Protein AF-0000000080401006 (afdb_homodimer)

pLDDT: mean 84.95, std 25.82, range [17.22, 99.0]

Secondary structure (DSSP, 8-state):
------------------------------------------------TTPPBHHHHHHHHS-HHHHHHHHHHHHHHHHHHHHHHH----TTTTS-TT-HHHHHHHHHHHHHHHHHHHHHS-EEEEEETTEEEEEE-S--SEEEEEEEEETGGGTTTT--EEEEEEEEESS-SSS-BGGG-SEEEEEEESSSEEEEEEETTS-SEEEEEE--SSSTTTT-EEEEEEE---EEEEEEEE--GGGGGT-HHHHHHHHHHHHTTPEE-B-S-HHHHHHHHHHHTEEEEEE---SSS----BIIIIIHHHHHHHHHTT-EEESSSS-GGGSB-SSTT-B--EEEE-HHHHHHHHHHTTTTT--SSHHHHHHHHHH-/------------------------------------------------TTPPBHHHHHHHHS-HHHHHHHHHHHHHHHHHHHHHHH----TTTTS-TT-HHHHHHHHHHHHHHHHHHHHHS-EEEEEETTEEEEEE-S--SEEEEEEEEETGGGTTTT--EEEEEEEEESS-SSS-BGGG-SEEEEEEESSSEEEEEEETTS-SEEEEEE--SSSTTTT-EEEEEEE---EEEEEEEE--GGGGGT-HHHHHHHHHHHHTTPEE-B-S-HHHHHHHHHHHTEEEEEE---SSS----BIIIIIHHHHHHHHHTT-EEESSSS-GGGSB-SSTT-B--EEEE-HHHHHHHHHHTTTTT--SSHHHHHHHHHH-

InterPro domains:
  IPR000146 Fructose-1,6-bisphosphatase class 1 [MF_01855] (52-355)
  IPR000146 Fructose-1,6-bisphosphatase class 1 [PTHR11556] (53-353)
  IPR000146 Fructose-1,6-bisphosphatase class 1 [cd00354] (66-352)
  IPR020548 Fructose-1,6-bisphosphatase, active site [PS00124] (295-307)
  IPR023079 Sedoheptulose-1,7-bisphosphatase [PR01958] (102-117)
  IPR023079 Sedoheptulose-1,7-bisphosphatase [PR01958] (118-138)
  IPR023079 Sedoheptulose-1,7-bisphosphatase [PR01958] (175-193)
  IPR023079 Sedoheptulose-1,7-bisphosphatase [PR01958] (234-250)
  IPR023079 Sedoheptulose-1,7-bisphosphatase [PR01958] (264-284)
  IPR023079 Sedoheptulose-1,7-bisphosphatase [PR01958] (326-350)
  IPR033391 Fructose-1-6-bisphosphatase class I, N-terminal [PF00316] (61-223)
  IPR044015 Fructose-1-6-bisphosphatase class 1, C-terminal [PF18913] (232-353)

Organism: NCBI:txid72520

Radius of gyration: 31.59 Å; Cα contacts (8 Å, |Δi|>4): 1691; chains: 2; bounding box: 83×64×156 Å

Foldseek 3Di:
DPDDDDPCPDDDPPDDPDDPDDPDPDPPPPPPPDPPPPPCVVVPVDDDPDFDFLLVVCVVPHDDLVSLQVVLQVVLLLVLLVCLVPVDPPCVQACDPVLRNLVVSQVSLVVSSLVSNLVSQAAQWEAEPVHLDTDGSNHHFKYKYKHSWFPSVCSVVLDKIKMWMWIATGRDLAQAFLVRTQKIWMWINHPWIKIWMDGPPDAFIWIWTAACDPDPCHGTTGTDDGFHAQDEDQEEEEAPCVQLVAQVLVVVLVVVSVVVVGDYDYDNGPRVRQVVRRVVSYYKYWHAAHPVRAFQAWLRHPQSRSQVNLVSSHAAKDLLAHGSRPAGGRGSRQGTIMMGGHHVSRVSSNVRRHLCGICRHPVSVVVNVVVD/DPDDDDDDDDDDDPDDPDDPDDPDPDDPPPPPPDPPPPPCVVVPVDDDPDFDFLLVVCVVPHDDLVSLQVVLQVVLLLVLLVCLVPVDCPCVQACDPVLRNLVVSQVSLVVSSLVSNLVSQAAQWEAEPVHLDTDGSNHHFKYKYKHSWFPSVCSVVLDKIKMWMWIATGRDLAQAFLVRTQKIWMWINHPWIKIWMDGPPDAFIWIWTAACDPDPCHGTTGTDDGFHAQDEDQEEEEAPCVQLVAQVLVVVLVVVSVVVVGDYDYDNGPRVRQVVRRVVSYYKYWHAAHPVRAFQAWLRHPQSRSQVNLVSSHAAKDLLAHGSRPAGGHGSRQGTIMMGGHHVSRVSSNVRRHLCGICRHPVSVVVNVVVD

Nearest PDB structures (foldseek):
  5iz3-assembly1_B  TM=9.163E-01  e=2.381E-42  Physcomitrium patens
  5iz3-assembly1_A  TM=9.115E-01  e=2.247E-42  Physcomitrium patens
  7zuv-assembly3_C  TM=9.644E-01  e=9.357E-40  Chlamydomonas reinhardtii
  4ir8-assembly1_B  TM=9.119E-01  e=2.720E-31  Toxoplasma gondii ME49
  4ir8-assembly1_A  TM=8.948E-01  e=1.954E-30  Toxoplasma gondii ME49

Structure (mmCIF, N/CA/C/O backbone):
data_AF-0000000080401006-model_v1
#
loop_
_entity.id
_entity.type
_entity.pdbx_description
1 polymer 'Sedoheptulose-1,7-bisphosphatase, chloroplastic'
#
loop_
_atom_site.group_PDB
_atom_site.id
_atom_site.type_symbol
_atom_site.label_atom_id
_atom_site.label_alt_id
_atom_site.label_comp_id
_atom_site.label_asym_id
_atom_site.label_entity_id
_atom_site.label_seq_id
_atom_site.pdbx_PDB_ins_code
_atom_site.Cartn_x
_atom_site.Cartn_y
_atom_site.Cartn_z
_atom_site.occupancy
_atom_site.B_iso_or_equiv
_atom_site.auth_seq_id
_atom_site.auth_comp_id
_atom_site.auth_asym_id
_atom_site.auth_atom_id
_atom_site.pdbx_PDB_model_num
ATOM 1 N N . MET A 1 1 ? -40.031 15.805 82.125 1 22.5 1 MET A N 1
ATOM 2 C CA . MET A 1 1 ? -38.938 16.422 82.875 1 22.5 1 MET A CA 1
ATOM 3 C C . MET A 1 1 ? -37.625 16.375 82.062 1 22.5 1 MET A C 1
ATOM 5 O O . MET A 1 1 ? -37.281 15.336 81.5 1 22.5 1 MET A O 1
ATOM 9 N N . LYS A 1 2 ? -37.031 17.562 81.688 1 22.77 2 LYS A N 1
ATOM 10 C CA . LYS A 1 2 ? -36.312 18.234 80.562 1 22.77 2 LYS A CA 1
ATOM 11 C C . LYS A 1 2 ? -34.844 17.844 80.562 1 22.77 2 LYS A C 1
ATOM 13 O O . LYS A 1 2 ? -34.031 18.438 79.875 1 22.77 2 LYS A O 1
ATOM 18 N N . CYS A 1 3 ? -34.281 16.906 81.375 1 19.38 3 CYS A N 1
ATOM 19 C CA . CYS A 1 3 ? -33 17.156 82.062 1 19.38 3 CYS A CA 1
ATOM 20 C C . CYS A 1 3 ? -31.859 16.891 81.062 1 19.38 3 CYS A C 1
ATOM 22 O O . CYS A 1 3 ? -30.688 17.141 81.375 1 19.38 3 CYS A O 1
ATOM 24 N N . SER A 1 4 ? -31.984 15.945 80.062 1 22.31 4 SER A N 1
ATOM 25 C CA . SER A 1 4 ? -30.844 15.078 79.75 1 22.31 4 SER A CA 1
ATOM 26 C C . SER A 1 4 ? -29.656 15.883 79.188 1 22.31 4 SER A C 1
ATOM 28 O O . SER A 1 4 ? -29.844 16.922 78.562 1 22.31 4 SER A O 1
ATOM 30 N N . LEU A 1 5 ? -28.375 15.383 79.375 1 22 5 LEU A N 1
ATOM 31 C CA . LEU A 1 5 ? -26.953 15.586 79.688 1 22 5 LEU A CA 1
ATOM 32 C C . LEU A 1 5 ? -26.188 16.031 78.438 1 22 5 LEU A C 1
ATOM 34 O O . LEU A 1 5 ? -26.438 15.539 77.312 1 22 5 LEU A O 1
ATOM 38 N N . LEU A 1 6 ? -25.359 17.094 78.5 1 22.52 6 LEU A N 1
ATOM 39 C CA . LEU A 1 6 ? -24.562 18.125 77.812 1 22.52 6 LEU A CA 1
ATOM 40 C C . LEU A 1 6 ? -23.312 17.516 77.188 1 22.52 6 LEU A C 1
ATOM 42 O O . LEU A 1 6 ? -22.438 17.031 77.875 1 22.52 6 LEU A O 1
ATOM 46 N N . LEU A 1 7 ? -23.391 16.641 76.062 1 22.38 7 LEU A N 1
ATOM 47 C CA . LEU A 1 7 ? -22.312 15.812 75.5 1 22.38 7 LEU A CA 1
ATOM 48 C C . LEU A 1 7 ? -21.141 16.672 75.062 1 22.38 7 LEU A C 1
ATOM 50 O O . LEU A 1 7 ? -21.297 17.578 74.25 1 22.38 7 LEU A O 1
ATOM 54 N N . ALA A 1 8 ? -20.078 16.922 75.875 1 22.05 8 ALA A N 1
ATOM 55 C CA . ALA A 1 8 ? -18.891 17.781 75.938 1 22.05 8 ALA A CA 1
ATOM 56 C C . ALA A 1 8 ? -17.891 17.422 74.875 1 22.05 8 ALA A C 1
ATOM 58 O O . ALA A 1 8 ? -17.281 16.359 74.938 1 22.05 8 ALA A O 1
ATOM 59 N N . LEU A 1 9 ? -18.141 17.641 73.5 1 22.53 9 LEU A N 1
ATOM 60 C CA . LEU A 1 9 ? -17.391 17.141 72.375 1 22.53 9 LEU A CA 1
ATOM 61 C C . LEU A 1 9 ? -15.984 17.703 72.375 1 22.53 9 LEU A C 1
ATOM 63 O O . LEU A 1 9 ? -15.797 18.922 72.312 1 22.53 9 LEU A O 1
ATOM 67 N N . VAL A 1 10 ? -15 17.141 73.125 1 21.88 10 VAL A N 1
ATOM 68 C CA . VAL A 1 10 ? -13.641 17.547 73.438 1 21.88 10 VAL A CA 1
ATOM 69 C C . VAL A 1 10 ? -12.82 17.656 72.125 1 21.88 10 VAL A C 1
ATOM 71 O O . VAL A 1 10 ? -12.852 16.75 71.312 1 21.88 10 VAL A O 1
ATOM 74 N N . ALA A 1 11 ? -12.312 18.859 71.625 1 23.72 11 ALA A N 1
ATOM 75 C CA . ALA A 1 11 ? -11.664 19.5 70.5 1 23.72 11 ALA A CA 1
ATOM 76 C C . ALA A 1 11 ? -10.219 19.047 70.375 1 23.72 11 ALA A C 1
ATOM 78 O O . ALA A 1 11 ? -9.414 19.219 71.312 1 23.72 11 ALA A O 1
ATOM 79 N N . PRO A 1 12 ? -9.82 17.875 69.625 1 22.12 12 PRO A N 1
ATOM 80 C CA . PRO A 1 12 ? -8.5 17.25 69.625 1 22.12 12 PRO A CA 1
ATOM 81 C C . PRO A 1 12 ? -7.402 18.172 69.125 1 22.12 12 PRO A C 1
ATOM 83 O O . PRO A 1 12 ? -7.656 19.062 68.312 1 22.12 12 PRO A O 1
ATOM 86 N N . THR A 1 13 ? -6.348 18.578 69.875 1 22.64 13 THR A N 1
ATOM 87 C CA . THR A 1 13 ? -5.211 19.484 69.875 1 22.64 13 THR A CA 1
ATOM 88 C C . THR A 1 13 ? -4.184 19.062 68.812 1 22.64 13 THR A C 1
ATOM 90 O O . THR A 1 13 ? -3.543 18.016 69 1 22.64 13 THR A O 1
ATOM 93 N N . MET A 1 14 ? -4.363 19.125 67.5 1 21.77 14 MET A N 1
ATOM 94 C CA . MET A 1 14 ? -3.471 18.594 66.438 1 21.77 14 MET A CA 1
ATOM 95 C C . MET A 1 14 ? -2.133 19.328 66.5 1 21.77 14 MET A C 1
ATOM 97 O O . MET A 1 14 ? -2.092 20.562 66.438 1 21.77 14 MET A O 1
ATOM 101 N N . ALA A 1 15 ? -1.015 18.734 67.062 1 22.09 15 ALA A N 1
ATOM 102 C CA . ALA A 1 15 ? 0.344 19.188 67.312 1 22.09 15 ALA A CA 1
ATOM 103 C C . ALA A 1 15 ? 1.081 19.594 66.062 1 22.09 15 ALA A C 1
ATOM 105 O O . ALA A 1 15 ? 0.983 18.938 65.062 1 22.09 15 ALA A O 1
ATOM 106 N N . PHE A 1 16 ? 1.575 20.875 65.938 1 22.98 16 PHE A N 1
ATOM 107 C CA . PHE A 1 16 ? 2.219 21.734 64.938 1 22.98 16 PHE A CA 1
ATOM 108 C C . PHE A 1 16 ? 3.664 21.297 64.688 1 22.98 16 PHE A C 1
ATOM 110 O O . PHE A 1 16 ? 4.504 21.438 65.562 1 22.98 16 PHE A O 1
ATOM 117 N N . ILE A 1 17 ? 3.982 20.109 64.125 1 24.48 17 ILE A N 1
ATOM 118 C CA . ILE A 1 17 ? 5.371 19.656 64 1 24.48 17 ILE A CA 1
ATOM 119 C C . ILE A 1 17 ? 6.191 20.703 63.25 1 24.48 17 ILE A C 1
ATOM 121 O O . ILE A 1 17 ? 5.773 21.172 62.188 1 24.48 17 ILE A O 1
ATOM 125 N N . PRO A 1 18 ? 7.266 21.203 63.875 1 22.08 18 PRO A N 1
ATOM 126 C CA . PRO A 1 18 ? 8.141 22.312 63.5 1 22.08 18 PRO A CA 1
ATOM 127 C C . PRO A 1 18 ? 8.875 22.078 62.188 1 22.08 18 PRO A C 1
ATOM 129 O O . PRO A 1 18 ? 9.164 20.922 61.812 1 22.08 18 PRO A O 1
ATOM 132 N N . MET A 1 19 ? 8.75 22.969 61.188 1 21.31 19 MET A N 1
ATOM 133 C CA . MET A 1 19 ? 9.203 23.062 59.812 1 21.31 19 MET A CA 1
ATOM 134 C C . MET A 1 19 ? 10.727 23.203 59.75 1 21.31 19 MET A C 1
ATOM 136 O O . MET A 1 19 ? 11.281 24.156 60.312 1 21.31 19 MET A O 1
ATOM 140 N N . LYS A 1 20 ? 11.5 22.078 59.906 1 27.44 20 LYS A N 1
ATOM 141 C CA . LYS A 1 20 ? 12.953 22.125 59.906 1 27.44 20 LYS A CA 1
ATOM 142 C C . LYS A 1 20 ? 13.469 23.031 58.781 1 27.44 20 LYS A C 1
ATOM 144 O O . LYS A 1 20 ? 12.859 23.109 57.719 1 27.44 20 LYS A O 1
ATOM 149 N N . PRO A 1 21 ? 14.555 23.781 59.062 1 22.48 21 PRO A N 1
ATOM 150 C CA . PRO A 1 21 ? 15.133 24.875 58.25 1 22.48 21 PRO A CA 1
ATOM 151 C C . PRO A 1 21 ? 15.688 24.391 56.906 1 22.48 21 PRO A C 1
ATOM 153 O O . PRO A 1 21 ? 16.047 23.219 56.781 1 22.48 21 PRO A O 1
ATOM 156 N N . VAL A 1 22 ? 15.391 25.141 55.812 1 25.05 22 VAL A N 1
ATOM 157 C CA . VAL A 1 22 ? 15.641 25.078 54.375 1 25.05 22 VAL A CA 1
ATOM 158 C C . VAL A 1 22 ? 17.141 25.141 54.094 1 25.05 22 VAL A C 1
ATOM 160 O O . VAL A 1 22 ? 17.797 26.125 54.438 1 25.05 22 VAL A O 1
ATOM 163 N N . VAL A 1 23 ? 17.891 24.016 54.469 1 25.75 23 VAL A N 1
ATOM 164 C CA . VAL A 1 23 ? 19.344 24.031 54.25 1 25.75 23 VAL A CA 1
ATOM 165 C C . VAL A 1 23 ? 19.672 24.516 52.844 1 25.75 23 VAL A C 1
ATOM 167 O O . VAL A 1 23 ? 18.984 24.172 51.906 1 25.75 23 VAL A O 1
ATOM 170 N N . PRO A 1 24 ? 20.641 25.516 52.781 1 24.67 24 PRO A N 1
ATOM 171 C CA . PRO A 1 24 ? 21.031 26.25 51.594 1 24.67 24 PRO A CA 1
ATOM 172 C C . PRO A 1 24 ? 21.641 25.359 50.5 1 24.67 24 PRO A C 1
ATOM 174 O O . PRO A 1 24 ? 22.438 24.469 50.812 1 24.67 24 PRO A O 1
ATOM 177 N N . MET A 1 25 ? 20.859 25.016 49.5 1 22.91 25 MET A N 1
ATOM 178 C CA . MET A 1 25 ? 21.266 24.156 48.375 1 22.91 25 MET A CA 1
ATOM 179 C C . MET A 1 25 ? 22.547 24.672 47.75 1 22.91 25 MET A C 1
ATOM 181 O O . MET A 1 25 ? 22.609 25.828 47.312 1 22.91 25 MET A O 1
ATOM 185 N N . ALA A 1 26 ? 23.703 24.25 48.219 1 21.19 26 ALA A N 1
ATOM 186 C CA . ALA A 1 26 ? 25.016 24.516 47.656 1 21.19 26 ALA A CA 1
ATOM 187 C C . ALA A 1 26 ? 24.984 24.391 46.125 1 21.19 26 ALA A C 1
ATOM 189 O O . ALA A 1 26 ? 24.219 23.594 45.562 1 21.19 26 ALA A O 1
ATOM 190 N N . LYS A 1 27 ? 25.828 25.281 45.469 1 24.34 27 LYS A N 1
ATOM 191 C CA . LYS A 1 27 ? 26.109 25.594 44.094 1 24.34 27 LYS A CA 1
ATOM 192 C C . LYS A 1 27 ? 26.719 24.391 43.375 1 24.34 27 LYS A C 1
ATOM 194 O O . LYS A 1 27 ? 27.922 24.125 43.469 1 24.34 27 LYS A O 1
ATOM 199 N N . ALA A 1 28 ? 26.297 23.078 43.562 1 27.02 28 ALA A N 1
ATOM 200 C CA . ALA A 1 28 ? 27.078 22.109 42.812 1 27.02 28 ALA A CA 1
ATOM 201 C C . ALA A 1 28 ? 27.266 22.562 41.344 1 27.02 28 ALA A C 1
ATOM 203 O O . ALA A 1 28 ? 26.297 22.812 40.625 1 27.02 28 ALA A O 1
ATOM 204 N N . GLN A 1 29 ? 28.422 23.141 41.031 1 22.3 29 GLN A N 1
ATOM 205 C CA . GLN A 1 29 ? 28.938 23.562 39.719 1 22.3 29 GLN A CA 1
ATOM 206 C C . GLN A 1 29 ? 28.828 22.422 38.719 1 22.3 29 GLN A C 1
ATOM 208 O O . GLN A 1 29 ? 29.406 21.359 38.906 1 22.3 29 GLN A O 1
ATOM 213 N N . ALA A 1 30 ? 27.734 22.281 38 1 25.41 30 ALA A N 1
ATOM 214 C CA . ALA A 1 30 ? 27.484 21.344 36.906 1 25.41 30 ALA A CA 1
ATOM 215 C C . ALA A 1 30 ? 28.562 21.453 35.844 1 25.41 30 ALA A C 1
ATOM 217 O O . ALA A 1 30 ? 28.609 22.438 35.094 1 25.41 30 ALA A O 1
ATOM 218 N N . ARG A 1 31 ? 29.766 21.062 36.125 1 24.8 31 ARG A N 1
ATOM 219 C CA . ARG A 1 31 ? 30.703 20.984 35 1 24.8 31 ARG A CA 1
ATOM 220 C C . ARG A 1 31 ? 30.094 20.188 33.844 1 24.8 31 ARG A C 1
ATOM 222 O O . ARG A 1 31 ? 29.703 19.031 34.031 1 24.8 31 ARG A O 1
ATOM 229 N N . VAL A 1 32 ? 29.438 20.859 33 1 21.64 32 VAL A N 1
ATOM 230 C CA . VAL A 1 32 ? 28.969 20.328 31.719 1 21.64 32 VAL A CA 1
ATOM 231 C C . VAL A 1 32 ? 30.094 19.594 31.016 1 21.64 32 VAL A C 1
ATOM 233 O O . VAL A 1 32 ? 31.078 20.203 30.578 1 21.64 32 VAL A O 1
ATOM 236 N N . LYS A 1 33 ? 30.609 18.438 31.516 1 27.73 33 LYS A N 1
ATOM 237 C CA . LYS A 1 33 ? 31.516 17.609 30.734 1 27.73 33 LYS A CA 1
ATOM 238 C C . LYS A 1 33 ? 31.125 17.609 29.266 1 27.73 33 LYS A C 1
ATOM 240 O O . LYS A 1 33 ? 29.938 17.766 28.922 1 27.73 33 LYS A O 1
ATOM 245 N N . GLY A 1 34 ? 32.094 17.75 28.406 1 23.36 34 GLY A N 1
ATOM 246 C CA . GLY A 1 34 ? 32.188 17.797 26.953 1 23.36 34 GLY A CA 1
ATOM 247 C C . GLY A 1 34 ? 31.312 16.75 26.281 1 23.36 34 GLY A C 1
ATOM 248 O O . GLY A 1 34 ? 31.219 15.617 26.75 1 23.36 34 GLY A O 1
ATOM 249 N N . GLN A 1 35 ? 30.188 17.141 25.688 1 25.05 35 GLN A N 1
ATOM 250 C CA . GLN A 1 35 ? 29.219 16.359 24.922 1 25.05 35 GLN A CA 1
ATOM 251 C C . GLN A 1 35 ? 29.938 15.445 23.938 1 25.05 35 GLN A C 1
ATOM 253 O O . GLN A 1 35 ? 30.484 15.906 22.938 1 25.05 35 GLN A O 1
ATOM 258 N N . THR A 1 36 ? 30.734 14.477 24.438 1 26.03 36 THR A N 1
ATOM 259 C CA . THR A 1 36 ? 31.156 13.461 23.469 1 26.03 36 THR A CA 1
ATOM 260 C C . THR A 1 36 ? 30 13.086 22.547 1 26.03 36 THR A C 1
ATOM 262 O O . THR A 1 36 ? 28.891 12.805 23 1 26.03 36 THR A O 1
ATOM 265 N N . ARG A 1 37 ? 30.031 13.477 21.312 1 26.95 37 ARG A N 1
ATOM 266 C CA . ARG A 1 37 ? 29.203 12.969 20.219 1 26.95 37 ARG A CA 1
ATOM 267 C C . ARG A 1 37 ? 28.969 11.469 20.359 1 26.95 37 ARG A C 1
ATOM 269 O O . ARG A 1 37 ? 29.906 10.672 20.219 1 26.95 37 ARG A O 1
ATOM 276 N N . MET A 1 38 ? 28.219 11.062 21.297 1 26.17 38 MET A N 1
ATOM 277 C CA . MET A 1 38 ? 27.828 9.656 21.266 1 26.17 38 MET A CA 1
ATOM 278 C C . MET A 1 38 ? 27.562 9.203 19.828 1 26.17 38 MET A C 1
ATOM 280 O O . MET A 1 38 ? 26.609 9.68 19.188 1 26.17 38 MET A O 1
ATOM 284 N N . GLN A 1 39 ? 28.594 8.922 19.125 1 25.62 39 GLN A N 1
ATOM 285 C CA . GLN A 1 39 ? 28.375 8.031 17.984 1 25.62 39 GLN A CA 1
ATOM 286 C C . GLN A 1 39 ? 27.375 6.938 18.328 1 25.62 39 GLN A C 1
ATOM 288 O O . GLN A 1 39 ? 27.641 6.102 19.188 1 25.62 39 GLN A O 1
ATOM 293 N N . ALA A 1 40 ? 26.109 7.254 18.375 1 28.78 40 ALA A N 1
ATOM 294 C CA . ALA A 1 40 ? 25.062 6.238 18.484 1 28.78 40 ALA A CA 1
ATOM 295 C C . ALA A 1 40 ? 25.469 4.953 17.781 1 28.78 40 ALA A C 1
ATOM 297 O O . ALA A 1 40 ? 25.484 4.895 16.547 1 28.78 40 ALA A O 1
ATOM 298 N N . ASP A 1 41 ? 26.484 4.309 18.203 1 28.27 41 ASP A N 1
ATOM 299 C CA . ASP A 1 41 ? 26.688 2.908 17.844 1 28.27 41 ASP A CA 1
ATOM 300 C C . ASP A 1 41 ? 25.359 2.15 17.859 1 28.27 41 ASP A C 1
ATOM 302 O O . ASP A 1 41 ? 24.953 1.629 18.891 1 28.27 41 ASP A O 1
ATOM 306 N N . MET A 1 42 ? 24.297 2.736 17.453 1 32.44 42 MET A N 1
ATOM 307 C CA . MET A 1 42 ? 23.156 1.835 17.375 1 32.44 42 MET A CA 1
ATOM 308 C C . MET A 1 42 ? 23.531 0.519 16.719 1 32.44 42 MET A C 1
ATOM 310 O O . MET A 1 42 ? 24.188 0.516 15.672 1 32.44 42 MET A O 1
ATOM 314 N N . PRO A 1 43 ? 23.781 -0.529 17.438 1 32.41 43 PRO A N 1
ATOM 315 C CA . PRO A 1 43 ? 23.922 -1.762 16.656 1 32.41 43 PRO A CA 1
ATOM 316 C C . PRO A 1 43 ? 23.094 -1.762 15.375 1 32.41 43 PRO A C 1
ATOM 318 O O . PRO A 1 43 ? 21.938 -1.332 15.383 1 32.41 43 PRO A O 1
ATOM 321 N N . GLY A 1 44 ? 23.656 -1.346 14.352 1 34.12 44 GLY A N 1
ATOM 322 C CA . GLY A 1 44 ? 23.031 -1.416 13.039 1 34.12 44 GLY A CA 1
ATOM 323 C C . GLY A 1 44 ? 22 -2.521 12.93 1 34.12 44 GLY A C 1
ATOM 324 O O . GLY A 1 44 ? 22.219 -3.631 13.422 1 34.12 44 GLY A O 1
ATOM 325 N N . LEU A 1 45 ? 20.719 -2.172 12.938 1 40.75 45 LEU A N 1
ATOM 326 C CA . LEU A 1 45 ? 19.641 -3.045 12.469 1 40.75 45 LEU A CA 1
ATOM 327 C C . LEU A 1 45 ? 20.141 -3.977 11.367 1 40.75 45 LEU A C 1
ATOM 329 O O . LEU A 1 45 ? 19.703 -3.881 10.227 1 40.75 45 LEU A O 1
ATOM 333 N N . ALA A 1 46 ? 21.469 -4.172 11.32 1 40.56 46 ALA A N 1
ATOM 334 C CA . ALA A 1 46 ? 22.094 -4.973 10.273 1 40.56 46 ALA A CA 1
ATOM 335 C C . ALA A 1 46 ? 21.578 -6.414 10.312 1 40.56 46 ALA A C 1
ATOM 337 O O . ALA A 1 46 ? 21.188 -6.914 11.367 1 40.56 46 ALA A O 1
ATOM 338 N N . SER A 1 47 ? 21.375 -7.016 9.172 1 50.81 47 SER A N 1
ATOM 339 C CA . SER A 1 47 ? 21.047 -8.422 8.953 1 50.81 47 SER A CA 1
ATOM 340 C C . SER A 1 47 ? 21.797 -9.32 9.93 1 50.81 47 SER A C 1
ATOM 342 O O . SER A 1 47 ? 22.984 -9.133 10.172 1 50.81 47 SER A O 1
ATOM 344 N N . ALA A 1 48 ? 21.062 -10.078 10.789 1 51.28 48 ALA A N 1
ATOM 345 C CA . ALA A 1 48 ? 21.672 -11.016 11.719 1 51.28 48 ALA A CA 1
ATOM 346 C C . ALA A 1 48 ? 22.672 -11.93 11 1 51.28 48 ALA A C 1
ATOM 348 O O . ALA A 1 48 ? 22.328 -12.539 9.984 1 51.28 48 ALA A O 1
ATOM 349 N N . PRO A 1 49 ? 23.938 -11.914 11.312 1 58.59 49 PRO A N 1
ATOM 350 C CA . PRO A 1 49 ? 25.016 -12.703 10.703 1 58.59 49 PRO A CA 1
ATOM 351 C C . PRO A 1 49 ? 24.609 -14.156 10.469 1 58.59 49 PRO A C 1
ATOM 353 O O . PRO A 1 49 ? 25.172 -14.82 9.602 1 58.59 49 PRO A O 1
ATOM 356 N N . GLY A 1 50 ? 23.219 -14.414 10.586 1 74.56 50 GLY A N 1
ATOM 357 C CA . GLY A 1 50 ? 22.984 -15.844 10.562 1 74.56 50 GLY A CA 1
ATOM 358 C C . GLY A 1 50 ? 21.891 -16.25 9.594 1 74.56 50 GLY A C 1
ATOM 359 O O . GLY A 1 50 ? 21.703 -17.438 9.32 1 74.56 50 GLY A O 1
ATOM 360 N N . GLN A 1 51 ? 21.312 -15.336 8.922 1 86 51 GLN A N 1
ATOM 361 C CA . GLN A 1 51 ? 20.266 -15.766 8.016 1 86 51 GLN A CA 1
ATOM 362 C C . GLN A 1 51 ? 20.844 -16.281 6.699 1 86 51 GLN A C 1
ATOM 364 O O . GLN A 1 51 ? 21.734 -15.648 6.121 1 86 51 GLN A O 1
ATOM 369 N N . PRO A 1 52 ? 20.375 -17.406 6.258 1 93.81 52 PRO A N 1
ATOM 370 C CA . PRO A 1 52 ? 20.922 -17.938 5.008 1 93.81 52 PRO A CA 1
ATOM 371 C C . PRO A 1 52 ? 20.531 -17.109 3.791 1 93.81 52 PRO A C 1
ATOM 373 O O . PRO A 1 52 ? 19.422 -16.547 3.748 1 93.81 52 PRO A O 1
ATOM 376 N N . THR A 1 53 ? 21.422 -17.078 2.863 1 97.06 53 THR A N 1
ATOM 377 C CA . THR A 1 53 ? 21.125 -16.484 1.562 1 97.06 53 THR A CA 1
ATOM 378 C C . THR A 1 53 ? 20.266 -17.422 0.726 1 97.06 53 THR A C 1
ATOM 380 O O . THR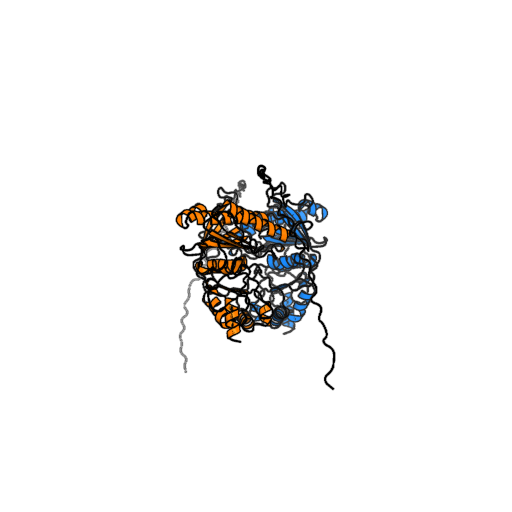 A 1 53 ? 20.172 -18.625 1.029 1 97.06 53 THR A O 1
ATOM 383 N N . ILE A 1 54 ? 19.688 -16.938 -0.333 1 98.38 54 ILE A N 1
ATOM 384 C CA . ILE A 1 54 ? 18.891 -17.766 -1.229 1 98.38 54 ILE A CA 1
ATOM 385 C C . ILE A 1 54 ? 19.766 -18.844 -1.862 1 98.38 54 ILE A C 1
ATOM 387 O O . ILE A 1 54 ? 19.328 -19.984 -2.035 1 98.38 54 ILE A O 1
ATOM 391 N N . GLU A 1 55 ? 21 -18.562 -2.188 1 97.94 55 GLU A N 1
ATOM 392 C CA . GLU A 1 55 ? 21.922 -19.531 -2.785 1 97.94 55 GLU A CA 1
ATOM 393 C C . GLU A 1 55 ? 22.188 -20.703 -1.841 1 97.94 55 GLU A C 1
ATOM 395 O O . GLU A 1 55 ? 22.094 -21.859 -2.242 1 97.94 55 GLU A O 1
ATOM 400 N N . SER A 1 56 ? 22.484 -20.328 -0.622 1 97.44 56 SER A N 1
ATOM 401 C CA . SER A 1 56 ? 22.781 -21.359 0.368 1 97.44 56 SER A CA 1
ATOM 402 C C . SER A 1 56 ? 21.531 -22.188 0.686 1 97.44 56 SER A C 1
ATOM 404 O O . SER A 1 56 ? 21.625 -23.406 0.868 1 97.44 56 SER A O 1
ATOM 406 N N . TRP A 1 57 ? 20.422 -21.562 0.779 1 98.06 57 TRP A N 1
ATOM 407 C CA . TRP A 1 57 ? 19.172 -22.234 1.109 1 98.06 57 TRP A CA 1
ATOM 408 C C . TRP A 1 57 ? 18.781 -23.234 0.014 1 98.06 57 TRP A C 1
ATOM 410 O O . TRP A 1 57 ? 18.328 -24.328 0.301 1 98.06 57 TRP A O 1
ATOM 420 N N . LEU A 1 58 ? 18.984 -22.844 -1.258 1 98.31 58 LEU A N 1
ATOM 421 C CA . LEU A 1 58 ? 18.609 -23.688 -2.391 1 98.31 58 LEU A CA 1
ATOM 422 C C . LEU A 1 58 ? 19.484 -24.938 -2.451 1 98.31 58 LEU A C 1
ATOM 424 O O . LEU A 1 58 ? 19.047 -25.984 -2.924 1 98.31 58 LEU A O 1
ATOM 428 N N . LEU A 1 59 ? 20.719 -24.859 -1.945 1 96.62 59 LEU A N 1
ATOM 429 C CA . LEU A 1 59 ? 21.609 -26.016 -1.933 1 96.62 59 LEU A CA 1
ATOM 430 C C . LEU A 1 59 ? 21 -27.156 -1.142 1 96.62 59 LEU A C 1
ATOM 432 O O . LEU A 1 59 ? 21.156 -28.328 -1.507 1 96.62 59 LEU A O 1
ATOM 436 N N . ASP A 1 60 ? 20.25 -26.844 -0.172 1 95.75 60 ASP A N 1
ATOM 437 C CA . ASP A 1 60 ? 19.703 -27.844 0.733 1 95.75 60 ASP A CA 1
ATOM 438 C C . ASP A 1 60 ? 18.266 -28.203 0.348 1 95.75 60 ASP A C 1
ATOM 440 O O . ASP A 1 60 ? 17.75 -29.234 0.79 1 95.75 60 ASP A O 1
ATOM 444 N N . ASN A 1 61 ? 17.625 -27.438 -0.562 1 96.62 61 ASN A N 1
ATOM 445 C CA . ASN A 1 61 ? 16.172 -27.562 -0.66 1 96.62 61 ASN A CA 1
ATOM 446 C C . ASN A 1 61 ? 15.719 -27.719 -2.109 1 96.62 61 ASN A C 1
ATOM 448 O O . ASN A 1 61 ? 14.531 -27.875 -2.379 1 96.62 61 ASN A O 1
ATOM 452 N N . SER A 1 62 ? 16.672 -27.688 -3.043 1 96 62 SER A N 1
ATOM 453 C CA . SER A 1 62 ? 16.25 -27.688 -4.445 1 96 62 SER A CA 1
ATOM 454 C C . SER A 1 62 ? 17.281 -28.406 -5.32 1 96 62 SER A C 1
ATOM 456 O O . SER A 1 62 ? 18.484 -28.375 -5.031 1 96 62 SER A O 1
ATOM 458 N N . GLU A 1 63 ? 16.859 -29.047 -6.398 1 96.31 63 GLU A N 1
ATOM 459 C CA . GLU A 1 63 ? 17.766 -29.625 -7.387 1 96.31 63 GLU A CA 1
ATOM 460 C C . GLU A 1 63 ? 18.391 -28.531 -8.258 1 96.31 63 GLU A C 1
ATOM 462 O O . GLU A 1 63 ? 17.906 -27.391 -8.273 1 96.31 63 GLU A O 1
ATOM 467 N N . LYS A 1 64 ? 19.375 -28.891 -8.938 1 96.75 64 LYS A N 1
ATOM 468 C CA . LYS A 1 64 ? 20.297 -27.953 -9.57 1 96.75 64 LYS A CA 1
ATOM 469 C C . LYS A 1 64 ? 19.578 -27.109 -10.625 1 96.75 64 LYS A C 1
ATOM 471 O O . LYS A 1 64 ? 19.672 -25.891 -10.625 1 96.75 64 LYS A O 1
ATOM 476 N N . LYS A 1 65 ? 18.859 -27.688 -11.539 1 98.12 65 LYS A N 1
ATOM 477 C CA . LYS A 1 65 ? 18.219 -26.953 -12.625 1 98.12 65 LYS A CA 1
ATOM 478 C C . LYS A 1 65 ? 17.141 -26.016 -12.094 1 98.12 65 LYS A C 1
ATOM 480 O O . LYS A 1 65 ? 17.016 -24.875 -12.555 1 98.12 65 LYS A O 1
ATOM 485 N N . LEU A 1 66 ? 16.375 -26.531 -11.133 1 98.75 66 LEU A N 1
ATOM 486 C CA . LEU A 1 66 ? 15.352 -25.672 -10.531 1 98.75 66 LEU A CA 1
ATOM 487 C C . LEU A 1 66 ? 15.992 -24.484 -9.836 1 98.75 66 LEU A C 1
ATOM 489 O O . LEU A 1 66 ? 15.492 -23.359 -9.938 1 98.75 66 LEU A O 1
ATOM 493 N N . SER A 1 67 ? 17.125 -24.766 -9.172 1 98.69 67 SER A N 1
ATOM 494 C CA . SER A 1 67 ? 17.844 -23.688 -8.484 1 98.69 67 SER A CA 1
ATOM 495 C C . SER A 1 67 ? 18.25 -22.594 -9.461 1 98.69 67 SER A C 1
ATOM 497 O O . SER A 1 67 ? 18.172 -21.406 -9.148 1 98.69 67 SER A O 1
ATOM 499 N N . LYS A 1 68 ? 18.703 -22.984 -10.586 1 98.62 68 LYS A N 1
ATOM 500 C CA . LYS A 1 68 ? 19.109 -22.031 -11.602 1 98.62 68 LYS A CA 1
ATOM 501 C C . LYS A 1 68 ? 17.938 -21.172 -12.062 1 98.62 68 LYS A C 1
ATOM 503 O O . LYS A 1 68 ? 18.078 -19.953 -12.227 1 98.62 68 LYS A O 1
ATOM 508 N N . ALA A 1 69 ? 16.781 -21.797 -12.312 1 98.81 69 ALA A N 1
ATOM 509 C CA . ALA A 1 69 ? 15.594 -21.062 -12.703 1 98.81 69 ALA A CA 1
ATOM 510 C C . ALA A 1 69 ? 15.18 -20.062 -11.625 1 98.81 69 ALA A C 1
ATOM 512 O O . ALA A 1 69 ? 14.898 -18.906 -11.922 1 98.81 69 ALA A O 1
ATOM 513 N N . VAL A 1 70 ? 15.203 -20.531 -10.367 1 98.88 70 VAL A N 1
ATOM 514 C CA . VAL A 1 70 ? 14.789 -19.703 -9.234 1 98.88 70 VAL A CA 1
ATOM 515 C C . VAL A 1 70 ? 15.742 -18.531 -9.078 1 98.88 70 VAL A C 1
ATOM 517 O O . VAL A 1 70 ? 15.312 -17.391 -8.891 1 98.88 70 VAL A O 1
ATOM 520 N N . LEU A 1 71 ? 17.016 -18.797 -9.172 1 98.81 71 LEU A N 1
ATOM 521 C CA . LEU A 1 71 ? 18 -17.734 -9.023 1 98.81 71 LEU A CA 1
ATOM 522 C C . LEU A 1 71 ? 17.859 -16.703 -10.141 1 98.81 71 LEU A C 1
ATOM 524 O O . LEU A 1 71 ? 18.062 -15.508 -9.922 1 98.81 71 LEU A O 1
ATOM 528 N N . GLY A 1 72 ? 17.531 -17.219 -11.352 1 98.81 72 GLY A N 1
ATOM 529 C CA . GLY A 1 72 ? 17.234 -16.281 -12.43 1 98.81 72 GLY A CA 1
ATOM 530 C C . GLY A 1 72 ? 16.062 -15.375 -12.117 1 98.81 72 GLY A C 1
ATOM 531 O O . GLY A 1 72 ? 16.094 -14.18 -12.422 1 98.81 72 GLY A O 1
ATOM 532 N N . LEU A 1 73 ? 15.008 -15.891 -11.539 1 98.94 73 LEU A N 1
ATOM 533 C CA . LEU A 1 73 ? 13.828 -15.133 -11.156 1 98.94 73 LEU A CA 1
ATOM 534 C C . LEU A 1 73 ? 14.156 -14.125 -10.062 1 98.94 73 LEU A C 1
ATOM 536 O O . LEU A 1 73 ? 13.719 -12.969 -10.117 1 98.94 73 LEU A O 1
ATOM 540 N N . PHE A 1 74 ? 14.961 -14.523 -9.062 1 98.88 74 PHE A N 1
ATOM 541 C CA . PHE A 1 74 ? 15.383 -13.625 -7.988 1 98.88 74 PHE A CA 1
ATOM 542 C C . PHE A 1 74 ? 16.203 -12.477 -8.539 1 98.88 74 PHE A C 1
ATOM 544 O O . PHE A 1 74 ? 16.047 -11.328 -8.117 1 98.88 74 PHE A O 1
ATOM 551 N N . SER A 1 75 ? 17.078 -12.789 -9.453 1 98.75 75 SER A N 1
ATOM 552 C CA . SER A 1 75 ? 17.891 -11.758 -10.094 1 98.75 75 SER A CA 1
ATOM 553 C C . SER A 1 75 ? 17.016 -10.766 -10.859 1 98.75 75 SER A C 1
ATOM 555 O O . SER A 1 75 ? 17.25 -9.555 -10.805 1 98.75 75 SER A O 1
ATOM 557 N N . ALA A 1 76 ? 16.078 -11.289 -11.602 1 98.81 76 ALA A N 1
ATOM 558 C CA . ALA A 1 76 ? 15.156 -10.43 -12.344 1 98.81 76 ALA A CA 1
ATOM 559 C C . ALA A 1 76 ? 14.398 -9.492 -11.406 1 98.81 76 ALA A C 1
ATOM 561 O O . ALA A 1 76 ? 14.281 -8.297 -11.672 1 98.81 76 ALA A O 1
ATOM 562 N N . CYS A 1 77 ? 13.906 -10.008 -10.289 1 98.81 77 CYS A N 1
ATOM 563 C CA . CYS A 1 77 ? 13.125 -9.219 -9.352 1 98.81 77 CYS A CA 1
ATOM 564 C C . CYS A 1 77 ? 13.984 -8.141 -8.703 1 98.81 77 CYS A C 1
ATOM 566 O O . CYS A 1 77 ? 13.492 -7.047 -8.406 1 98.81 77 CYS A O 1
ATOM 568 N N . LYS A 1 78 ? 15.258 -8.445 -8.453 1 98.31 78 LYS A N 1
ATOM 569 C CA . LYS A 1 78 ? 16.188 -7.445 -7.949 1 98.31 78 LYS A CA 1
ATOM 570 C C . LYS A 1 78 ? 16.328 -6.273 -8.914 1 98.31 78 LYS A C 1
ATOM 572 O O . LYS A 1 78 ? 16.281 -5.113 -8.5 1 98.31 78 LYS A O 1
ATOM 577 N N . GLU A 1 79 ? 16.438 -6.598 -10.156 1 97.06 79 GLU A N 1
ATOM 578 C CA . GLU A 1 79 ? 16.562 -5.57 -11.188 1 97.06 79 GLU A CA 1
ATOM 579 C C . GLU A 1 79 ? 15.266 -4.758 -11.305 1 97.06 79 GLU A C 1
ATOM 581 O O . GLU A 1 79 ? 15.312 -3.533 -11.43 1 97.06 79 GLU A O 1
ATOM 586 N N . ILE A 1 80 ? 14.141 -5.418 -11.297 1 97.25 80 ILE A N 1
ATOM 587 C CA . ILE A 1 80 ? 12.844 -4.746 -11.383 1 97.25 80 ILE A CA 1
ATOM 588 C C . ILE A 1 80 ? 12.664 -3.812 -10.188 1 97.25 80 ILE A C 1
ATOM 590 O O . ILE A 1 80 ? 12.227 -2.67 -10.344 1 97.25 80 ILE A O 1
ATOM 594 N N . ALA A 1 81 ? 13.008 -4.309 -9 1 96.81 81 ALA A N 1
ATOM 595 C CA . ALA A 1 81 ? 12.914 -3.488 -7.793 1 96.81 81 ALA A CA 1
ATOM 596 C C . ALA A 1 81 ? 13.695 -2.186 -7.949 1 96.81 81 ALA A C 1
ATOM 598 O O . ALA A 1 81 ? 13.195 -1.111 -7.602 1 96.81 81 ALA A O 1
ATOM 599 N N . TYR A 1 82 ? 14.875 -2.326 -8.445 1 93.94 82 TYR A N 1
ATOM 600 C CA . TYR A 1 82 ? 15.719 -1.155 -8.648 1 93.94 82 TYR A CA 1
ATOM 601 C C . TYR A 1 82 ? 15.07 -0.171 -9.617 1 93.94 82 TYR A C 1
ATOM 603 O O . TYR A 1 82 ? 15.078 1.039 -9.375 1 93.94 82 TYR A O 1
ATOM 611 N N . LYS A 1 83 ? 14.516 -0.687 -10.641 1 92.19 83 LYS A N 1
ATOM 612 C CA . LYS A 1 83 ? 13.906 0.166 -11.664 1 92.19 83 LYS A CA 1
ATOM 613 C C . LYS A 1 83 ? 12.68 0.883 -11.117 1 92.19 83 LYS A C 1
ATOM 615 O O . LYS A 1 83 ? 12.453 2.061 -11.414 1 92.19 83 LYS A O 1
ATOM 620 N N . ILE A 1 84 ? 11.875 0.208 -10.375 1 93.31 84 ILE A N 1
ATOM 621 C CA . ILE A 1 84 ? 10.688 0.803 -9.773 1 93.31 84 ILE A CA 1
ATOM 622 C C . ILE A 1 84 ? 11.094 1.9 -8.797 1 93.31 84 ILE A C 1
ATOM 624 O O . ILE A 1 84 ? 10.492 2.977 -8.773 1 93.31 84 ILE A O 1
ATOM 628 N N . ARG A 1 85 ? 12.117 1.677 -8.055 1 91.88 85 ARG A N 1
ATOM 629 C CA . ARG A 1 85 ? 12.586 2.59 -7.02 1 91.88 85 ARG A CA 1
ATOM 630 C C . ARG A 1 85 ? 13.164 3.863 -7.629 1 91.88 85 ARG A C 1
ATOM 632 O O . ARG A 1 85 ? 13.094 4.934 -7.02 1 91.88 85 ARG A O 1
ATOM 639 N N . THR A 1 86 ? 13.758 3.697 -8.758 1 87.5 86 THR A N 1
ATOM 640 C CA . THR A 1 86 ? 14.516 4.812 -9.32 1 87.5 86 THR A CA 1
ATOM 641 C C . THR A 1 86 ? 13.75 5.453 -10.477 1 87.5 86 THR A C 1
ATOM 643 O O . THR A 1 86 ? 14.234 6.406 -11.094 1 87.5 86 THR A O 1
ATOM 646 N N . ALA A 1 87 ? 12.648 4.773 -10.766 1 76.06 87 ALA A N 1
ATOM 647 C CA . ALA A 1 87 ? 11.852 5.328 -11.859 1 76.06 87 ALA A CA 1
ATOM 648 C C . ALA A 1 87 ? 11.477 6.781 -11.586 1 76.06 87 ALA A C 1
ATOM 650 O O . ALA A 1 87 ? 11.156 7.145 -10.445 1 76.06 87 ALA A O 1
ATOM 651 N N . SER A 1 88 ? 12.188 7.75 -12.352 1 60.56 88 SER A N 1
ATOM 652 C CA . SER A 1 88 ? 11.883 9.172 -12.219 1 60.56 88 SER A CA 1
ATOM 653 C C . SER A 1 88 ? 10.594 9.531 -12.953 1 60.56 88 SER A C 1
ATOM 655 O O . SER A 1 88 ? 10.328 9.008 -14.039 1 60.56 88 SER A O 1
ATOM 657 N N . CYS A 1 89 ? 9.492 9.57 -12.242 1 49.12 89 CYS A N 1
ATOM 658 C CA . CYS A 1 89 ? 8.273 9.984 -12.938 1 49.12 89 CYS A CA 1
ATOM 659 C C . CYS A 1 89 ? 8.414 11.398 -13.484 1 49.12 89 CYS A C 1
ATOM 661 O O . CYS A 1 89 ? 8.328 12.375 -12.727 1 49.12 89 CYS A O 1
ATOM 663 N N . ASP A 1 90 ? 9.359 11.766 -14.188 1 43.62 90 ASP A N 1
ATOM 664 C CA . ASP A 1 90 ? 9.203 13.109 -14.734 1 43.62 90 ASP A CA 1
ATOM 665 C C . ASP A 1 90 ? 7.816 13.281 -15.359 1 43.62 90 ASP A C 1
ATOM 667 O O . ASP A 1 90 ? 7.328 12.398 -16.062 1 43.62 90 ASP A O 1
ATOM 671 N N . LYS A 1 91 ? 7.035 13.906 -14.836 1 43.5 91 LYS A N 1
ATOM 672 C CA . LYS A 1 91 ? 5.773 14.188 -15.523 1 43.5 91 LYS A CA 1
ATOM 673 C C . LYS A 1 91 ? 5.965 14.211 -17.031 1 43.5 91 LYS A C 1
ATOM 675 O O . LYS A 1 91 ? 5.043 13.891 -17.781 1 43.5 91 LYS A O 1
ATOM 680 N N . MET A 1 92 ? 6.926 14.93 -17.547 1 36.09 92 MET A N 1
ATOM 681 C CA . MET A 1 92 ? 6.934 14.898 -19.016 1 36.09 92 MET A CA 1
ATOM 682 C C . MET A 1 92 ? 7.109 13.477 -19.531 1 36.09 92 MET A C 1
ATOM 684 O O . MET A 1 92 ? 6.586 13.125 -20.578 1 36.09 92 MET A O 1
ATOM 688 N N . ALA A 1 93 ? 7.988 12.797 -19 1 37.75 93 ALA A N 1
ATOM 689 C CA . ALA A 1 93 ? 8.188 11.469 -19.578 1 37.75 93 ALA A CA 1
ATOM 690 C C . ALA A 1 93 ? 7.309 10.43 -18.891 1 37.75 93 ALA A C 1
ATOM 692 O O . ALA A 1 93 ? 6.879 9.461 -19.516 1 37.75 93 ALA A O 1
ATOM 693 N N . CYS A 1 94 ? 7.391 10.344 -17.5 1 40.78 94 CYS A N 1
ATOM 694 C CA . CYS A 1 94 ? 7.016 9.078 -16.875 1 40.78 94 CYS A CA 1
ATOM 695 C C . CYS A 1 94 ? 5.5 8.906 -16.859 1 40.78 94 CYS A C 1
ATOM 697 O O . CYS A 1 94 ? 4.984 7.863 -17.266 1 40.78 94 CYS A O 1
ATOM 699 N N . PHE A 1 95 ? 4.73 9.516 -15.672 1 42.47 95 PHE A N 1
ATOM 700 C CA . PHE A 1 95 ? 3.338 9.102 -15.539 1 42.47 95 PHE A CA 1
ATOM 701 C C . PHE A 1 95 ? 2.416 10.047 -16.297 1 42.47 95 PHE A C 1
ATOM 703 O O . PHE A 1 95 ? 2.012 11.086 -15.766 1 42.47 95 PHE A O 1
ATOM 710 N N . ASN A 1 96 ? 2.697 10.367 -17.422 1 40 96 ASN A N 1
ATOM 711 C CA . ASN A 1 96 ? 1.704 11.227 -18.062 1 40 96 ASN A CA 1
ATOM 712 C C . ASN A 1 96 ? 0.323 10.57 -18.062 1 40 96 ASN A C 1
ATOM 714 O O . ASN A 1 96 ? 0.189 9.391 -17.75 1 40 96 ASN A O 1
ATOM 718 N N . GLU A 1 97 ? -0.572 11.484 -18.172 1 41 97 GLU A N 1
ATOM 719 C CA . GLU A 1 97 ? -1.98 11.117 -18.266 1 41 97 GLU A CA 1
ATOM 720 C C . GLU A 1 97 ? -2.172 9.891 -19.156 1 41 97 GLU A C 1
ATOM 722 O O . GLU A 1 97 ? -3.176 9.188 -19.047 1 41 97 GLU A O 1
ATOM 727 N N . PHE A 1 98 ? -1.145 9.711 -19.953 1 39.69 98 PHE A N 1
ATOM 728 C CA . PHE A 1 98 ? -1.392 8.695 -20.953 1 39.69 98 PHE A CA 1
ATOM 729 C C . PHE A 1 98 ? -0.79 7.355 -20.531 1 39.69 98 PHE A C 1
ATOM 731 O O . PHE A 1 98 ? -0.82 6.387 -21.297 1 39.69 98 PHE A O 1
ATOM 738 N N . GLY A 1 99 ? -0.357 7.207 -19.328 1 50.53 99 GLY A N 1
ATOM 739 C CA . GLY A 1 99 ? 0.001 5.855 -18.922 1 50.53 99 GLY A CA 1
ATOM 740 C C . GLY A 1 99 ? 1.321 5.387 -19.5 1 50.53 99 GLY A C 1
ATOM 741 O O . GLY A 1 99 ? 1.668 4.211 -19.406 1 50.53 99 GLY A O 1
ATOM 742 N N . ASP A 1 100 ? 2.115 6.227 -20.047 1 52.66 100 ASP A N 1
ATOM 743 C CA . ASP A 1 100 ? 3.291 5.867 -20.828 1 52.66 100 ASP A CA 1
ATOM 744 C C . ASP A 1 100 ? 4.406 5.324 -19.938 1 52.66 100 ASP A C 1
ATOM 746 O O . ASP A 1 100 ? 5.062 4.34 -20.281 1 52.66 100 ASP A O 1
ATOM 750 N N . GLU A 1 101 ? 4.609 5.859 -18.766 1 55.09 101 GLU A N 1
ATOM 751 C CA . GLU A 1 101 ? 5.676 5.34 -17.922 1 55.09 101 GLU A CA 1
ATOM 752 C C . GLU A 1 101 ? 5.305 3.973 -17.344 1 55.09 101 GLU A C 1
ATOM 754 O O . GLU A 1 101 ? 6.152 3.086 -17.234 1 55.09 101 GLU A O 1
ATOM 759 N N . GLN A 1 102 ? 4.113 3.973 -16.875 1 59.75 102 GLN A N 1
ATOM 760 C CA . GLN A 1 102 ? 3.654 2.646 -16.469 1 59.75 102 GLN A CA 1
ATOM 761 C C . GLN A 1 102 ? 3.955 1.608 -17.547 1 59.75 102 GLN A C 1
ATOM 763 O O . GLN A 1 102 ? 4.426 0.511 -17.25 1 59.75 102 GLN A O 1
ATOM 768 N N . LEU A 1 103 ? 3.783 2.113 -18.688 1 64.81 103 LEU A N 1
ATOM 769 C CA . LEU A 1 103 ? 4.051 1.232 -19.812 1 64.81 103 LEU A CA 1
ATOM 770 C C . LEU A 1 103 ? 5.535 0.901 -19.906 1 64.81 103 LEU A C 1
ATOM 772 O O . LEU A 1 103 ? 5.906 -0.251 -20.141 1 64.81 103 LEU A O 1
ATOM 776 N N . ALA A 1 104 ? 6.305 1.857 -19.531 1 77.69 104 ALA A N 1
ATOM 777 C CA . ALA A 1 104 ? 7.746 1.646 -19.625 1 77.69 104 ALA A CA 1
ATOM 778 C C . ALA A 1 104 ? 8.227 0.65 -18.578 1 77.69 104 ALA A C 1
ATOM 780 O O . ALA A 1 104 ? 9.047 -0.222 -18.875 1 77.69 104 ALA A O 1
ATOM 781 N N . ILE A 1 105 ? 7.703 0.745 -17.406 1 86.62 105 ILE A N 1
ATOM 782 C CA . ILE A 1 105 ? 8.133 -0.154 -16.344 1 86.62 105 ILE A CA 1
ATOM 783 C C . ILE A 1 105 ? 7.621 -1.565 -16.625 1 86.62 105 ILE A C 1
ATOM 785 O O . ILE A 1 105 ? 8.305 -2.549 -16.328 1 86.62 105 ILE A O 1
ATOM 789 N N . ASP A 1 106 ? 6.441 -1.595 -17.25 1 87.75 106 ASP A N 1
ATOM 790 C CA . ASP A 1 106 ? 5.871 -2.887 -17.609 1 87.75 106 ASP A CA 1
ATOM 791 C C . ASP A 1 106 ? 6.746 -3.598 -18.641 1 87.75 106 ASP A C 1
ATOM 793 O O . ASP A 1 106 ? 7.008 -4.797 -18.516 1 87.75 106 ASP A O 1
ATOM 797 N N . ILE A 1 107 ? 7.148 -2.852 -19.562 1 90.25 107 ILE A N 1
ATOM 798 C CA . ILE A 1 107 ? 7.98 -3.4 -20.641 1 90.25 107 ILE A CA 1
ATOM 799 C C . ILE A 1 107 ? 9.336 -3.818 -20.062 1 90.25 107 ILE A C 1
ATOM 801 O O . ILE A 1 107 ? 9.836 -4.898 -20.375 1 90.25 107 ILE A O 1
ATOM 805 N N . LEU A 1 108 ? 9.836 -2.986 -19.266 1 91.5 108 LEU A N 1
ATOM 806 C CA . LEU A 1 108 ? 11.133 -3.279 -18.672 1 91.5 108 LEU A CA 1
ATOM 807 C C . LEU A 1 108 ? 11.062 -4.547 -17.812 1 91.5 108 LEU A C 1
ATOM 809 O O . LEU A 1 108 ? 11.922 -5.418 -17.922 1 91.5 108 LEU A O 1
ATOM 813 N N . ALA A 1 109 ? 10.078 -4.609 -16.969 1 95.81 109 ALA A N 1
ATOM 814 C CA . ALA A 1 109 ? 9.914 -5.777 -16.109 1 95.81 109 ALA A CA 1
ATOM 815 C C . ALA A 1 109 ? 9.773 -7.051 -16.938 1 95.81 109 ALA A C 1
ATOM 817 O O . ALA A 1 109 ? 10.391 -8.07 -16.625 1 95.81 109 ALA A O 1
ATOM 818 N N . ASN A 1 110 ? 9.023 -6.938 -17.984 1 96.56 110 ASN A N 1
ATOM 819 C CA . ASN A 1 110 ? 8.82 -8.062 -18.891 1 96.56 110 ASN A CA 1
ATOM 820 C C . ASN A 1 110 ? 10.141 -8.523 -19.516 1 96.56 110 ASN A C 1
ATOM 822 O O . ASN A 1 110 ? 10.469 -9.711 -19.484 1 96.56 110 ASN A O 1
ATOM 826 N N . ASN A 1 111 ? 10.906 -7.648 -20.016 1 97.12 111 ASN A N 1
ATOM 827 C CA . ASN A 1 111 ? 12.156 -7.961 -20.703 1 97.12 111 ASN A CA 1
ATOM 828 C C . ASN A 1 111 ? 13.188 -8.547 -19.734 1 97.12 111 ASN A C 1
ATOM 830 O O . ASN A 1 111 ? 13.898 -9.492 -20.078 1 97.12 111 ASN A O 1
ATOM 834 N N . VAL A 1 112 ? 13.203 -7.977 -18.562 1 97.94 112 VAL A N 1
ATOM 835 C CA . VAL A 1 112 ? 14.172 -8.406 -17.547 1 97.94 112 VAL A CA 1
ATOM 836 C C . VAL A 1 112 ? 13.906 -9.859 -17.156 1 97.94 112 VAL A C 1
ATOM 838 O O . VAL A 1 112 ? 14.836 -10.648 -17 1 97.94 112 VAL A O 1
ATOM 841 N N . LEU A 1 113 ? 12.695 -10.227 -17.047 1 98.75 113 LEU A N 1
ATOM 842 C CA . LEU A 1 113 ? 12.344 -11.594 -16.688 1 98.75 113 LEU A CA 1
ATOM 843 C C . LEU A 1 113 ? 12.695 -12.562 -17.812 1 98.75 113 LEU A C 1
ATOM 845 O O . LEU A 1 113 ? 13.344 -13.586 -17.562 1 98.75 113 LEU A O 1
ATOM 849 N N . PHE A 1 114 ? 12.352 -12.219 -19.031 1 98.62 114 PHE A N 1
ATOM 850 C CA . PHE A 1 114 ? 12.68 -13.078 -20.156 1 98.62 114 PHE A CA 1
ATOM 851 C C . PHE A 1 114 ? 14.188 -13.281 -20.266 1 98.62 114 PHE A C 1
ATOM 853 O O . PHE A 1 114 ? 14.656 -14.406 -20.453 1 98.62 114 PHE A O 1
ATOM 860 N N . GLN A 1 115 ? 14.914 -12.242 -20.125 1 98.62 115 GLN A N 1
ATOM 861 C CA . GLN A 1 115 ? 16.359 -12.312 -20.281 1 98.62 115 GLN A CA 1
ATOM 862 C C . GLN A 1 115 ? 17 -13.195 -19.219 1 98.62 115 GLN A C 1
ATOM 864 O O . GLN A 1 115 ? 17.844 -14.031 -19.516 1 98.62 115 GLN A O 1
ATOM 869 N N . ASN A 1 116 ? 16.609 -13.031 -17.984 1 98.62 116 ASN A N 1
ATOM 870 C CA . ASN A 1 116 ? 17.172 -13.82 -16.906 1 98.62 116 ASN A CA 1
ATOM 871 C C . ASN A 1 116 ? 16.812 -15.297 -17.031 1 98.62 116 ASN A C 1
ATOM 873 O O . ASN A 1 116 ? 17.641 -16.172 -16.734 1 98.62 116 ASN A O 1
ATOM 877 N N . LEU A 1 117 ? 15.609 -15.555 -17.469 1 98.69 117 LEU A N 1
ATOM 878 C CA . LEU A 1 117 ? 15.188 -16.938 -17.672 1 98.69 117 LEU A CA 1
ATOM 879 C C . LEU A 1 117 ? 15.969 -17.578 -18.812 1 98.69 117 LEU A C 1
ATOM 881 O O . LEU A 1 117 ? 16.375 -18.734 -18.734 1 98.69 117 LEU A O 1
ATOM 885 N N . LYS A 1 118 ? 16.203 -16.828 -19.891 1 98.44 118 LYS A N 1
ATOM 886 C CA . LYS A 1 118 ? 17 -17.297 -21 1 98.44 118 LYS A CA 1
ATOM 887 C C . LYS A 1 118 ? 18.438 -17.578 -20.562 1 98.44 118 LYS A C 1
ATOM 889 O O . LYS A 1 118 ? 19 -18.625 -20.891 1 98.44 118 LYS A O 1
ATOM 894 N N . ASP A 1 119 ? 18.953 -16.719 -19.797 1 98.25 119 ASP A N 1
ATOM 895 C CA . ASP A 1 119 ? 20.344 -16.812 -19.344 1 98.25 119 ASP A CA 1
ATOM 896 C C . ASP A 1 119 ? 20.531 -18 -18.406 1 98.25 119 ASP A C 1
ATOM 898 O O . ASP A 1 119 ? 21.641 -18.516 -18.281 1 98.25 119 ASP A O 1
ATOM 902 N N . SER A 1 120 ? 19.453 -18.406 -17.734 1 97.94 120 SER A N 1
ATOM 903 C CA . SER A 1 120 ? 19.547 -19.531 -16.812 1 97.94 120 SER A CA 1
ATOM 904 C C . SER A 1 120 ? 19.922 -20.812 -17.547 1 97.94 120 SER A C 1
ATOM 906 O O . SER A 1 120 ? 20.484 -21.734 -16.953 1 97.94 120 SER A O 1
ATOM 908 N N . GLY A 1 121 ? 19.422 -20.984 -18.766 1 98.38 121 GLY A N 1
ATOM 909 C CA . GLY A 1 121 ? 19.734 -22.141 -19.594 1 98.38 121 GLY A CA 1
ATOM 910 C C . GLY A 1 121 ? 18.875 -23.344 -19.281 1 98.38 121 GLY A C 1
ATOM 911 O O . GLY A 1 121 ? 19.016 -24.391 -19.906 1 98.38 121 GLY A O 1
ATOM 912 N N . VAL A 1 122 ? 17.969 -23.203 -18.375 1 98.75 122 VAL A N 1
ATOM 913 C CA . VAL A 1 122 ? 17.266 -24.391 -17.922 1 98.75 122 VAL A CA 1
ATOM 914 C C . VAL A 1 122 ? 15.773 -24.25 -18.219 1 98.75 122 VAL A C 1
ATOM 916 O O . VAL A 1 122 ? 14.969 -25.109 -17.828 1 98.75 122 VAL A O 1
ATOM 919 N N . VAL A 1 123 ? 15.383 -23.141 -18.859 1 98.81 123 VAL A N 1
ATOM 920 C CA . VAL A 1 123 ? 13.977 -22.906 -19.172 1 98.81 123 VAL A CA 1
ATOM 921 C C . VAL A 1 123 ? 13.711 -23.188 -20.656 1 98.81 123 VAL A C 1
ATOM 923 O O . VAL A 1 123 ? 14.328 -22.594 -21.531 1 98.81 123 VAL A O 1
ATOM 926 N N . ALA A 1 124 ? 12.844 -24.125 -20.891 1 98.75 124 ALA A N 1
ATOM 927 C CA . ALA A 1 124 ? 12.484 -24.5 -22.25 1 98.75 124 ALA A CA 1
ATOM 928 C C . ALA A 1 124 ? 11.445 -23.547 -22.844 1 98.75 124 ALA A C 1
ATOM 930 O O . ALA A 1 124 ? 11.523 -23.188 -24.016 1 98.75 124 ALA A O 1
ATOM 931 N N . THR A 1 125 ? 10.469 -23.188 -22.016 1 98.75 125 THR A N 1
ATOM 932 C CA . THR A 1 125 ? 9.352 -22.344 -22.438 1 98.75 125 THR A CA 1
ATOM 933 C C . THR A 1 125 ? 9.047 -21.297 -21.375 1 98.75 125 THR A C 1
ATOM 935 O O . THR A 1 125 ? 9.047 -21.594 -20.172 1 98.75 125 THR A O 1
ATOM 938 N N . ALA A 1 126 ? 8.875 -20.078 -21.797 1 98.88 126 ALA A N 1
ATOM 939 C CA . ALA A 1 126 ? 8.406 -19.016 -20.906 1 98.88 126 ALA A CA 1
ATOM 940 C C . ALA A 1 126 ? 7.164 -18.328 -21.484 1 98.88 126 ALA A C 1
ATOM 942 O O . ALA A 1 126 ? 6.949 -18.344 -22.703 1 98.88 126 ALA A O 1
ATOM 943 N N . SER A 1 127 ? 6.32 -17.844 -20.609 1 98.88 127 SER A N 1
ATOM 944 C CA . SER A 1 127 ? 5.129 -17.094 -21 1 98.88 127 SER A CA 1
ATOM 945 C C . SER A 1 127 ? 4.855 -15.945 -20.031 1 98.88 127 SER A C 1
ATOM 947 O O . SER A 1 127 ? 4.949 -16.125 -18.812 1 98.88 127 SER A O 1
ATOM 949 N N . SER A 1 128 ? 4.566 -14.758 -20.625 1 98.5 128 SER A N 1
ATOM 950 C CA . SER A 1 128 ? 4.262 -13.555 -19.859 1 98.5 128 SER A CA 1
ATOM 951 C C . SER A 1 128 ? 2.787 -13.188 -19.969 1 98.5 128 SER A C 1
ATOM 953 O O . SER A 1 128 ? 2.191 -13.312 -21.047 1 98.5 128 SER A O 1
ATOM 955 N N . GLU A 1 129 ? 2.248 -12.664 -18.828 1 97 129 GLU A N 1
ATOM 956 C CA . GLU A 1 129 ? 0.886 -12.141 -18.859 1 97 129 GLU A CA 1
ATOM 957 C C . GLU A 1 129 ? 0.733 -11.047 -19.906 1 97 129 GLU A C 1
ATOM 959 O O . GLU A 1 129 ? -0.322 -10.914 -20.531 1 97 129 GLU A O 1
ATOM 964 N N . GLU A 1 130 ? 1.759 -10.289 -20.141 1 94.56 130 GLU A N 1
ATOM 965 C CA . GLU A 1 130 ? 1.743 -9.172 -21.094 1 94.56 130 GLU A CA 1
ATOM 966 C C . GLU A 1 130 ? 1.701 -9.672 -22.531 1 94.56 130 GLU A C 1
ATOM 968 O O . GLU A 1 130 ? 1.175 -8.992 -23.406 1 94.56 130 GLU A O 1
ATOM 973 N N . THR A 1 131 ? 2.328 -10.789 -22.844 1 94.75 131 THR A N 1
ATOM 974 C CA . THR A 1 131 ? 2.326 -11.484 -24.125 1 94.75 131 THR A CA 1
ATOM 975 C C . THR A 1 131 ? 2 -12.961 -23.938 1 94.75 131 THR A C 1
ATOM 977 O O . THR A 1 131 ? 2.895 -13.812 -23.984 1 94.75 131 THR A O 1
ATOM 980 N N . PRO A 1 132 ? 0.729 -13.211 -23.875 1 97.12 132 PRO A N 1
ATOM 981 C CA . PRO A 1 132 ? 0.298 -14.508 -23.375 1 97.12 132 PRO A CA 1
ATOM 982 C C . PRO A 1 132 ? 0.46 -15.633 -24.391 1 97.12 132 PRO A C 1
ATOM 984 O O . PRO A 1 132 ? -0.514 -16.297 -24.734 1 97.12 132 PRO A O 1
ATOM 987 N N . THR A 1 133 ? 1.69 -15.836 -24.828 1 97.62 133 THR A N 1
ATOM 988 C CA . THR A 1 133 ? 2.104 -16.922 -25.703 1 97.62 133 THR A CA 1
ATOM 989 C C . THR A 1 133 ? 3.277 -17.688 -25.094 1 97.62 133 THR A C 1
ATOM 991 O O . THR A 1 133 ? 4.012 -17.156 -24.266 1 97.62 133 THR A O 1
ATOM 994 N N . GLU A 1 134 ? 3.305 -18.906 -25.469 1 98.12 134 GLU A N 1
ATOM 995 C CA . GLU A 1 134 ? 4.465 -19.703 -25.094 1 98.12 134 GLU A CA 1
ATOM 996 C C . GLU A 1 134 ? 5.672 -19.391 -25.969 1 98.12 134 GLU A C 1
ATOM 998 O O . GLU A 1 134 ? 5.645 -19.594 -27.172 1 98.12 134 GLU A O 1
ATOM 1003 N N . ASP A 1 135 ? 6.707 -18.922 -25.328 1 98.19 135 ASP A N 1
ATOM 1004 C CA . ASP A 1 135 ? 7.918 -18.547 -26.047 1 98.19 135 ASP A CA 1
ATOM 1005 C C . ASP A 1 135 ? 9.039 -19.547 -25.781 1 98.19 135 ASP A C 1
ATOM 1007 O O . ASP A 1 135 ? 9.43 -19.766 -24.641 1 98.19 135 ASP A O 1
ATOM 1011 N N . PRO A 1 136 ? 9.602 -20.125 -26.875 1 98.12 136 PRO A N 1
ATOM 1012 C CA . PRO A 1 136 ? 10.766 -20.984 -26.672 1 98.12 136 PRO A CA 1
ATOM 1013 C C . PRO A 1 136 ? 11.977 -20.234 -26.125 1 98.12 136 PRO A C 1
ATOM 1015 O O . PRO A 1 136 ? 12.297 -19.141 -26.625 1 98.12 136 PRO A O 1
ATOM 1018 N N . MET A 1 137 ? 12.602 -20.797 -25.172 1 98.12 137 MET A N 1
ATOM 1019 C CA . MET A 1 137 ? 13.695 -20.094 -24.5 1 98.12 137 MET A CA 1
ATOM 1020 C C . MET A 1 137 ? 15.031 -20.766 -24.812 1 98.12 137 MET A C 1
ATOM 1022 O O . MET A 1 137 ? 16.094 -20.234 -24.484 1 98.12 137 MET A O 1
ATOM 1026 N N . GLY A 1 138 ? 15.023 -21.969 -25.391 1 97.88 138 GLY A N 1
ATOM 1027 C CA . GLY A 1 138 ? 16.234 -22.656 -25.828 1 97.88 138 GLY A CA 1
ATOM 1028 C C . GLY A 1 138 ? 16.828 -23.547 -24.75 1 97.88 138 GLY A C 1
ATOM 1029 O O . GLY A 1 138 ? 17.781 -24.281 -25 1 97.88 138 GLY A O 1
ATOM 1030 N N . GLY A 1 139 ? 16.281 -23.531 -23.547 1 98.19 139 GLY A N 1
ATOM 1031 C CA . GLY A 1 139 ? 16.75 -24.375 -22.469 1 98.19 139 GLY A CA 1
ATOM 1032 C C . GLY A 1 139 ? 15.938 -25.641 -22.312 1 98.19 139 GLY A C 1
ATOM 1033 O O . GLY A 1 139 ? 15.219 -26.047 -23.234 1 98.19 139 GLY A O 1
ATOM 1034 N N . GLU A 1 140 ? 16.25 -26.344 -21.156 1 97.81 140 GLU A N 1
ATOM 1035 C CA . GLU A 1 140 ? 15.531 -27.578 -20.875 1 97.81 140 GLU A CA 1
ATOM 1036 C C . GLU A 1 140 ? 15.328 -27.781 -19.375 1 97.81 140 GLU A C 1
ATOM 1038 O O . GLU A 1 140 ? 16.172 -27.375 -18.578 1 97.81 140 GLU A O 1
ATOM 1043 N N . GLY A 1 141 ? 14.188 -28.391 -19.109 1 98 141 GLY A N 1
ATOM 1044 C CA . GLY A 1 141 ? 13.938 -28.766 -17.719 1 98 141 GLY A CA 1
ATOM 1045 C C . GLY A 1 141 ? 12.656 -28.172 -17.156 1 98 141 GLY A C 1
ATOM 1046 O O . GLY A 1 141 ? 11.859 -28.875 -16.531 1 98 141 GLY A O 1
ATOM 1047 N N . TYR A 1 142 ? 12.516 -26.859 -17.406 1 98.81 142 TYR A N 1
ATOM 1048 C CA . TYR A 1 142 ? 11.375 -26.219 -16.766 1 98.81 142 TYR A CA 1
ATOM 1049 C C . TYR A 1 142 ? 10.703 -25.234 -17.719 1 98.81 142 TYR A C 1
ATOM 1051 O O . TYR A 1 142 ? 11.297 -24.812 -18.719 1 98.81 142 TYR A O 1
ATOM 1059 N N . SER A 1 143 ? 9.5 -24.922 -17.516 1 98.94 143 SER A N 1
ATOM 1060 C CA . SER A 1 143 ? 8.711 -23.859 -18.109 1 98.94 143 SER A CA 1
ATOM 1061 C C . SER A 1 143 ? 8.273 -22.844 -17.047 1 98.94 143 SER A C 1
ATOM 1063 O O . SER A 1 143 ? 7.957 -23.219 -15.922 1 98.94 143 SER A O 1
ATOM 1065 N N . VAL A 1 144 ? 8.289 -21.562 -17.422 1 98.94 144 VAL A N 1
ATOM 1066 C CA . VAL A 1 144 ? 8.008 -20.516 -16.438 1 98.94 144 VAL A CA 1
ATOM 1067 C C . VAL A 1 144 ? 6.938 -19.578 -16.984 1 98.94 144 VAL A C 1
ATOM 1069 O O . VAL A 1 144 ? 7.031 -19.109 -18.125 1 98.94 144 VAL A O 1
ATOM 1072 N N . ALA A 1 145 ? 5.875 -19.359 -16.234 1 98.94 145 ALA A N 1
ATOM 1073 C CA . ALA A 1 145 ? 4.891 -18.312 -16.5 1 98.94 145 ALA A CA 1
ATOM 1074 C C . ALA A 1 145 ? 4.969 -17.219 -15.438 1 98.94 145 ALA A C 1
ATOM 1076 O O . ALA A 1 145 ? 5.285 -17.484 -14.281 1 98.94 145 ALA A O 1
ATOM 1077 N N . PHE A 1 146 ? 4.703 -15.977 -15.875 1 98.88 146 PHE A N 1
ATOM 1078 C CA . PHE A 1 146 ? 4.871 -14.906 -14.898 1 98.88 146 PHE A CA 1
ATOM 1079 C C . PHE A 1 146 ? 3.998 -13.711 -15.25 1 98.88 146 PHE A C 1
ATOM 1081 O O . PHE A 1 146 ? 3.588 -13.547 -16.406 1 98.88 146 PHE A O 1
ATOM 1088 N N . ASP A 1 147 ? 3.525 -12.992 -14.242 1 98.56 147 ASP A N 1
ATOM 1089 C CA . ASP A 1 147 ? 3.078 -11.602 -14.297 1 98.56 147 ASP A CA 1
ATOM 1090 C C . ASP A 1 147 ? 4.195 -10.648 -13.875 1 98.56 147 ASP A C 1
ATOM 1092 O O . ASP A 1 147 ? 4.52 -10.539 -12.695 1 98.56 147 ASP A O 1
ATOM 1096 N N . PRO A 1 148 ? 4.75 -9.961 -14.867 1 98.12 148 PRO A N 1
ATOM 1097 C CA . PRO A 1 148 ? 5.949 -9.18 -14.555 1 98.12 148 PRO A CA 1
ATOM 1098 C C . PRO A 1 148 ? 5.68 -8.062 -13.547 1 98.12 148 PRO A C 1
ATOM 1100 O O . PRO A 1 148 ? 6.547 -7.734 -12.734 1 98.12 148 PRO A O 1
ATOM 1103 N N . LEU A 1 149 ? 4.516 -7.512 -13.672 1 96.56 149 LEU A N 1
ATOM 1104 C CA . LEU A 1 149 ? 4.203 -6.395 -12.781 1 96.56 149 LEU A CA 1
ATOM 1105 C C . LEU A 1 149 ? 2.725 -6.391 -12.414 1 96.56 149 LEU A C 1
ATOM 1107 O O . LEU A 1 149 ? 1.903 -5.816 -13.141 1 96.56 149 LEU A O 1
ATOM 1111 N N . ASP A 1 150 ? 2.398 -6.906 -11.258 1 95.25 150 ASP A N 1
ATOM 1112 C CA . ASP A 1 150 ? 1.072 -6.852 -10.648 1 95.25 150 ASP A CA 1
ATOM 1113 C C . ASP A 1 150 ? 0.846 -5.512 -9.945 1 95.25 150 ASP A C 1
ATOM 1115 O O . ASP A 1 150 ? 1.592 -5.152 -9.031 1 95.25 150 ASP A O 1
ATOM 1119 N N . GLY A 1 151 ? -0.185 -4.852 -10.312 1 92 151 GLY A N 1
ATOM 1120 C CA . GLY A 1 151 ? -0.47 -3.549 -9.734 1 92 151 GLY A CA 1
ATOM 1121 C C . GLY A 1 151 ? 0.096 -2.398 -10.547 1 92 151 GLY A C 1
ATOM 1122 O O . GLY A 1 151 ? 0.479 -1.368 -9.992 1 92 151 GLY A O 1
ATOM 1123 N N . SER A 1 152 ? 0.178 -2.531 -11.789 1 86.38 152 SER A N 1
ATOM 1124 C CA . SER A 1 152 ? 0.731 -1.493 -12.656 1 86.38 152 SER A CA 1
ATOM 1125 C C . SER A 1 152 ? -0.071 -0.2 -12.555 1 86.38 152 SER A C 1
ATOM 1127 O O . SER A 1 152 ? 0.483 0.893 -12.688 1 86.38 152 SER A O 1
ATOM 1129 N N . SER A 1 153 ? -1.289 -0.339 -12.211 1 86.31 153 SER A N 1
ATOM 1130 C CA . SER A 1 153 ? -2.164 0.828 -12.148 1 86.31 153 SER A CA 1
ATOM 1131 C C . SER A 1 153 ? -1.925 1.632 -10.875 1 86.31 153 SER A C 1
ATOM 1133 O O . SER A 1 153 ? -2.408 2.758 -10.742 1 86.31 153 SER A O 1
ATOM 1135 N N . ILE A 1 154 ? -1.193 1.077 -9.922 1 91.19 154 ILE A N 1
ATOM 1136 C CA . ILE A 1 154 ? -1.05 1.778 -8.656 1 91.19 154 ILE A CA 1
ATOM 1137 C C . ILE A 1 154 ? 0.419 2.121 -8.414 1 91.19 154 ILE A C 1
ATOM 1139 O O . ILE A 1 154 ? 0.791 2.568 -7.328 1 91.19 154 ILE A O 1
ATOM 1143 N N . ILE A 1 155 ? 1.235 2 -9.383 1 89.12 155 ILE A N 1
ATOM 1144 C CA . ILE A 1 155 ? 2.645 2.361 -9.266 1 89.12 155 ILE A CA 1
ATOM 1145 C C . ILE A 1 155 ? 2.771 3.859 -8.992 1 89.12 155 ILE A C 1
ATOM 1147 O O . ILE A 1 155 ? 3.609 4.281 -8.195 1 89.12 155 ILE A O 1
ATOM 1151 N N . ASP A 1 156 ? 1.968 4.605 -9.602 1 89.69 156 ASP A N 1
ATOM 1152 C CA . ASP A 1 156 ? 2.064 6.059 -9.5 1 89.69 156 ASP A CA 1
ATOM 1153 C C . ASP A 1 156 ? 1.662 6.535 -8.109 1 89.69 156 ASP A C 1
ATOM 1155 O O . ASP A 1 156 ? 2.111 7.594 -7.652 1 89.69 156 ASP A O 1
ATOM 1159 N N . THR A 1 157 ? 0.843 5.77 -7.434 1 94.44 157 THR A N 1
ATOM 1160 C CA . THR A 1 157 ? 0.387 6.176 -6.109 1 94.44 157 THR A CA 1
ATOM 1161 C C . THR A 1 157 ? 1.416 5.805 -5.047 1 94.44 157 THR A C 1
ATOM 1163 O O . THR A 1 157 ? 1.231 6.105 -3.865 1 94.44 157 THR A O 1
ATOM 1166 N N . ASN A 1 158 ? 2.459 5.184 -5.473 1 95.44 158 ASN A N 1
ATOM 1167 C CA . ASN A 1 158 ? 3.545 4.805 -4.574 1 95.44 158 ASN A CA 1
ATOM 1168 C C . ASN A 1 158 ? 3.127 3.684 -3.629 1 95.44 158 ASN A C 1
ATOM 1170 O O . ASN A 1 158 ? 3.699 3.529 -2.549 1 95.44 158 ASN A O 1
ATOM 1174 N N . PHE A 1 159 ? 2.008 2.916 -3.994 1 97 159 PHE A N 1
ATOM 1175 C CA . PHE A 1 159 ? 1.66 1.677 -3.311 1 97 159 PHE A CA 1
ATOM 1176 C C . PHE A 1 159 ? 2.648 0.571 -3.658 1 97 159 PHE A C 1
ATOM 1178 O O . PHE A 1 159 ? 3.354 0.655 -4.664 1 97 159 PHE A O 1
ATOM 1185 N N . ALA A 1 160 ? 2.682 -0.423 -2.799 1 97.31 160 ALA A N 1
ATOM 1186 C CA . ALA A 1 160 ? 3.465 -1.611 -3.131 1 97.31 160 ALA A CA 1
ATOM 1187 C C . ALA A 1 160 ? 2.877 -2.334 -4.34 1 97.31 160 ALA A C 1
ATOM 1189 O O . ALA A 1 160 ? 1.657 -2.389 -4.508 1 97.31 160 ALA A O 1
ATOM 1190 N N . VAL A 1 161 ? 3.756 -2.859 -5.168 1 97.25 161 VAL A N 1
ATOM 1191 C CA . VAL A 1 161 ? 3.387 -3.67 -6.324 1 97.25 161 VAL A CA 1
ATOM 1192 C C . VAL A 1 161 ? 4.176 -4.977 -6.312 1 97.25 161 VAL A C 1
ATOM 1194 O O . VAL A 1 161 ? 4.871 -5.281 -5.34 1 97.25 161 VAL A O 1
ATOM 1197 N N . GLY A 1 162 ? 3.982 -5.793 -7.387 1 98.31 162 GLY A N 1
ATOM 1198 C CA . GLY A 1 162 ? 4.664 -7.07 -7.238 1 98.31 162 GLY A CA 1
ATOM 1199 C C . GLY A 1 162 ? 4.859 -7.797 -8.555 1 98.31 162 GLY A C 1
ATOM 1200 O O . GLY A 1 162 ? 4.438 -7.312 -9.609 1 98.31 162 GLY A O 1
ATOM 1201 N N . THR A 1 163 ? 5.586 -8.883 -8.508 1 98.81 163 THR A N 1
ATOM 1202 C CA . THR A 1 163 ? 5.773 -9.875 -9.555 1 98.81 163 THR A CA 1
ATOM 1203 C C . THR A 1 163 ? 5.277 -11.242 -9.102 1 98.81 163 THR A C 1
ATOM 1205 O O . THR A 1 163 ? 5.406 -11.594 -7.922 1 98.81 163 THR A O 1
ATOM 1208 N N . ILE A 1 164 ? 4.691 -11.945 -10 1 98.94 164 ILE A N 1
ATOM 1209 C CA . ILE A 1 164 ? 4.258 -13.312 -9.742 1 98.94 164 ILE A CA 1
ATOM 1210 C C . ILE A 1 164 ? 4.953 -14.266 -10.703 1 98.94 164 ILE A C 1
ATOM 1212 O O . ILE A 1 164 ? 5.117 -13.961 -11.891 1 98.94 164 ILE A O 1
ATOM 1216 N N . PHE A 1 165 ? 5.363 -15.453 -10.211 1 98.94 165 PHE A N 1
ATOM 1217 C CA . PHE A 1 165 ? 5.922 -16.438 -11.125 1 98.94 165 PHE A CA 1
ATOM 1218 C C . PHE A 1 165 ? 5.547 -17.859 -10.703 1 98.94 165 PHE A C 1
ATOM 1220 O O . PHE A 1 165 ? 5.379 -18.125 -9.508 1 98.94 165 PHE A O 1
ATOM 1227 N N . GLY A 1 166 ? 5.379 -18.703 -11.633 1 98.94 166 GLY A N 1
ATOM 1228 C CA . GLY A 1 166 ? 5.234 -20.141 -11.477 1 98.94 166 GLY A CA 1
ATOM 1229 C C . GLY A 1 166 ? 6.191 -20.938 -12.344 1 98.94 166 GLY A C 1
ATOM 1230 O O . GLY A 1 166 ? 6.441 -20.578 -13.492 1 98.94 166 GLY A O 1
ATOM 1231 N N . VAL A 1 167 ? 6.75 -22 -11.789 1 99 167 VAL A N 1
ATOM 1232 C CA . VAL A 1 167 ? 7.707 -22.859 -12.469 1 99 167 VAL A CA 1
ATOM 1233 C C . VAL A 1 167 ? 7.145 -24.281 -12.562 1 99 167 VAL A C 1
ATOM 1235 O O . VAL A 1 167 ? 6.852 -24.906 -11.539 1 99 167 VAL A O 1
ATOM 1238 N N . TRP A 1 168 ? 6.988 -24.734 -13.758 1 98.94 168 TRP A N 1
ATOM 1239 C CA . TRP A 1 168 ? 6.531 -26.094 -14.016 1 98.94 168 TRP A CA 1
ATOM 1240 C C . TRP A 1 168 ? 7.641 -26.922 -14.656 1 98.94 168 TRP A C 1
ATOM 1242 O O . TRP A 1 168 ? 8.43 -26.406 -15.445 1 98.94 168 TRP A O 1
ATOM 1252 N N . PRO A 1 169 ? 7.699 -28.219 -14.32 1 98.75 169 PRO A N 1
ATOM 1253 C CA . PRO A 1 169 ? 8.609 -29.078 -15.078 1 98.75 169 PRO A CA 1
ATOM 1254 C C . PRO A 1 169 ? 8.18 -29.234 -16.531 1 98.75 169 PRO A C 1
ATOM 1256 O O . PRO A 1 169 ? 6.996 -29.141 -16.844 1 98.75 169 PRO A O 1
ATOM 1259 N N . GLY A 1 170 ? 9.141 -29.453 -17.375 1 98.19 170 GLY A N 1
ATOM 1260 C CA . GLY A 1 170 ? 8.852 -29.766 -18.766 1 98.19 170 GLY A CA 1
ATOM 1261 C C . GLY A 1 170 ? 8.891 -28.547 -19.672 1 98.19 170 GLY A C 1
ATOM 1262 O O . GLY A 1 170 ? 9.617 -27.594 -19.406 1 98.19 170 GLY A O 1
ATOM 1263 N N . SER A 1 171 ? 8.141 -28.625 -20.812 1 98.5 171 SER A N 1
ATOM 1264 C CA . SER A 1 171 ? 8.32 -27.609 -21.859 1 98.5 171 SER A CA 1
ATOM 1265 C C . SER A 1 171 ? 6.98 -27.031 -22.297 1 98.5 171 SER A C 1
ATOM 1267 O O . SER A 1 171 ? 6.883 -26.422 -23.359 1 98.5 171 SER A O 1
ATOM 1269 N N . ARG A 1 172 ? 5.977 -27.25 -21.484 1 97.88 172 ARG A N 1
ATOM 1270 C CA . ARG A 1 172 ? 4.66 -26.75 -21.859 1 97.88 172 ARG A CA 1
ATOM 1271 C C . ARG A 1 172 ? 4.023 -25.984 -20.703 1 97.88 172 ARG A C 1
ATOM 1273 O O . ARG A 1 172 ? 4.324 -26.25 -19.531 1 97.88 172 ARG A O 1
ATOM 1280 N N . LEU A 1 173 ? 3.094 -25.109 -21.016 1 98.75 173 LEU A N 1
ATOM 1281 C CA . LEU A 1 173 ? 2.381 -24.328 -20.031 1 98.75 173 LEU A CA 1
ATOM 1282 C C . LEU A 1 173 ? 0.872 -24.438 -20.219 1 98.75 173 LEU A C 1
ATOM 1284 O O . LEU A 1 173 ? 0.105 -23.688 -19.609 1 98.75 173 LEU A O 1
ATOM 1288 N N . THR A 1 174 ? 0.437 -25.328 -21.094 1 98.56 174 THR A N 1
ATOM 1289 C CA . THR A 1 174 ? -0.965 -25.703 -21.25 1 98.56 174 THR A CA 1
ATOM 1290 C C . THR A 1 174 ? -1.152 -27.203 -21 1 98.56 174 THR A C 1
ATOM 1292 O O . THR A 1 174 ? -0.186 -27.969 -21.031 1 98.56 174 THR A O 1
ATOM 1295 N N . GLY A 1 175 ? -2.398 -27.547 -20.656 1 98.19 175 GLY A N 1
ATOM 1296 C CA . GLY A 1 175 ? -2.672 -28.938 -20.344 1 98.19 175 GLY A CA 1
ATOM 1297 C C . GLY A 1 175 ? -2.164 -29.359 -18.969 1 98.19 175 GLY A C 1
ATOM 1298 O O . GLY A 1 175 ? -2.154 -30.547 -18.641 1 98.19 175 GLY A O 1
ATOM 1299 N N . ILE A 1 176 ? -1.714 -28.422 -18.219 1 98.5 176 ILE A N 1
ATOM 1300 C CA . ILE A 1 176 ? -1.157 -28.656 -16.891 1 98.5 176 ILE A CA 1
ATOM 1301 C C . ILE A 1 176 ? -2.094 -28.062 -15.836 1 98.5 176 ILE A C 1
ATOM 1303 O O . ILE A 1 176 ? -3.061 -27.375 -16.172 1 98.5 176 ILE A O 1
ATOM 1307 N N . THR A 1 177 ? -1.831 -28.359 -14.516 1 98.75 177 THR A N 1
ATOM 1308 C CA . THR A 1 177 ? -2.531 -27.75 -13.391 1 98.75 177 THR A CA 1
ATOM 1309 C C . THR A 1 177 ? -1.54 -27.156 -12.391 1 98.75 177 THR A C 1
ATOM 1311 O O . THR A 1 177 ? -0.33 -27.344 -12.523 1 98.75 177 THR A O 1
ATOM 1314 N N . GLY A 1 178 ? -2.072 -26.406 -11.438 1 98.81 178 GLY A N 1
ATOM 1315 C CA . GLY A 1 178 ? -1.244 -25.859 -10.375 1 98.81 178 GLY A CA 1
ATOM 1316 C C . GLY A 1 178 ? -0.633 -26.922 -9.492 1 98.81 178 GLY A C 1
ATOM 1317 O O . GLY A 1 178 ? 0.345 -26.672 -8.781 1 98.81 178 GLY A O 1
ATOM 1318 N N . ARG A 1 179 ? -1.149 -28.125 -9.453 1 98.75 179 ARG A N 1
ATOM 1319 C CA . ARG A 1 179 ? -0.626 -29.234 -8.648 1 98.75 179 ARG A CA 1
ATOM 1320 C C . ARG A 1 179 ? 0.747 -29.672 -9.148 1 98.75 179 ARG A C 1
ATOM 1322 O O . ARG A 1 179 ? 1.505 -30.297 -8.414 1 98.75 179 ARG A O 1
ATOM 1329 N N . GLU A 1 180 ? 1.055 -29.297 -10.367 1 98.81 180 GLU A N 1
ATOM 1330 C CA . GLU A 1 180 ? 2.293 -29.75 -10.992 1 98.81 180 GLU A CA 1
ATOM 1331 C C . GLU A 1 180 ? 3.408 -28.719 -10.82 1 98.81 180 GLU A C 1
ATOM 1333 O O . GLU A 1 180 ? 4.523 -28.922 -11.312 1 98.81 180 GLU A O 1
ATOM 1338 N N . LEU A 1 181 ? 3.145 -27.625 -10.133 1 98.94 181 LEU A N 1
ATOM 1339 C CA . LEU A 1 181 ? 4.172 -26.609 -9.922 1 98.94 181 LEU A CA 1
ATOM 1340 C C . LEU A 1 181 ? 5.371 -27.203 -9.18 1 98.94 181 LEU A C 1
ATOM 1342 O O . LEU A 1 181 ? 5.207 -27.875 -8.164 1 98.94 181 LEU A O 1
ATOM 1346 N N . ALA A 1 182 ? 6.555 -26.922 -9.695 1 98.94 182 ALA A N 1
ATOM 1347 C CA . ALA A 1 182 ? 7.801 -27.234 -9 1 98.94 182 ALA A CA 1
ATOM 1348 C C . ALA A 1 182 ? 8.156 -26.156 -7.996 1 98.94 182 ALA A C 1
ATOM 1350 O O . ALA A 1 182 ? 8.781 -26.422 -6.965 1 98.94 182 ALA A O 1
ATOM 1351 N N . ALA A 1 183 ? 7.848 -24.938 -8.312 1 98.94 183 ALA A N 1
ATOM 1352 C CA . ALA A 1 183 ? 8.055 -23.766 -7.465 1 98.94 183 ALA A CA 1
ATOM 1353 C C . ALA A 1 183 ? 7.168 -22.609 -7.914 1 98.94 183 ALA A C 1
ATOM 1355 O O . ALA A 1 183 ? 6.746 -22.547 -9.07 1 98.94 183 ALA A O 1
ATOM 1356 N N . SER A 1 184 ? 6.863 -21.75 -7.043 1 98.88 184 SER A N 1
ATOM 1357 C CA . SER A 1 184 ? 6.176 -20.5 -7.355 1 98.88 184 SER A CA 1
ATOM 1358 C C . SER A 1 184 ? 6.473 -19.438 -6.312 1 98.88 184 SER A C 1
ATOM 1360 O O . SER A 1 184 ? 6.93 -19.734 -5.211 1 98.88 184 SER A O 1
ATOM 1362 N N . GLY A 1 185 ? 6.273 -18.172 -6.715 1 98.94 185 GLY A N 1
ATOM 1363 C CA . GLY A 1 185 ? 6.559 -17.109 -5.77 1 98.94 185 GLY A CA 1
ATOM 1364 C C . GLY A 1 185 ? 5.934 -15.781 -6.164 1 98.94 185 GLY A C 1
ATOM 1365 O O . GLY A 1 185 ? 5.418 -15.633 -7.273 1 98.94 185 GLY A O 1
ATOM 1366 N N . ILE A 1 186 ? 5.934 -14.891 -5.191 1 98.94 186 ILE A N 1
ATOM 1367 C CA . ILE A 1 186 ? 5.516 -13.5 -5.383 1 98.94 186 ILE A CA 1
ATOM 1368 C C . ILE A 1 186 ? 6.582 -12.562 -4.828 1 98.94 186 ILE A C 1
ATOM 1370 O O . ILE A 1 186 ? 7.145 -12.812 -3.758 1 98.94 186 ILE A O 1
ATOM 1374 N N . ALA A 1 187 ? 6.906 -11.602 -5.59 1 98.94 187 ALA A N 1
ATOM 1375 C CA . ALA A 1 187 ? 7.777 -10.516 -5.145 1 98.94 187 ALA A CA 1
ATOM 1376 C C . ALA A 1 187 ? 6.965 -9.266 -4.801 1 98.94 187 ALA A C 1
ATOM 1378 O O . ALA A 1 187 ? 6.055 -8.891 -5.543 1 98.94 187 ALA A O 1
ATOM 1379 N N . VAL A 1 188 ? 7.277 -8.68 -3.672 1 98.69 188 VAL A N 1
ATOM 1380 C CA . VAL A 1 188 ? 6.66 -7.422 -3.271 1 98.69 188 VAL A CA 1
ATOM 1381 C C . VAL A 1 188 ? 7.684 -6.293 -3.369 1 98.69 188 VAL A C 1
ATOM 1383 O O . VAL A 1 188 ? 8.766 -6.379 -2.789 1 98.69 188 VAL A O 1
ATOM 1386 N N . TYR A 1 189 ? 7.348 -5.316 -4.148 1 97.88 189 TYR A N 1
ATOM 1387 C CA . TYR A 1 189 ? 8.117 -4.074 -4.215 1 97.88 189 TYR A CA 1
ATOM 1388 C C . TYR A 1 189 ? 7.438 -2.973 -3.41 1 97.88 189 TYR A C 1
ATOM 1390 O O . TYR A 1 189 ? 6.562 -2.27 -3.92 1 97.88 189 TYR A O 1
ATOM 1398 N N . GLY A 1 190 ? 7.785 -2.844 -2.178 1 97.31 190 GLY A N 1
ATOM 1399 C CA . GLY A 1 190 ? 7.34 -1.794 -1.275 1 97.31 190 GLY A CA 1
ATOM 1400 C C . GLY A 1 190 ? 8.484 -0.969 -0.711 1 97.31 190 GLY A C 1
ATOM 1401 O O . GLY A 1 190 ? 9.445 -0.673 -1.417 1 97.31 190 GLY A O 1
ATOM 1402 N N . PRO A 1 191 ? 8.312 -0.504 0.546 1 95.81 191 PRO A N 1
ATOM 1403 C CA . PRO A 1 191 ? 9.484 0.107 1.182 1 95.81 191 PRO A CA 1
ATOM 1404 C C . PRO A 1 191 ? 10.703 -0.812 1.182 1 95.81 191 PRO A C 1
ATOM 1406 O O . PRO A 1 191 ? 11.836 -0.341 1.053 1 95.81 191 PRO A O 1
ATOM 1409 N N . ARG A 1 192 ? 10.359 -2.051 1.32 1 96 192 ARG A N 1
ATOM 1410 C CA . ARG A 1 192 ? 11.352 -3.109 1.171 1 96 192 ARG A CA 1
ATOM 1411 C C . ARG A 1 192 ? 11.031 -4 -0.022 1 96 192 ARG A C 1
ATOM 1413 O O . ARG A 1 192 ? 9.938 -3.916 -0.588 1 96 192 ARG A O 1
ATOM 1420 N N . THR A 1 193 ? 11.984 -4.762 -0.404 1 97.44 193 THR A N 1
ATOM 1421 C CA . THR A 1 193 ? 11.766 -5.754 -1.451 1 97.44 193 THR A CA 1
ATOM 1422 C C . THR A 1 193 ? 11.859 -7.168 -0.885 1 97.44 193 THR A C 1
ATOM 1424 O O . THR A 1 193 ? 12.883 -7.547 -0.312 1 97.44 193 THR A O 1
ATOM 1427 N N . THR A 1 194 ? 10.789 -7.91 -1.063 1 98 194 THR A N 1
ATOM 1428 C CA . THR A 1 194 ? 10.766 -9.273 -0.557 1 98 194 THR A CA 1
ATOM 1429 C C . THR A 1 194 ? 10.227 -10.234 -1.615 1 98 194 THR A C 1
ATOM 1431 O O . THR A 1 194 ? 9.492 -9.82 -2.518 1 98 194 THR A O 1
ATOM 1434 N N . ILE A 1 195 ? 10.672 -11.461 -1.534 1 98.81 195 ILE A N 1
ATOM 1435 C CA . ILE A 1 195 ? 10.078 -12.562 -2.283 1 98.81 195 ILE A CA 1
ATOM 1436 C C . ILE A 1 195 ? 9.641 -13.656 -1.319 1 98.81 195 ILE A C 1
ATOM 1438 O O . ILE A 1 195 ? 10.422 -14.102 -0.476 1 98.81 195 ILE A O 1
ATOM 1442 N N . THR A 1 196 ? 8.414 -14.047 -1.417 1 98.81 196 THR A N 1
ATOM 1443 C CA . THR A 1 196 ? 7.922 -15.258 -0.771 1 98.81 196 THR A CA 1
ATOM 1444 C C . THR A 1 196 ? 7.703 -16.375 -1.795 1 98.81 196 THR A C 1
ATOM 1446 O O . THR A 1 196 ? 6.977 -16.188 -2.773 1 98.81 196 THR A O 1
ATOM 1449 N N . PHE A 1 197 ? 8.375 -17.438 -1.644 1 98 197 PHE A N 1
ATOM 1450 C CA . PHE A 1 197 ? 8.195 -18.484 -2.631 1 98 197 PHE A CA 1
ATOM 1451 C C . PHE A 1 197 ? 8.195 -19.859 -1.964 1 98 197 PHE A C 1
ATOM 1453 O O . PHE A 1 197 ? 8.523 -19.984 -0.782 1 98 197 PHE A O 1
ATOM 1460 N N . ALA A 1 198 ? 7.734 -20.875 -2.684 1 98.88 198 ALA A N 1
ATOM 1461 C CA . ALA A 1 198 ? 7.602 -22.25 -2.238 1 98.88 198 ALA A CA 1
ATOM 1462 C C . ALA A 1 198 ? 8.117 -23.219 -3.303 1 98.88 198 ALA A C 1
ATOM 1464 O O . ALA A 1 198 ? 8.086 -22.906 -4.496 1 98.88 198 ALA A O 1
ATOM 1465 N N . ILE A 1 199 ? 8.625 -24.328 -2.85 1 98.81 199 ILE A N 1
ATOM 1466 C CA . ILE A 1 199 ? 9.141 -25.391 -3.711 1 98.81 199 ILE A CA 1
ATOM 1467 C C . ILE A 1 199 ? 8.43 -26.703 -3.4 1 98.81 199 ILE A C 1
ATOM 1469 O O . ILE A 1 199 ? 8.156 -27 -2.236 1 98.81 199 ILE A O 1
ATOM 1473 N N . ASP A 1 200 ? 8.133 -27.406 -4.449 1 98.5 200 ASP A N 1
ATOM 1474 C CA . ASP A 1 200 ? 7.543 -28.734 -4.262 1 98.5 200 ASP A CA 1
ATOM 1475 C C . ASP A 1 200 ? 8.422 -29.609 -3.373 1 98.5 200 ASP A C 1
ATOM 1477 O O . ASP A 1 200 ? 9.648 -29.625 -3.521 1 98.5 200 ASP A O 1
ATOM 1481 N N . GLY A 1 201 ? 7.797 -30.266 -2.408 1 97.81 201 GLY A N 1
ATOM 1482 C CA . GLY A 1 201 ? 8.523 -31.156 -1.522 1 97.81 201 GLY A CA 1
ATOM 1483 C C . GLY A 1 201 ? 9.125 -30.453 -0.323 1 97.81 201 GLY A C 1
ATOM 1484 O O . GLY A 1 201 ? 9.672 -31.094 0.575 1 97.81 201 GLY A O 1
ATOM 1485 N N . VAL A 1 202 ? 9.133 -29.172 -0.243 1 98.38 202 VAL A N 1
ATOM 1486 C CA . VAL A 1 202 ? 9.633 -28.422 0.897 1 98.38 202 VAL A CA 1
ATOM 1487 C C . VAL A 1 202 ? 8.461 -27.797 1.657 1 98.38 202 VAL A C 1
ATOM 1489 O O . VAL A 1 202 ? 7.602 -27.156 1.059 1 98.38 202 VAL A O 1
ATOM 1492 N N . GLU A 1 203 ? 8.453 -27.953 2.945 1 97.94 203 GLU A N 1
ATOM 1493 C CA . GLU A 1 203 ? 7.34 -27.453 3.752 1 97.94 203 GLU A CA 1
ATOM 1494 C C . GLU A 1 203 ? 7.398 -25.938 3.908 1 97.94 203 GLU A C 1
ATOM 1496 O O . GLU A 1 203 ? 8.469 -25.375 4.137 1 97.94 203 GLU A O 1
ATOM 1501 N N . GLY A 1 204 ? 6.219 -25.328 3.68 1 98.69 204 GLY A N 1
ATOM 1502 C CA . GLY A 1 204 ? 6.074 -23.906 3.967 1 98.69 204 GLY A CA 1
ATOM 1503 C C . GLY A 1 204 ? 6.367 -23.016 2.77 1 98.69 204 GLY A C 1
ATOM 1504 O O . GLY A 1 204 ? 6.801 -23.516 1.723 1 98.69 204 GLY A O 1
ATOM 1505 N N . ALA A 1 205 ? 6.055 -21.766 2.85 1 98.88 205 ALA A N 1
ATOM 1506 C CA . ALA A 1 205 ? 6.484 -20.688 1.972 1 98.88 205 ALA A CA 1
ATOM 1507 C C . ALA A 1 205 ? 7.555 -19.828 2.641 1 98.88 205 ALA A C 1
ATOM 1509 O O . ALA A 1 205 ? 7.449 -19.5 3.826 1 98.88 205 ALA A O 1
ATOM 1510 N N . HIS A 1 206 ? 8.547 -19.5 1.926 1 98.69 206 HIS A N 1
ATOM 1511 C CA . HIS A 1 206 ? 9.742 -18.891 2.51 1 98.69 206 HIS A CA 1
ATOM 1512 C C . HIS A 1 206 ? 9.977 -17.484 1.97 1 98.69 206 HIS A C 1
ATOM 1514 O O . HIS A 1 206 ? 10.023 -17.281 0.754 1 98.69 206 HIS A O 1
ATOM 1520 N N . GLU A 1 207 ? 10.172 -16.562 2.92 1 98.19 207 GLU A N 1
ATOM 1521 C CA . GLU A 1 207 ? 10.375 -15.164 2.553 1 98.19 207 GLU A CA 1
ATOM 1522 C C . GLU A 1 207 ? 11.859 -14.805 2.564 1 98.19 207 GLU A C 1
ATOM 1524 O O . GLU A 1 207 ? 12.578 -15.148 3.502 1 98.19 207 GLU A O 1
ATOM 1529 N N . PHE A 1 208 ? 12.25 -14.195 1.562 1 97.94 208 PHE A N 1
ATOM 1530 C CA . PHE A 1 208 ? 13.586 -13.625 1.447 1 97.94 208 PHE A CA 1
ATOM 1531 C C . PHE A 1 208 ? 13.523 -12.117 1.272 1 97.94 208 PHE A C 1
ATOM 1533 O O . PHE A 1 208 ? 12.672 -11.609 0.539 1 97.94 208 PHE A O 1
ATOM 1540 N N . LEU A 1 209 ? 14.352 -11.414 1.954 1 96.94 209 LEU A N 1
ATOM 1541 C CA . LEU A 1 209 ? 14.477 -9.961 1.906 1 96.94 209 LEU A CA 1
ATOM 1542 C C . LEU A 1 209 ? 15.719 -9.555 1.113 1 96.94 209 LEU A C 1
ATOM 1544 O O . LEU A 1 209 ? 16.797 -10.125 1.299 1 96.94 209 LEU A O 1
ATOM 1548 N N . LEU A 1 210 ? 15.531 -8.633 0.215 1 97.19 210 LEU A N 1
ATOM 1549 C CA . LEU A 1 210 ? 16.688 -8.039 -0.465 1 97.19 210 LEU A CA 1
ATOM 1550 C C . LEU A 1 210 ? 17.406 -7.047 0.446 1 97.19 210 LEU A C 1
ATOM 1552 O O . LEU A 1 210 ? 16.812 -6.059 0.886 1 97.19 210 LEU A O 1
ATOM 1556 N N . VAL A 1 211 ? 18.641 -7.301 0.697 1 94.38 211 VAL A N 1
ATOM 1557 C CA . VAL A 1 211 ? 19.422 -6.422 1.563 1 94.38 211 VAL A CA 1
ATOM 1558 C C . VAL A 1 211 ? 19.812 -5.156 0.805 1 94.38 211 VAL A C 1
ATOM 1560 O O . VAL A 1 211 ? 20.531 -5.215 -0.185 1 94.38 211 VAL A O 1
ATOM 1563 N N . ASP A 1 212 ? 19.312 -4.07 1.272 1 90.06 212 ASP A N 1
ATOM 1564 C CA . ASP A 1 212 ? 19.516 -2.805 0.574 1 90.06 212 ASP A CA 1
ATOM 1565 C C . ASP A 1 212 ? 20.297 -1.82 1.435 1 90.06 212 ASP A C 1
ATOM 1567 O O . ASP A 1 212 ? 20.344 -0.625 1.138 1 90.06 212 ASP A O 1
ATOM 1571 N N . ASP A 1 213 ? 20.828 -2.275 2.49 1 86.31 213 ASP A N 1
ATOM 1572 C CA . ASP A 1 213 ? 21.688 -1.407 3.281 1 86.31 213 ASP A CA 1
ATOM 1573 C C . ASP A 1 213 ? 23.141 -1.467 2.783 1 86.31 213 ASP A C 1
ATOM 1575 O O . ASP A 1 213 ? 23.422 -2.133 1.788 1 86.31 213 ASP A O 1
ATOM 1579 N N . PHE A 1 214 ? 24.047 -0.724 3.402 1 83.62 214 PHE A N 1
ATOM 1580 C CA . PHE A 1 214 ? 25.406 -0.587 2.906 1 83.62 214 PHE A CA 1
ATOM 1581 C C . PHE A 1 214 ? 26.344 -1.543 3.635 1 83.62 214 PHE A C 1
ATOM 1583 O O . PHE A 1 214 ? 27.547 -1.272 3.758 1 83.62 214 PHE A O 1
ATOM 1590 N N . THR A 1 215 ? 25.812 -2.623 4.09 1 84.44 215 THR A N 1
ATOM 1591 C CA . THR A 1 215 ? 26.641 -3.635 4.734 1 84.44 215 THR A CA 1
ATOM 1592 C C . THR A 1 215 ? 27.281 -4.551 3.695 1 84.44 215 THR A C 1
ATOM 1594 O O . THR A 1 215 ? 27.031 -4.402 2.496 1 84.44 215 THR A O 1
ATOM 1597 N N . ALA A 1 216 ? 27.969 -5.539 4.164 1 88.19 216 ALA A N 1
ATOM 1598 C CA . ALA A 1 216 ? 28.641 -6.508 3.303 1 88.19 216 ALA A CA 1
ATOM 1599 C C . ALA A 1 216 ? 27.641 -7.414 2.604 1 88.19 216 ALA A C 1
ATOM 1601 O O . ALA A 1 216 ? 27.969 -8.094 1.633 1 88.19 216 ALA A O 1
ATOM 1602 N N . ARG A 1 217 ? 26.453 -7.324 2.99 1 91 217 ARG A N 1
ATOM 1603 C CA . ARG A 1 217 ? 25.438 -8.211 2.436 1 91 217 ARG A CA 1
ATOM 1604 C C . ARG A 1 217 ? 24.578 -7.484 1.407 1 91 217 ARG A C 1
ATOM 1606 O O . ARG A 1 217 ? 23.594 -8.031 0.921 1 91 217 ARG A O 1
ATOM 1613 N N . HIS A 1 218 ? 24.969 -6.324 1.076 1 92.25 218 HIS A N 1
ATOM 1614 C CA . HIS A 1 218 ? 24.219 -5.535 0.107 1 92.25 218 HIS A CA 1
ATOM 1615 C C . HIS A 1 218 ? 23.953 -6.336 -1.162 1 92.25 218 HIS A C 1
ATOM 1617 O O . HIS A 1 218 ? 24.859 -6.941 -1.729 1 92.25 218 HIS A O 1
ATOM 1623 N N . GLY A 1 219 ? 22.734 -6.367 -1.482 1 94.56 219 GLY A N 1
ATOM 1624 C CA . GLY A 1 219 ? 22.344 -6.992 -2.738 1 94.56 219 GLY A CA 1
ATOM 1625 C C . GLY A 1 219 ? 22.031 -8.469 -2.598 1 94.56 219 GLY A C 1
ATOM 1626 O O . GLY A 1 219 ? 21.609 -9.117 -3.559 1 94.56 219 GLY A O 1
ATOM 1627 N N . GLN A 1 220 ? 22.219 -8.992 -1.455 1 96.31 220 GLN A N 1
ATOM 1628 C CA . GLN A 1 220 ? 21.906 -10.398 -1.223 1 96.31 220 GLN A CA 1
ATOM 1629 C C . GLN A 1 220 ? 20.438 -10.578 -0.821 1 96.31 220 GLN A C 1
ATOM 1631 O O . GLN A 1 220 ? 19.844 -9.672 -0.244 1 96.31 220 GLN A O 1
ATOM 1636 N N . TRP A 1 221 ? 19.922 -11.719 -1.242 1 97.75 221 TRP A N 1
ATOM 1637 C CA . TRP A 1 221 ? 18.641 -12.172 -0.71 1 97.75 221 TRP A CA 1
ATOM 1638 C C . TRP A 1 221 ? 18.828 -13.031 0.532 1 97.75 221 TRP A C 1
ATOM 1640 O O . TRP A 1 221 ? 19.484 -14.078 0.472 1 97.75 221 TRP A O 1
ATOM 1650 N N . ILE A 1 222 ? 18.234 -12.602 1.649 1 96.19 222 ILE A N 1
ATOM 1651 C CA . ILE A 1 222 ? 18.422 -13.352 2.889 1 96.19 222 ILE A CA 1
ATOM 1652 C C . ILE A 1 222 ? 17.062 -13.844 3.398 1 96.19 222 ILE A C 1
ATOM 1654 O O . ILE A 1 222 ? 16.062 -13.125 3.303 1 96.19 222 ILE A O 1
ATOM 1658 N N . LYS A 1 223 ? 17.016 -15.039 3.883 1 96.5 223 LYS A N 1
ATOM 1659 C CA . LYS A 1 223 ? 15.766 -15.594 4.398 1 96.5 223 LYS A CA 1
ATOM 1660 C C . LYS A 1 223 ? 15.352 -14.898 5.695 1 96.5 223 LYS A C 1
ATOM 1662 O O . LYS A 1 223 ? 16.141 -14.805 6.633 1 96.5 223 LYS A O 1
ATOM 1667 N N . THR A 1 224 ? 14.078 -14.484 5.723 1 94 224 THR A N 1
ATOM 1668 C CA . THR A 1 224 ? 13.656 -13.711 6.887 1 94 224 THR A CA 1
ATOM 1669 C C . THR A 1 224 ? 12.461 -14.375 7.566 1 94 224 THR A C 1
ATOM 1671 O O . THR A 1 224 ? 12.195 -14.125 8.742 1 94 224 THR A O 1
ATOM 1674 N N . ASN A 1 225 ? 11.727 -15.234 6.832 1 94.69 225 ASN A N 1
ATOM 1675 C CA . ASN A 1 225 ? 10.539 -15.852 7.414 1 94.69 225 ASN A CA 1
ATOM 1676 C C . ASN A 1 225 ? 10.211 -17.188 6.742 1 94.69 225 ASN A C 1
ATOM 1678 O O . ASN A 1 225 ? 10.672 -17.453 5.629 1 94.69 225 ASN A O 1
ATOM 1682 N N . THR A 1 226 ? 9.516 -18.047 7.453 1 97.69 226 THR A N 1
ATOM 1683 C CA . THR A 1 226 ? 8.828 -19.219 6.949 1 97.69 226 THR A CA 1
ATOM 1684 C C . THR A 1 226 ? 7.363 -19.219 7.375 1 97.69 226 THR A C 1
ATOM 1686 O O . THR A 1 226 ? 7.059 -19.172 8.57 1 97.69 226 THR A O 1
ATOM 1689 N N . PHE A 1 227 ? 6.531 -19.25 6.383 1 98.25 227 PHE A N 1
ATOM 1690 C CA . PHE A 1 227 ? 5.102 -19.312 6.664 1 98.25 227 PHE A CA 1
ATOM 1691 C C . PHE A 1 227 ? 4.586 -20.75 6.578 1 98.25 227 PHE A C 1
ATOM 1693 O O . PHE A 1 227 ? 4.758 -21.406 5.555 1 98.25 227 PHE A O 1
ATOM 1700 N N . THR A 1 228 ? 3.912 -21.219 7.629 1 98.44 228 THR A N 1
ATOM 1701 C CA . THR A 1 228 ? 3.43 -22.594 7.633 1 98.44 228 THR A CA 1
ATOM 1702 C C . THR A 1 228 ? 1.963 -22.641 8.047 1 98.44 228 THR A C 1
ATOM 1704 O O . THR A 1 228 ? 1.349 -23.719 8.031 1 98.44 228 THR A O 1
ATOM 1707 N N . SER A 1 229 ? 1.437 -21.469 8.477 1 98.5 229 SER A N 1
ATOM 1708 C CA . SER A 1 229 ? 0.034 -21.453 8.883 1 98.5 229 SER A CA 1
ATOM 1709 C C . SER A 1 229 ? -0.599 -20.094 8.625 1 98.5 229 SER A C 1
ATOM 1711 O O . SER A 1 229 ? 0.065 -19.062 8.742 1 98.5 229 SER A O 1
ATOM 1713 N N . ILE A 1 230 ? -1.817 -20.094 8.234 1 98.62 230 ILE A N 1
ATOM 1714 C CA . ILE A 1 230 ? -2.709 -18.938 8.188 1 98.62 230 ILE A CA 1
ATOM 1715 C C . ILE A 1 230 ? -3.955 -19.219 9.023 1 98.62 230 ILE A C 1
ATOM 1717 O O . ILE A 1 230 ? -4.82 -20 8.625 1 98.62 230 ILE A O 1
ATOM 1721 N N . GLY A 1 231 ? -3.984 -18.562 10.188 1 98.44 231 GLY A N 1
ATOM 1722 C CA . GLY A 1 231 ? -5.078 -18.781 11.125 1 98.44 231 GLY A CA 1
ATOM 1723 C C . GLY A 1 231 ? -6.289 -17.906 10.836 1 98.44 231 GLY A C 1
ATOM 1724 O O . GLY A 1 231 ? -6.293 -17.141 9.875 1 98.44 231 GLY A O 1
ATOM 1725 N N . GLU A 1 232 ? -7.289 -18.156 11.672 1 98.12 232 GLU A N 1
ATOM 1726 C CA . GLU A 1 232 ? -8.5 -17.359 11.508 1 98.12 232 GLU A CA 1
ATOM 1727 C C . GLU A 1 232 ? -8.32 -15.969 12.102 1 98.12 232 GLU A C 1
ATOM 1729 O O . GLU A 1 232 ? -7.562 -15.789 13.055 1 98.12 232 GLU A O 1
ATOM 1734 N N . GLY A 1 233 ? -8.953 -14.977 11.492 1 97.5 233 GLY A N 1
ATOM 1735 C CA . GLY A 1 233 ? -8.938 -13.594 11.945 1 97.5 233 GLY A CA 1
ATOM 1736 C C . GLY A 1 233 ? -9.711 -12.656 11.031 1 97.5 233 GLY A C 1
ATOM 1737 O O . GLY A 1 233 ? -10 -13.008 9.883 1 97.5 233 GLY A O 1
ATOM 1738 N N . LYS A 1 234 ? -10 -11.516 11.57 1 98.12 234 LYS A N 1
ATOM 1739 C CA . LYS A 1 234 ? -10.906 -10.594 10.898 1 98.12 234 LYS A CA 1
ATOM 1740 C C . LYS A 1 234 ? -10.141 -9.594 10.031 1 98.12 234 LYS A C 1
ATOM 1742 O O . LYS A 1 234 ? -9.914 -8.453 10.438 1 98.12 234 LYS A O 1
ATOM 1747 N N . LEU A 1 235 ? -9.719 -10.016 8.906 1 98.69 235 LEU A N 1
ATOM 1748 C CA . LEU A 1 235 ? -9.062 -9.219 7.871 1 98.69 235 LEU A CA 1
ATOM 1749 C C . LEU A 1 235 ? -9.539 -9.633 6.484 1 98.69 235 LEU A C 1
ATOM 1751 O O . LEU A 1 235 ? -9.633 -10.828 6.184 1 98.69 235 LEU A O 1
ATOM 1755 N N . TYR A 1 236 ? -9.953 -8.617 5.664 1 98.81 236 TYR A N 1
ATOM 1756 C CA . TYR A 1 236 ? -10.422 -9.016 4.34 1 98.81 236 TYR A CA 1
ATOM 1757 C C . TYR A 1 236 ? -9.945 -8.031 3.277 1 98.81 236 TYR A C 1
ATOM 1759 O O . TYR A 1 236 ? -9.766 -6.844 3.557 1 98.81 236 TYR A O 1
ATOM 1767 N N . ALA A 1 237 ? -9.633 -8.523 2.125 1 98.88 237 ALA A N 1
ATOM 1768 C CA . ALA A 1 237 ? -9.289 -7.809 0.898 1 98.88 237 ALA A CA 1
ATOM 1769 C C . ALA A 1 237 ? -10.234 -8.188 -0.24 1 98.88 237 ALA A C 1
ATOM 1771 O O . ALA A 1 237 ? -10.086 -9.25 -0.845 1 98.88 237 ALA A O 1
ATOM 1772 N N . PRO A 1 238 ? -11.172 -7.344 -0.547 1 98.81 238 PRO A N 1
ATOM 1773 C CA . PRO A 1 238 ? -12.234 -7.691 -1.495 1 98.81 238 PRO A CA 1
ATOM 1774 C C . PRO A 1 238 ? -11.969 -7.156 -2.9 1 98.81 238 PRO A C 1
ATOM 1776 O O . PRO A 1 238 ? -12.078 -5.949 -3.137 1 98.81 238 PRO A O 1
ATOM 1779 N N . GLY A 1 239 ? -11.641 -8.062 -3.838 1 98.38 239 GLY A N 1
ATOM 1780 C CA . GLY A 1 239 ? -11.508 -7.684 -5.238 1 98.38 239 GLY A CA 1
ATOM 1781 C C . GLY A 1 239 ? -12.828 -7.727 -5.992 1 98.38 239 GLY A C 1
ATOM 1782 O O . GLY A 1 239 ? -13.797 -8.312 -5.52 1 98.38 239 GLY A O 1
ATOM 1783 N N . ASN A 1 240 ? -12.875 -7.016 -7.094 1 98.19 240 ASN A N 1
ATOM 1784 C CA . ASN A 1 240 ? -14.008 -6.977 -8.016 1 98.19 240 ASN A CA 1
ATOM 1785 C C . ASN A 1 240 ? -15.305 -6.645 -7.285 1 98.19 240 ASN A C 1
ATOM 1787 O O . ASN A 1 240 ? -16.312 -7.336 -7.453 1 98.19 240 ASN A O 1
ATOM 1791 N N . LEU A 1 241 ? -15.328 -5.59 -6.5 1 97.88 241 LEU A N 1
ATOM 1792 C CA . LEU A 1 241 ? -16.453 -5.219 -5.664 1 97.88 241 LEU A CA 1
ATOM 1793 C C . LEU A 1 241 ? -17.688 -4.902 -6.516 1 97.88 241 LEU A C 1
ATOM 1795 O O . LEU A 1 241 ? -18.812 -4.969 -6.035 1 97.88 241 LEU A O 1
ATOM 1799 N N . ARG A 1 242 ? -17.469 -4.551 -7.754 1 96.88 242 ARG A N 1
ATOM 1800 C CA . ARG A 1 242 ? -18.609 -4.297 -8.648 1 96.88 242 ARG A CA 1
ATOM 1801 C C . ARG A 1 242 ? -19.5 -5.527 -8.758 1 96.88 242 ARG A C 1
ATOM 1803 O O . ARG A 1 242 ? -20.703 -5.402 -8.992 1 96.88 242 ARG A O 1
ATOM 1810 N N . ALA A 1 243 ? -18.922 -6.672 -8.555 1 98.19 243 ALA A N 1
ATOM 1811 C CA . ALA A 1 243 ? -19.656 -7.93 -8.68 1 98.19 243 ALA A CA 1
ATOM 1812 C C . ALA A 1 243 ? -20.719 -8.055 -7.582 1 98.19 243 ALA A C 1
ATOM 1814 O O . ALA A 1 243 ? -21.656 -8.852 -7.703 1 98.19 243 ALA A O 1
ATOM 1815 N N . THR A 1 244 ? -20.609 -7.262 -6.477 1 98.12 244 THR A N 1
ATOM 1816 C CA . THR A 1 244 ? -21.609 -7.316 -5.414 1 98.12 244 THR A CA 1
ATOM 1817 C C . THR A 1 244 ? -22.984 -6.867 -5.93 1 98.12 244 THR A C 1
ATOM 1819 O O . THR A 1 244 ? -24 -7.164 -5.32 1 98.12 244 THR A O 1
ATOM 1822 N N . ASN A 1 245 ? -23 -6.145 -7.07 1 98 245 ASN A N 1
ATOM 1823 C CA . ASN A 1 245 ? -24.234 -5.562 -7.586 1 98 245 ASN A CA 1
ATOM 1824 C C . ASN A 1 245 ? -25.141 -6.625 -8.203 1 98 245 ASN A C 1
ATOM 1826 O O . ASN A 1 245 ? -26.359 -6.441 -8.273 1 98 245 ASN A O 1
ATOM 1830 N N . ASP A 1 246 ? -24.578 -7.77 -8.719 1 98.19 246 ASP A N 1
ATOM 1831 C CA . ASP A 1 246 ? -25.406 -8.781 -9.367 1 98.19 246 ASP A CA 1
ATOM 1832 C C . ASP A 1 246 ? -24.906 -10.188 -9.047 1 98.19 246 ASP A C 1
ATOM 1834 O O . ASP A 1 246 ? -25.172 -11.133 -9.797 1 98.19 246 ASP A O 1
ATOM 1838 N N . ASN A 1 247 ? -24.156 -10.422 -8.008 1 98.38 247 ASN A N 1
ATOM 1839 C CA . ASN A 1 247 ? -23.844 -11.664 -7.309 1 98.38 247 ASN A CA 1
ATOM 1840 C C . ASN A 1 247 ? -24.297 -11.617 -5.852 1 98.38 247 ASN A C 1
ATOM 1842 O O . ASN A 1 247 ? -23.547 -11.18 -4.977 1 98.38 247 ASN A O 1
ATOM 1846 N N . PRO A 1 248 ? -25.516 -12.109 -5.605 1 98.5 248 PRO A N 1
ATOM 1847 C CA . PRO A 1 248 ? -26.094 -12.008 -4.258 1 98.5 248 PRO A CA 1
ATOM 1848 C C . PRO A 1 248 ? -25.219 -12.688 -3.199 1 98.5 248 PRO A C 1
ATOM 1850 O O . PRO A 1 248 ? -25.188 -12.25 -2.047 1 98.5 248 PRO A O 1
ATOM 1853 N N . GLY A 1 249 ? -24.547 -13.781 -3.584 1 98.69 249 GLY A N 1
ATOM 1854 C CA . GLY A 1 249 ? -23.656 -14.438 -2.654 1 98.69 249 GLY A CA 1
ATOM 1855 C C . GLY A 1 249 ? -22.484 -13.555 -2.225 1 98.69 249 GLY A C 1
ATOM 1856 O O . GLY A 1 249 ? -22.141 -13.523 -1.044 1 98.69 249 GLY A O 1
ATOM 1857 N N . TYR A 1 250 ? -21.891 -12.789 -3.207 1 98.75 250 TYR A N 1
ATOM 1858 C CA . TYR A 1 250 ? -20.797 -11.883 -2.883 1 98.75 250 TYR A CA 1
ATOM 1859 C C . TYR A 1 250 ? -21.297 -10.695 -2.062 1 98.75 250 TYR A C 1
ATOM 1861 O O . TYR A 1 250 ? -20.609 -10.242 -1.146 1 98.75 250 TYR A O 1
ATOM 1869 N N . ASP A 1 251 ? -22.438 -10.195 -2.426 1 98.62 251 ASP A N 1
ATOM 1870 C CA . ASP A 1 251 ? -23.047 -9.117 -1.641 1 98.62 251 ASP A CA 1
ATOM 1871 C C . ASP A 1 251 ? -23.234 -9.539 -0.186 1 98.62 251 ASP A C 1
ATOM 1873 O O . ASP A 1 251 ? -22.922 -8.781 0.733 1 98.62 251 ASP A O 1
ATOM 1877 N N . ALA A 1 252 ? -23.734 -10.781 0.038 1 98.69 252 ALA A N 1
ATOM 1878 C CA . ALA A 1 252 ? -23.953 -11.32 1.382 1 98.69 252 ALA A CA 1
ATOM 1879 C C . ALA A 1 252 ? -22.625 -11.469 2.123 1 98.69 252 ALA A C 1
ATOM 1881 O O . ALA A 1 252 ? -22.547 -11.195 3.322 1 98.69 252 ALA A O 1
ATOM 1882 N N . LEU A 1 253 ? -21.609 -11.93 1.431 1 98.88 253 LEU A N 1
ATOM 1883 C CA . LEU A 1 253 ? -20.297 -12.102 2.031 1 98.88 253 LEU A CA 1
ATOM 1884 C C . LEU A 1 253 ? -19.703 -10.766 2.461 1 98.88 253 LEU A C 1
ATOM 1886 O O . LEU A 1 253 ? -19.141 -10.648 3.551 1 98.88 253 LEU A O 1
ATOM 1890 N N . HIS A 1 254 ? -19.828 -9.789 1.617 1 98.62 254 HIS A N 1
ATOM 1891 C CA . HIS A 1 254 ? -19.359 -8.445 1.932 1 98.62 254 HIS A CA 1
ATOM 1892 C C . HIS A 1 254 ? -20.078 -7.875 3.15 1 98.62 254 HIS A C 1
ATOM 1894 O O . HIS A 1 254 ? -19.438 -7.289 4.031 1 98.62 254 HIS A O 1
ATOM 1900 N N . LYS A 1 255 ? -21.375 -8.055 3.23 1 97.88 255 LYS A N 1
ATOM 1901 C CA . LYS A 1 255 ? -22.156 -7.609 4.379 1 97.88 255 LYS A CA 1
ATOM 1902 C C . LYS A 1 255 ? -21.719 -8.328 5.652 1 97.88 255 LYS A C 1
ATOM 1904 O O . LYS A 1 255 ? -21.688 -7.73 6.727 1 97.88 255 LYS A O 1
ATOM 1909 N N . TYR A 1 256 ? -21.438 -9.633 5.457 1 98.56 256 TYR A N 1
ATOM 1910 C CA . TYR A 1 256 ? -20.953 -10.414 6.594 1 98.56 256 TYR A CA 1
ATOM 1911 C C . TYR A 1 256 ? -19.703 -9.781 7.195 1 98.56 256 TYR A C 1
ATOM 1913 O O . TYR A 1 256 ? -19.609 -9.641 8.422 1 98.56 256 TYR A O 1
ATOM 1921 N N . TRP A 1 257 ? -18.719 -9.359 6.398 1 98.5 257 TRP A N 1
ATOM 1922 C CA . TRP A 1 257 ? -17.484 -8.75 6.887 1 98.5 257 TRP A CA 1
ATOM 1923 C C . TRP A 1 257 ? -17.781 -7.441 7.609 1 98.5 257 TRP A C 1
ATOM 1925 O O . TRP A 1 257 ? -17.219 -7.176 8.672 1 98.5 257 TRP A O 1
ATOM 1935 N N . LEU A 1 258 ? -18.656 -6.59 7.035 1 97.5 258 LEU A N 1
ATOM 1936 C CA . LEU A 1 258 ? -18.984 -5.309 7.641 1 97.5 258 LEU A CA 1
ATOM 1937 C C . LEU A 1 258 ? -19.656 -5.508 9 1 97.5 258 LEU A C 1
ATOM 1939 O O . LEU A 1 258 ? -19.25 -4.891 9.992 1 97.5 258 LEU A O 1
ATOM 1943 N N . GLN A 1 259 ? -20.594 -6.441 9.039 1 97.31 259 GLN A N 1
ATOM 1944 C CA . GLN A 1 259 ? -21.375 -6.684 10.242 1 97.31 259 GLN A CA 1
ATOM 1945 C C . GLN A 1 259 ? -20.516 -7.27 11.359 1 97.31 259 GLN A C 1
ATOM 1947 O O . GLN A 1 259 ? -20.75 -6.996 12.539 1 97.31 259 GLN A O 1
ATOM 1952 N N . ASN A 1 260 ? -19.578 -8.031 10.938 1 97.94 260 ASN A N 1
ATOM 1953 C CA . ASN A 1 260 ? -18.719 -8.688 11.93 1 97.94 260 ASN A CA 1
ATOM 1954 C C . ASN A 1 260 ? -17.438 -7.906 12.164 1 97.94 260 ASN A C 1
ATOM 1956 O O . ASN A 1 260 ? -16.484 -8.43 12.75 1 97.94 260 ASN A O 1
ATOM 1960 N N . LYS A 1 261 ? -17.328 -6.699 11.672 1 97.31 261 LYS A N 1
ATOM 1961 C CA . LYS A 1 261 ? -16.297 -5.715 11.969 1 97.31 261 LYS A CA 1
ATOM 1962 C C . LYS A 1 261 ? -14.922 -6.215 11.547 1 97.31 261 LYS A C 1
ATOM 1964 O O . LYS A 1 261 ? -13.961 -6.121 12.32 1 97.31 261 LYS A O 1
ATOM 1969 N N . TYR A 1 262 ? -14.898 -6.859 10.312 1 98.44 262 TYR A N 1
ATOM 1970 C CA . TYR A 1 262 ? -13.609 -7.227 9.719 1 98.44 262 TYR A CA 1
ATOM 1971 C C . TYR A 1 262 ? -12.789 -5.988 9.391 1 98.44 262 TYR A C 1
ATOM 1973 O O . TYR A 1 262 ? -13.344 -4.945 9.031 1 98.44 262 TYR A O 1
ATOM 1981 N N . GLN A 1 263 ? -11.5 -6.109 9.531 1 98.12 263 GLN A N 1
ATOM 1982 C CA . GLN A 1 263 ? -10.57 -5.062 9.117 1 98.12 263 GLN A CA 1
ATOM 1983 C C . GLN A 1 263 ? -10.352 -5.082 7.609 1 98.12 263 GLN A C 1
ATOM 1985 O O . GLN A 1 263 ? -9.93 -6.098 7.047 1 98.12 263 GLN A O 1
ATOM 1990 N N . LEU A 1 264 ? -10.641 -3.969 7 1 98.56 264 LEU A N 1
ATOM 1991 C CA . LEU A 1 264 ? -10.453 -3.816 5.562 1 98.56 264 LEU A CA 1
ATOM 1992 C C . LEU A 1 264 ? -9.023 -3.396 5.246 1 98.56 264 LEU A C 1
ATOM 1994 O O . LEU A 1 264 ? -8.516 -2.432 5.82 1 98.56 264 LEU A O 1
ATOM 1998 N N . ARG A 1 265 ? -8.312 -4.129 4.422 1 98.56 265 ARG A N 1
ATOM 1999 C CA . ARG A 1 265 ? -7.059 -3.758 3.775 1 98.56 265 ARG A CA 1
ATOM 2000 C C . ARG A 1 265 ? -7.059 -4.168 2.307 1 98.56 265 ARG A C 1
ATOM 2002 O O . ARG A 1 265 ? -7.105 -5.355 1.986 1 98.56 265 ARG A O 1
ATOM 2009 N N . TYR A 1 266 ? -7.078 -3.141 1.437 1 98.44 266 TYR A N 1
ATOM 2010 C CA . TYR A 1 266 ? -7.176 -3.441 0.012 1 98.44 266 TYR A CA 1
ATOM 2011 C C . TYR A 1 266 ? -6.531 -2.34 -0.822 1 98.44 266 TYR A C 1
ATOM 2013 O O . TYR A 1 266 ? -7.121 -1.276 -1.02 1 98.44 266 TYR A O 1
ATOM 2021 N N . THR A 1 267 ? -5.422 -2.695 -1.438 1 97.81 267 THR A N 1
ATOM 2022 C CA . THR A 1 267 ? -4.668 -1.72 -2.221 1 97.81 267 THR A CA 1
ATOM 2023 C C . THR A 1 267 ? -5.098 -1.756 -3.686 1 97.81 267 THR A C 1
ATOM 2025 O O . THR A 1 267 ? -4.949 -0.767 -4.406 1 97.81 267 THR A O 1
ATOM 2028 N N . GLY A 1 268 ? -5.551 -2.879 -4.125 1 97.31 268 GLY A N 1
ATOM 2029 C CA . GLY A 1 268 ? -5.832 -3.053 -5.539 1 97.31 268 GLY A CA 1
ATOM 2030 C C . GLY A 1 268 ? -4.727 -3.775 -6.285 1 97.31 268 GLY A C 1
ATOM 2031 O O . GLY A 1 268 ? -4.875 -4.098 -7.465 1 97.31 268 GLY A O 1
ATOM 2032 N N . GLY A 1 269 ? -3.59 -3.979 -5.668 1 97.38 269 GLY A N 1
ATOM 2033 C CA . GLY A 1 269 ? -2.574 -4.914 -6.129 1 97.38 269 GLY A CA 1
ATOM 2034 C C . GLY A 1 269 ? -2.688 -6.281 -5.484 1 97.38 269 GLY A C 1
ATOM 2035 O O . GLY A 1 269 ? -2.555 -6.414 -4.27 1 97.38 269 GLY A O 1
ATOM 2036 N N . MET A 1 270 ? -2.869 -7.293 -6.254 1 98.25 270 MET A N 1
ATOM 2037 C CA . MET A 1 270 ? -3.15 -8.617 -5.711 1 98.25 270 MET A CA 1
ATOM 2038 C C . MET A 1 270 ? -1.973 -9.133 -4.891 1 98.25 270 MET A C 1
ATOM 2040 O O . MET A 1 270 ? -2.164 -9.719 -3.824 1 98.25 270 MET A O 1
ATOM 2044 N N . VAL A 1 271 ? -0.783 -8.875 -5.336 1 98.75 271 VAL A N 1
ATOM 2045 C CA . VAL A 1 271 ? 0.401 -9.406 -4.668 1 98.75 271 VAL A CA 1
ATOM 2046 C C . VAL A 1 271 ? 0.487 -8.844 -3.25 1 98.75 271 VAL A C 1
ATOM 2048 O O . VAL A 1 271 ? 0.497 -9.602 -2.277 1 98.75 271 VAL A O 1
ATOM 2051 N N . PRO A 1 272 ? 0.497 -7.504 -3.107 1 98.5 272 PRO A N 1
ATOM 2052 C CA . PRO A 1 272 ? 0.555 -7.023 -1.727 1 98.5 272 PRO A CA 1
ATOM 2053 C C . PRO A 1 272 ? -0.689 -7.391 -0.921 1 98.5 272 PRO A C 1
ATOM 2055 O O . PRO A 1 272 ? -0.595 -7.656 0.281 1 98.5 272 PRO A O 1
ATOM 2058 N N . ASP A 1 273 ? -1.857 -7.445 -1.507 1 98.69 273 ASP A N 1
ATOM 2059 C CA . ASP A 1 273 ? -3.105 -7.734 -0.808 1 98.69 273 ASP A CA 1
ATOM 2060 C C . ASP A 1 273 ? -3.129 -9.172 -0.296 1 98.69 273 ASP A C 1
ATOM 2062 O O . ASP A 1 273 ? -3.715 -9.453 0.75 1 98.69 273 ASP A O 1
ATOM 2066 N N . VAL A 1 274 ? -2.459 -10.078 -1.024 1 98.88 274 VAL A N 1
ATOM 2067 C CA . VAL A 1 274 ? -2.41 -11.477 -0.608 1 98.88 274 VAL A CA 1
ATOM 2068 C C . VAL A 1 274 ? -1.233 -11.688 0.341 1 98.88 274 VAL A C 1
ATOM 2070 O O . VAL A 1 274 ? -1.345 -12.43 1.319 1 98.88 274 VAL A O 1
ATOM 2073 N N . ASN A 1 275 ? -0.143 -11.039 0.065 1 98.69 275 ASN A N 1
ATOM 2074 C CA . ASN A 1 275 ? 1.039 -11.188 0.907 1 98.69 275 ASN A CA 1
ATOM 2075 C C . ASN A 1 275 ? 0.745 -10.82 2.357 1 98.69 275 ASN A C 1
ATOM 2077 O O . ASN A 1 275 ? 1.268 -11.445 3.281 1 98.69 275 ASN A O 1
ATOM 2081 N N . GLN A 1 276 ? -0.102 -9.781 2.586 1 98.38 276 GLN A N 1
ATOM 2082 C CA . GLN A 1 276 ? -0.401 -9.352 3.947 1 98.38 276 GLN A CA 1
ATOM 2083 C C . GLN A 1 276 ? -1.048 -10.477 4.75 1 98.38 276 GLN A C 1
ATOM 2085 O O . GLN A 1 276 ? -0.881 -10.555 5.969 1 98.38 276 GLN A O 1
ATOM 2090 N N . ILE A 1 277 ? -1.79 -11.375 4.074 1 98.69 277 ILE A N 1
ATOM 2091 C CA . ILE A 1 277 ? -2.492 -12.469 4.738 1 98.69 277 ILE A CA 1
ATOM 2092 C C . ILE A 1 277 ? -1.48 -13.445 5.332 1 98.69 277 ILE A C 1
ATOM 2094 O O . ILE A 1 277 ? -1.665 -13.938 6.449 1 98.69 277 ILE A O 1
ATOM 2098 N N . MET A 1 278 ? -0.393 -13.68 4.625 1 98.44 278 MET A N 1
ATOM 2099 C CA . MET A 1 278 ? 0.669 -14.539 5.141 1 98.44 278 MET A CA 1
ATOM 2100 C C . MET A 1 278 ? 1.434 -13.844 6.262 1 98.44 278 MET A C 1
ATOM 2102 O O . MET A 1 278 ? 1.68 -14.445 7.312 1 98.44 278 MET A O 1
ATOM 2106 N N . VAL A 1 279 ? 1.691 -12.609 6.09 1 97.5 279 VAL A N 1
ATOM 2107 C CA . VAL A 1 279 ? 2.488 -11.859 7.051 1 97.5 279 VAL A C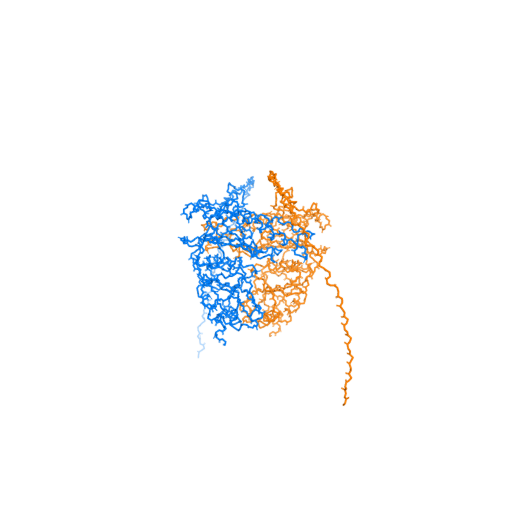A 1
ATOM 2108 C C . VAL A 1 279 ? 1.71 -11.695 8.352 1 97.5 279 VAL A C 1
ATOM 2110 O O . VAL A 1 279 ? 2.254 -11.914 9.438 1 97.5 279 VAL A O 1
ATOM 2113 N N . LYS A 1 280 ? 0.421 -11.344 8.211 1 97.31 280 LYS A N 1
ATOM 2114 C CA . LYS A 1 280 ? -0.414 -11.164 9.398 1 97.31 280 LYS A CA 1
ATOM 2115 C C . LYS A 1 280 ? -0.874 -12.508 9.953 1 97.31 280 LYS A C 1
ATOM 2117 O O . LYS A 1 280 ? -1.327 -12.586 11.102 1 97.31 280 LYS A O 1
ATOM 2122 N N . GLY A 1 281 ? -0.833 -13.57 9.109 1 98.12 281 GLY A N 1
ATOM 2123 C CA . GLY A 1 281 ? -1.215 -14.906 9.523 1 98.12 281 GLY A CA 1
ATOM 2124 C C . GLY A 1 281 ? -2.717 -15.094 9.633 1 98.12 281 GLY A C 1
ATOM 2125 O O . GLY A 1 281 ? -3.188 -15.953 10.375 1 98.12 281 GLY A O 1
ATOM 2126 N N . LYS A 1 282 ? -3.486 -14.242 8.953 1 98.56 282 LYS A N 1
ATOM 2127 C CA . LYS A 1 282 ? -4.941 -14.305 9.023 1 98.56 282 LYS A CA 1
ATOM 2128 C C . LYS A 1 282 ? -5.578 -13.547 7.859 1 98.56 282 LYS A C 1
ATOM 2130 O O . LYS A 1 282 ? -4.926 -12.719 7.223 1 98.56 282 LYS A O 1
ATOM 2135 N N . GLY A 1 283 ? -6.863 -13.93 7.613 1 98.62 283 GLY A N 1
ATOM 2136 C CA . GLY A 1 283 ? -7.656 -13.125 6.695 1 98.62 283 GLY A CA 1
ATOM 2137 C C . GLY A 1 283 ? -7.926 -13.82 5.375 1 98.62 283 GLY A C 1
ATOM 2138 O O . GLY A 1 283 ? -7.73 -15.031 5.25 1 98.62 283 GLY A O 1
ATOM 2139 N N . VAL A 1 284 ? -8.477 -12.984 4.457 1 98.94 284 VAL A N 1
ATOM 2140 C CA . VAL A 1 284 ? -8.906 -13.562 3.188 1 98.94 284 VAL A CA 1
ATOM 2141 C C . VAL A 1 284 ? -8.859 -12.492 2.094 1 98.94 284 VAL A C 1
ATOM 2143 O O . VAL A 1 284 ? -9.148 -11.32 2.35 1 98.94 284 VAL A O 1
ATOM 2146 N N . PHE A 1 285 ? -8.414 -12.859 0.983 1 98.94 285 PHE A N 1
ATOM 2147 C CA . PHE A 1 285 ? -8.562 -12.148 -0.282 1 98.94 285 PHE A CA 1
ATOM 2148 C C . PHE A 1 285 ? -9.562 -12.859 -1.186 1 98.94 285 PHE A C 1
ATOM 2150 O O . PHE A 1 285 ? -9.516 -14.078 -1.336 1 98.94 285 PHE A O 1
ATOM 2157 N N . VAL A 1 286 ? -10.492 -12.086 -1.805 1 98.94 286 VAL A N 1
ATOM 2158 C CA . VAL A 1 286 ? -11.398 -12.711 -2.752 1 98.94 286 VAL A CA 1
ATOM 2159 C C . VAL A 1 286 ? -11.516 -11.859 -4.008 1 98.94 286 VAL A C 1
ATOM 2161 O O . VAL A 1 286 ? -11.312 -10.641 -3.961 1 98.94 286 VAL A O 1
ATOM 2164 N N . ASN A 1 287 ? -11.789 -12.461 -5.098 1 98.88 287 ASN A N 1
ATOM 2165 C CA . ASN A 1 287 ? -12.102 -11.82 -6.375 1 98.88 287 ASN A CA 1
ATOM 2166 C C . ASN A 1 287 ? -13.141 -12.617 -7.156 1 98.88 287 ASN A C 1
ATOM 2168 O O . ASN A 1 287 ? -12.812 -13.273 -8.148 1 98.88 287 ASN A O 1
ATOM 2172 N N . PRO A 1 288 ? -14.391 -12.477 -6.742 1 98.56 288 PRO A N 1
ATOM 2173 C CA . PRO A 1 288 ? -15.469 -13.211 -7.398 1 98.56 288 PRO A CA 1
ATOM 2174 C C . PRO A 1 288 ? -15.914 -12.57 -8.711 1 98.56 288 PRO A C 1
ATOM 2176 O O . PRO A 1 288 ? -15.641 -11.391 -8.945 1 98.56 288 PRO A O 1
ATOM 2179 N N . GLU A 1 289 ? -16.578 -13.359 -9.562 1 97.56 289 GLU A N 1
ATOM 2180 C CA . GLU A 1 289 ? -17.172 -12.797 -10.773 1 97.56 289 GLU A CA 1
ATOM 2181 C C . GLU A 1 289 ? -18.688 -12.758 -10.68 1 97.56 289 GLU A C 1
ATOM 2183 O O . GLU A 1 289 ? -19.266 -13.367 -9.781 1 97.56 289 GLU A O 1
ATOM 2188 N N . SER A 1 290 ? -19.281 -11.961 -11.445 1 97.69 290 SER A N 1
ATOM 2189 C CA . SER A 1 290 ? -20.719 -11.828 -11.633 1 97.69 290 SER A CA 1
ATOM 2190 C C . SER A 1 290 ? -21.078 -11.711 -13.117 1 97.69 290 SER A C 1
ATOM 2192 O O . SER A 1 290 ? -20.188 -11.641 -13.969 1 97.69 290 SER A O 1
ATOM 2194 N N . PRO A 1 291 ? -22.359 -11.719 -13.43 1 96.5 291 PRO A N 1
ATOM 2195 C CA . PRO A 1 291 ? -22.75 -11.586 -14.836 1 96.5 291 PRO A CA 1
ATOM 2196 C C . PRO A 1 291 ? -22.203 -10.32 -15.492 1 96.5 291 PRO A C 1
ATOM 2198 O O . PRO A 1 291 ? -21.719 -10.367 -16.625 1 96.5 291 PRO A O 1
ATOM 2201 N N . SER A 1 292 ? -22.156 -9.227 -14.758 1 96.94 292 SER A N 1
ATOM 2202 C CA . SER A 1 292 ? -21.734 -7.961 -15.359 1 96.94 292 SER A CA 1
ATOM 2203 C C . SER A 1 292 ? -20.266 -7.684 -15.109 1 96.94 292 SER A C 1
ATOM 2205 O O . SER A 1 292 ? -19.672 -6.809 -15.742 1 96.94 292 SER A O 1
ATOM 2207 N N . ALA A 1 293 ? -19.672 -8.383 -14.117 1 97.5 293 ALA A N 1
ATOM 2208 C CA . ALA A 1 293 ? -18.281 -8.203 -13.75 1 97.5 293 ALA A CA 1
ATOM 2209 C C . ALA A 1 293 ? -17.516 -9.531 -13.797 1 97.5 293 ALA A C 1
ATOM 2211 O O . ALA A 1 293 ? -17.328 -10.18 -12.766 1 97.5 293 ALA A O 1
ATOM 2212 N N . LYS A 1 294 ? -16.984 -9.828 -14.922 1 96.75 294 LYS A N 1
ATOM 2213 C CA . LYS A 1 294 ? -16.328 -11.109 -15.164 1 96.75 294 LYS A CA 1
ATOM 2214 C C . LYS A 1 294 ? -14.953 -11.156 -14.5 1 96.75 294 LYS A C 1
ATOM 2216 O O . LYS A 1 294 ? -14.336 -10.109 -14.266 1 96.75 294 LYS A O 1
ATOM 2221 N N . ALA A 1 295 ? -14.562 -12.398 -14.18 1 97.06 295 ALA A N 1
ATOM 2222 C CA . ALA A 1 295 ? -13.211 -12.578 -13.648 1 97.06 295 ALA A CA 1
ATOM 2223 C C . ALA A 1 295 ? -12.156 -12.117 -14.648 1 97.06 295 ALA A C 1
ATOM 2225 O O . ALA A 1 295 ? -12.266 -12.391 -15.844 1 97.06 295 ALA A O 1
ATOM 2226 N N . LYS A 1 296 ? -11.164 -11.414 -14.133 1 96.19 296 LYS A N 1
ATOM 2227 C CA . LYS A 1 296 ? -10.102 -10.898 -15 1 96.19 296 LYS A CA 1
ATOM 2228 C C . LYS A 1 296 ? -8.773 -11.586 -14.711 1 96.19 296 LYS A C 1
ATOM 2230 O O . LYS A 1 296 ? -7.844 -11.516 -15.516 1 96.19 296 LYS A O 1
ATOM 2235 N N . LEU A 1 297 ? -8.641 -12.273 -13.586 1 98.19 297 LEU A N 1
ATOM 2236 C CA . LEU A 1 297 ? -7.375 -12.859 -13.156 1 98.19 297 LEU A CA 1
ATOM 2237 C C . LEU A 1 297 ? -7.055 -14.109 -13.961 1 98.19 297 LEU A C 1
ATOM 2239 O O . LEU A 1 297 ? -7.914 -14.977 -14.141 1 98.19 297 LEU A O 1
ATOM 2243 N N . ARG A 1 298 ? -5.867 -14.188 -14.453 1 98.62 298 ARG A N 1
ATOM 2244 C CA . ARG A 1 298 ? -5.449 -15.305 -15.289 1 98.62 298 ARG A CA 1
ATOM 2245 C C . ARG A 1 298 ? -4.914 -16.453 -14.438 1 98.62 298 ARG A C 1
ATOM 2247 O O . ARG A 1 298 ? -4.066 -16.234 -13.562 1 98.62 298 ARG A O 1
ATOM 2254 N N . LEU A 1 299 ? -5.371 -17.656 -14.719 1 98.88 299 LEU A N 1
ATOM 2255 C CA . LEU A 1 299 ? -5.039 -18.844 -13.945 1 98.88 299 LEU A CA 1
ATOM 2256 C C . LEU A 1 299 ? -3.541 -19.125 -14 1 98.88 299 LEU A C 1
ATOM 2258 O O . LEU A 1 299 ? -2.9 -19.297 -12.961 1 98.88 299 LEU A O 1
ATOM 2262 N N . LEU A 1 300 ? -2.963 -19.047 -15.156 1 98.94 300 LEU A N 1
ATOM 2263 C CA . LEU A 1 300 ? -1.592 -19.484 -15.391 1 98.94 300 LEU A CA 1
ATOM 2264 C C . LEU A 1 300 ? -0.597 -18.516 -14.758 1 98.94 300 LEU A C 1
ATOM 2266 O O . LEU A 1 300 ? 0.385 -18.953 -14.141 1 98.94 300 LEU A O 1
ATOM 2270 N N . TYR A 1 301 ? -0.874 -17.234 -14.828 1 98.88 301 TYR A N 1
ATOM 2271 C CA . TYR A 1 301 ? 0.125 -16.219 -14.5 1 98.88 301 TYR A CA 1
ATOM 2272 C C . TYR A 1 301 ? -0.031 -15.75 -13.055 1 98.88 301 TYR A C 1
ATOM 2274 O O . TYR A 1 301 ? 0.924 -15.258 -12.453 1 98.88 301 TYR A O 1
ATOM 2282 N N . GLU A 1 302 ? -1.252 -15.875 -12.539 1 98.81 302 GLU A N 1
ATOM 2283 C CA . GLU A 1 302 ? -1.563 -15.211 -11.281 1 98.81 302 GLU A CA 1
ATOM 2284 C C . GLU A 1 302 ? -2.184 -16.188 -10.281 1 98.81 302 GLU A C 1
ATOM 2286 O O . GLU A 1 302 ? -1.597 -16.469 -9.234 1 98.81 302 GLU A O 1
ATOM 2291 N N . VAL A 1 303 ? -3.262 -16.781 -10.648 1 98.94 303 VAL A N 1
ATOM 2292 C CA . VAL A 1 303 ? -4.133 -17.453 -9.695 1 98.94 303 VAL A CA 1
ATOM 2293 C C . VAL A 1 303 ? -3.459 -18.734 -9.188 1 98.94 303 VAL A C 1
ATOM 2295 O O . VAL A 1 303 ? -3.365 -18.953 -7.977 1 98.94 303 VAL A O 1
ATOM 2298 N N . ALA A 1 304 ? -2.963 -19.578 -10.078 1 98.94 304 ALA A N 1
ATOM 2299 C CA . ALA A 1 304 ? -2.381 -20.844 -9.672 1 98.94 304 ALA A CA 1
ATOM 2300 C C . ALA A 1 304 ? -1.078 -20.641 -8.906 1 98.94 304 ALA A C 1
ATOM 2302 O O . ALA A 1 304 ? -0.883 -21.219 -7.836 1 98.94 304 ALA A O 1
ATOM 2303 N N . PRO A 1 305 ? -0.2 -19.719 -9.391 1 98.94 305 PRO A N 1
ATOM 2304 C CA . PRO A 1 305 ? 1.036 -19.5 -8.641 1 98.94 305 PRO A CA 1
ATOM 2305 C C . PRO A 1 305 ? 0.78 -18.969 -7.23 1 98.94 305 PRO A C 1
ATOM 2307 O O . PRO A 1 305 ? 1.38 -19.469 -6.27 1 98.94 305 PRO A O 1
ATOM 2310 N N . ILE A 1 306 ? -0.095 -18.047 -7.066 1 99 306 ILE A N 1
ATOM 2311 C CA . ILE A 1 306 ? -0.39 -17.5 -5.742 1 99 306 ILE A CA 1
ATOM 2312 C C . ILE A 1 306 ? -1.068 -18.562 -4.887 1 99 306 ILE A C 1
ATOM 2314 O O . ILE A 1 306 ? -0.768 -18.703 -3.697 1 99 306 ILE A O 1
ATOM 2318 N N . GLY A 1 307 ? -1.971 -19.312 -5.527 1 98.94 307 GLY A N 1
ATOM 2319 C CA . GLY A 1 307 ? -2.6 -20.406 -4.801 1 98.94 307 GLY A CA 1
ATOM 2320 C C . GLY A 1 307 ? -1.604 -21.391 -4.223 1 98.94 307 GLY A C 1
ATOM 2321 O O . GLY A 1 307 ? -1.766 -21.844 -3.09 1 98.94 307 GLY A O 1
ATOM 2322 N N . TYR A 1 308 ? -0.592 -21.719 -4.996 1 98.94 308 TYR A N 1
ATOM 2323 C CA . TYR A 1 308 ? 0.447 -22.641 -4.559 1 98.94 308 TYR A CA 1
ATOM 2324 C C . TYR A 1 308 ? 1.179 -22.094 -3.336 1 98.94 308 TYR A C 1
ATOM 2326 O O . TYR A 1 308 ? 1.363 -22.812 -2.348 1 98.94 308 TYR A O 1
ATOM 2334 N N . VAL A 1 309 ? 1.531 -20.828 -3.365 1 98.94 309 VAL A N 1
ATOM 2335 C CA . VAL A 1 309 ? 2.24 -20.188 -2.26 1 98.94 309 VAL A CA 1
ATOM 2336 C C . VAL A 1 309 ? 1.354 -20.172 -1.016 1 98.94 309 VAL A C 1
ATOM 2338 O O . VAL A 1 309 ? 1.805 -20.516 0.078 1 98.94 309 VAL A O 1
ATOM 2341 N N . ILE A 1 310 ? 0.093 -19.812 -1.119 1 98.94 310 ILE A N 1
ATOM 2342 C CA . ILE A 1 310 ? -0.841 -19.703 -0.005 1 98.94 310 ILE A CA 1
ATOM 2343 C C . ILE A 1 310 ? -1.053 -21.078 0.636 1 98.94 310 ILE A C 1
ATOM 2345 O O . ILE A 1 310 ? -1.035 -21.203 1.862 1 98.94 310 ILE A O 1
ATOM 2349 N N . GLU A 1 311 ? -1.263 -22.094 -0.214 1 98.94 311 GLU A N 1
ATOM 2350 C CA . GLU A 1 311 ? -1.483 -23.422 0.336 1 98.94 311 GLU A CA 1
ATOM 2351 C C . GLU A 1 311 ? -0.224 -23.953 1.014 1 98.94 311 GLU A C 1
ATOM 2353 O O . GLU A 1 311 ? -0.301 -24.594 2.068 1 98.94 311 GLU A O 1
ATOM 2358 N N . LYS A 1 312 ? 0.927 -23.719 0.463 1 98.94 312 LYS A N 1
ATOM 2359 C CA . LYS A 1 312 ? 2.191 -24.078 1.097 1 98.94 312 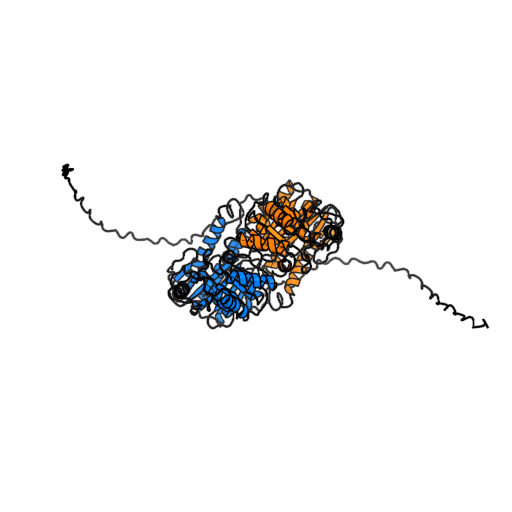LYS A CA 1
ATOM 2360 C C . LYS A 1 312 ? 2.375 -23.344 2.42 1 98.94 312 LYS A C 1
ATOM 2362 O O . LYS A 1 312 ? 2.99 -23.875 3.35 1 98.94 312 LYS A O 1
ATOM 2367 N N . ALA A 1 313 ? 1.805 -22.188 2.512 1 98.88 313 ALA A N 1
ATOM 2368 C CA . ALA A 1 313 ? 1.886 -21.375 3.725 1 98.88 313 ALA A CA 1
ATOM 2369 C C . ALA A 1 313 ? 0.844 -21.812 4.75 1 98.88 313 ALA A C 1
ATOM 2371 O O . ALA A 1 313 ? 0.701 -21.203 5.805 1 98.88 313 ALA A O 1
ATOM 2372 N N . GLY A 1 314 ? 0.1 -22.844 4.453 1 98.81 314 GLY A N 1
ATOM 2373 C CA . GLY A 1 314 ? -0.841 -23.406 5.414 1 98.81 314 GLY A CA 1
ATOM 2374 C C . GLY A 1 314 ? -2.24 -22.828 5.273 1 98.81 314 GLY A C 1
ATOM 2375 O O . GLY A 1 314 ? -3.104 -23.078 6.117 1 98.81 314 GLY A O 1
ATOM 2376 N N . GLY A 1 315 ? -2.496 -22.016 4.246 1 98.88 315 GLY A N 1
ATOM 2377 C CA . GLY A 1 315 ? -3.824 -21.5 3.934 1 98.88 315 GLY A CA 1
ATOM 2378 C C . GLY A 1 315 ? -4.562 -22.359 2.92 1 98.88 315 GLY A C 1
ATOM 2379 O O . GLY A 1 315 ? -4.262 -23.547 2.76 1 98.88 315 GLY A O 1
ATOM 2380 N N . ALA A 1 316 ? -5.602 -21.734 2.352 1 98.94 316 ALA A N 1
ATOM 2381 C CA . ALA A 1 316 ? -6.398 -22.406 1.324 1 98.94 316 ALA A CA 1
ATOM 2382 C C . ALA A 1 316 ? -6.672 -21.469 0.151 1 98.94 316 ALA A C 1
ATOM 2384 O O . ALA A 1 316 ? -6.598 -20.25 0.294 1 98.94 316 ALA A O 1
ATOM 2385 N N . SER A 1 317 ? -6.867 -22.031 -0.982 1 98.94 317 SER A N 1
ATOM 2386 C CA . SER A 1 317 ? -7.336 -21.328 -2.174 1 98.94 317 SER A CA 1
ATOM 2387 C C . SER A 1 317 ? -8.594 -21.969 -2.734 1 98.94 317 SER A C 1
ATOM 2389 O O . SER A 1 317 ? -8.852 -23.156 -2.51 1 98.94 317 SER A O 1
ATOM 2391 N N . SER A 1 318 ? -9.438 -21.172 -3.434 1 98.94 318 SER A N 1
ATOM 2392 C CA . SER A 1 318 ? -10.641 -21.766 -4.012 1 98.94 318 SER A CA 1
ATOM 2393 C C . SER A 1 318 ? -11.148 -20.953 -5.191 1 98.94 318 SER A C 1
ATOM 2395 O O . SER A 1 318 ? -11.133 -19.719 -5.145 1 98.94 318 SER A O 1
ATOM 2397 N N . TYR A 1 319 ? -11.594 -21.656 -6.199 1 98.69 319 TYR A N 1
ATOM 2398 C CA . TYR A 1 319 ? -12.328 -21.016 -7.281 1 98.69 319 TYR A CA 1
ATOM 2399 C C . TYR A 1 319 ? -13.828 -21 -6.992 1 98.69 319 TYR A C 1
ATOM 2401 O O . TYR A 1 319 ? -14.625 -20.547 -7.824 1 98.69 319 TYR A O 1
ATOM 2409 N N . GLY A 1 320 ? -14.227 -21.438 -5.816 1 98.31 320 GLY A N 1
ATOM 2410 C CA . GLY A 1 320 ? -15.625 -21.453 -5.422 1 98.31 320 GLY A CA 1
ATOM 2411 C C . GLY A 1 320 ? -16.125 -22.844 -5.07 1 98.31 320 GLY A C 1
ATOM 2412 O O . GLY A 1 320 ? -17.172 -23 -4.426 1 98.31 320 GLY A O 1
ATOM 2413 N N . ALA A 1 321 ? -15.391 -23.906 -5.512 1 97.56 321 ALA A N 1
ATOM 2414 C CA . ALA A 1 321 ? -15.797 -25.281 -5.234 1 97.56 321 ALA A CA 1
ATOM 2415 C C . ALA A 1 321 ? -14.586 -26.188 -5.074 1 97.56 321 ALA A C 1
ATOM 2417 O O . ALA A 1 321 ? -14.664 -27.406 -5.328 1 97.56 321 ALA A O 1
ATOM 2418 N N . GLY A 1 322 ? -13.453 -25.688 -4.727 1 98.12 322 GLY A N 1
ATOM 2419 C CA . GLY A 1 322 ? -12.211 -26.422 -4.559 1 98.12 322 GLY A CA 1
ATOM 2420 C C . GLY A 1 322 ? -10.977 -25.578 -4.863 1 98.12 322 GLY A C 1
ATOM 2421 O O . GLY A 1 322 ? -11.094 -24.453 -5.328 1 98.12 322 GLY A O 1
ATOM 2422 N N . SER A 1 323 ? -9.836 -26.219 -4.664 1 98.81 323 SER A N 1
ATOM 2423 C CA . SER A 1 323 ? -8.555 -25.531 -4.816 1 98.81 323 SER A CA 1
ATOM 2424 C C . SER A 1 323 ? -8.344 -25.062 -6.254 1 98.81 323 SER A C 1
ATOM 2426 O O . SER A 1 323 ? -8.648 -25.797 -7.199 1 98.81 323 SER A O 1
ATOM 2428 N N . VAL A 1 324 ? -7.812 -23.844 -6.43 1 98.88 324 VAL A N 1
ATOM 2429 C CA . VAL A 1 324 ? -7.512 -23.328 -7.758 1 98.88 324 VAL A CA 1
ATOM 2430 C C . VAL A 1 324 ? -6.414 -24.172 -8.406 1 98.88 324 VAL A C 1
ATOM 2432 O O . VAL A 1 324 ? -6.234 -24.125 -9.625 1 98.88 324 VAL A O 1
ATOM 2435 N N . LEU A 1 325 ? -5.668 -24.938 -7.633 1 98.88 325 LEU A N 1
ATOM 2436 C CA . LEU A 1 325 ? -4.566 -25.75 -8.133 1 98.88 325 LEU A CA 1
ATOM 2437 C C . LEU A 1 325 ? -5.09 -26.953 -8.922 1 98.88 325 LEU A C 1
ATOM 2439 O O . LEU A 1 325 ? -4.332 -27.609 -9.648 1 98.88 325 LEU A O 1
ATOM 2443 N N . ASP A 1 326 ? -6.363 -27.219 -8.828 1 98.62 326 ASP A N 1
ATOM 2444 C CA . ASP A 1 326 ? -6.965 -28.359 -9.508 1 98.62 326 ASP A CA 1
ATOM 2445 C C . ASP A 1 326 ? -7.484 -27.969 -10.883 1 98.62 326 ASP A C 1
ATOM 2447 O O . ASP A 1 326 ? -7.848 -28.828 -11.695 1 98.62 326 ASP A O 1
ATOM 2451 N N . LEU A 1 327 ? -7.559 -26.656 -11.164 1 98.44 327 LEU A N 1
ATOM 2452 C CA . LEU A 1 327 ? -8.039 -26.203 -12.461 1 98.44 327 LEU A CA 1
ATOM 2453 C C . LEU A 1 327 ? -7.008 -26.469 -13.555 1 98.44 327 LEU A C 1
ATOM 2455 O O . LEU A 1 327 ? -5.809 -26.266 -13.344 1 98.44 327 LEU A O 1
ATOM 2459 N N . LYS A 1 328 ? -7.457 -26.984 -14.641 1 98.38 328 LYS A N 1
ATOM 2460 C CA . LYS A 1 328 ? -6.594 -27.219 -15.797 1 98.38 328 LYS A CA 1
ATOM 2461 C C . LYS A 1 328 ? -6.363 -25.938 -16.578 1 98.38 328 LYS A C 1
ATOM 2463 O O . LYS A 1 328 ? -7.281 -25.125 -16.75 1 98.38 328 LYS A O 1
ATOM 2468 N N . VAL A 1 329 ? -5.16 -25.719 -17.062 1 98.69 329 VAL A N 1
ATOM 2469 C CA . VAL A 1 329 ? -4.859 -24.641 -18.016 1 98.69 329 VAL A CA 1
ATOM 2470 C C . VAL A 1 329 ? -5.109 -25.109 -19.438 1 98.69 329 VAL A C 1
ATOM 2472 O O . VAL A 1 329 ? -4.289 -25.828 -20.016 1 98.69 329 VAL A O 1
ATOM 2475 N N . TYR A 1 330 ? -6.188 -24.703 -20 1 98.38 330 TYR A N 1
ATOM 2476 C CA . TYR A 1 330 ? -6.484 -25.062 -21.391 1 98.38 330 TYR A CA 1
ATOM 2477 C C . TYR A 1 330 ? -5.793 -24.109 -22.359 1 98.38 330 TYR A C 1
ATOM 2479 O O . TYR A 1 330 ? -5.246 -24.531 -23.375 1 98.38 330 TYR A O 1
ATOM 2487 N N . LYS A 1 331 ? -5.898 -22.828 -22.047 1 98 331 LYS A N 1
ATOM 2488 C CA . LYS A 1 331 ? -5.238 -21.75 -22.781 1 98 331 LYS A CA 1
ATOM 2489 C C . LYS A 1 331 ? -4.508 -20.797 -21.828 1 98 331 LYS A C 1
ATOM 2491 O O . LYS A 1 331 ? -4.887 -20.672 -20.672 1 98 331 LYS A O 1
ATOM 2496 N N . THR A 1 332 ? -3.527 -20.094 -22.359 1 98.25 332 THR A N 1
ATOM 2497 C CA . THR A 1 332 ? -2.705 -19.234 -21.531 1 98.25 332 THR A CA 1
ATOM 2498 C C . THR A 1 332 ? -3.545 -18.109 -20.906 1 98.25 332 THR A C 1
ATOM 2500 O O . THR A 1 332 ? -3.207 -17.578 -19.859 1 98.25 332 THR A O 1
ATOM 2503 N N . GLU A 1 333 ? -4.715 -17.797 -21.484 1 97.75 333 GLU A N 1
ATOM 2504 C CA . GLU A 1 333 ? -5.492 -16.641 -21.047 1 97.75 333 GLU A CA 1
ATOM 2505 C C . GLU A 1 333 ? -6.688 -17.062 -20.188 1 97.75 333 GLU A C 1
ATOM 2507 O O . GLU A 1 333 ? -7.535 -16.25 -19.844 1 97.75 333 GLU A O 1
ATOM 2512 N N . ASP A 1 334 ? -6.703 -18.344 -19.859 1 98.25 334 ASP A N 1
ATOM 2513 C CA . ASP A 1 334 ? -7.797 -18.812 -19 1 98.25 334 ASP A CA 1
ATOM 2514 C C . ASP A 1 334 ? -7.895 -17.969 -17.734 1 98.25 334 ASP A C 1
ATOM 2516 O O . ASP A 1 334 ? -6.883 -17.672 -17.094 1 98.25 334 ASP A O 1
ATOM 2520 N N . ARG A 1 335 ? -9.125 -17.562 -17.406 1 98.56 335 ARG A N 1
ATOM 2521 C CA . ARG A 1 335 ? -9.383 -16.719 -16.25 1 98.56 335 ARG A CA 1
ATOM 2522 C C . ARG A 1 335 ? -10.266 -17.438 -15.234 1 98.56 335 ARG A C 1
ATOM 2524 O O . ARG A 1 335 ? -10.945 -18.406 -15.57 1 98.56 335 ARG A O 1
ATOM 2531 N N . THR A 1 336 ? -10.242 -17.031 -13.992 1 98.5 336 THR A N 1
ATOM 2532 C CA . THR A 1 336 ? -11.086 -17.625 -12.961 1 98.5 336 THR A CA 1
ATOM 2533 C C . THR A 1 336 ? -11.234 -16.672 -11.781 1 98.5 336 THR A C 1
ATOM 2535 O O . THR A 1 336 ? -10.406 -15.781 -11.586 1 98.5 336 THR A O 1
ATOM 2538 N N . GLN A 1 337 ? -12.398 -16.797 -11.047 1 98.69 337 GLN A N 1
ATOM 2539 C CA . GLN A 1 337 ? -12.516 -16.172 -9.734 1 98.69 337 GLN A CA 1
ATOM 2540 C C . GLN A 1 337 ? -11.656 -16.891 -8.703 1 98.69 337 GLN A C 1
ATOM 2542 O O . GLN A 1 337 ? -11.195 -18 -8.945 1 98.69 337 GLN A O 1
ATOM 2547 N N . VAL A 1 338 ? -11.438 -16.234 -7.508 1 98.94 338 VAL A N 1
ATOM 2548 C CA . VAL A 1 338 ? -10.562 -16.891 -6.551 1 98.94 338 VAL A CA 1
ATOM 2549 C C . VAL A 1 338 ? -10.82 -16.344 -5.148 1 98.94 338 VAL A C 1
ATOM 2551 O O . VAL A 1 338 ? -11.281 -15.219 -4.992 1 98.94 338 VAL A O 1
ATOM 2554 N N . ALA A 1 339 ? -10.586 -17.172 -4.152 1 98.94 339 ALA A N 1
ATOM 2555 C CA . ALA A 1 339 ? -10.383 -16.844 -2.746 1 98.94 339 ALA A CA 1
ATOM 2556 C C . ALA A 1 339 ? -9.07 -17.422 -2.225 1 98.94 339 ALA A C 1
ATOM 2558 O O . ALA A 1 339 ? -8.711 -18.547 -2.547 1 98.94 339 ALA A O 1
ATOM 2559 N N . TYR A 1 340 ? -8.266 -16.594 -1.549 1 98.94 340 TYR A N 1
ATOM 2560 C CA . TYR A 1 340 ? -7.074 -17 -0.806 1 98.94 340 TYR A CA 1
ATOM 2561 C C . TYR A 1 340 ? -7.211 -16.641 0.671 1 98.94 340 TYR A C 1
ATOM 2563 O O . TYR A 1 340 ? -7.656 -15.555 1.016 1 98.94 340 TYR A O 1
ATOM 2571 N N . GLY A 1 341 ? -6.848 -17.516 1.608 1 98.88 341 GLY A N 1
ATOM 2572 C CA . GLY A 1 341 ? -6.812 -17.125 3.008 1 98.88 341 GLY A CA 1
ATOM 2573 C C . GLY A 1 341 ? -6.902 -18.297 3.961 1 98.88 341 GLY A C 1
ATOM 2574 O O . GLY A 1 341 ? -6.406 -19.391 3.664 1 98.88 341 GLY A O 1
ATOM 2575 N N . SER A 1 342 ? -7.395 -18.062 5.129 1 98.88 342 SER A N 1
ATOM 2576 C CA . SER A 1 342 ? -7.582 -19.125 6.109 1 98.88 342 SER A CA 1
ATOM 2577 C C . SER A 1 342 ? -8.633 -20.125 5.641 1 98.88 342 SER A C 1
ATOM 2579 O O . SER A 1 342 ? -9.5 -19.797 4.832 1 98.88 342 SER A O 1
ATOM 2581 N N . LYS A 1 343 ? -8.531 -21.328 6.148 1 98.75 343 LYS A N 1
ATOM 2582 C CA . LYS A 1 343 ? -9.383 -22.422 5.703 1 98.75 343 LYS A CA 1
ATOM 2583 C C . LYS A 1 343 ? -10.859 -22.094 5.914 1 98.75 343 LYS A C 1
ATOM 2585 O O . LYS A 1 343 ? -11.68 -22.281 5.016 1 98.75 343 LYS A O 1
ATOM 2590 N N . ASP A 1 344 ? -11.203 -21.469 7.039 1 98.69 344 ASP A N 1
ATOM 2591 C CA . ASP A 1 344 ? -12.602 -21.188 7.332 1 98.69 344 ASP A CA 1
ATOM 2592 C C . ASP A 1 344 ? -13.117 -20.031 6.473 1 98.69 344 ASP A C 1
ATOM 2594 O O . ASP A 1 344 ? -14.281 -20.031 6.062 1 98.69 344 ASP A O 1
ATOM 2598 N N . GLU A 1 345 ? -12.258 -19.047 6.223 1 98.88 345 GLU A N 1
ATOM 2599 C CA . GLU A 1 345 ? -12.664 -17.922 5.375 1 98.88 345 GLU A CA 1
ATOM 2600 C C . GLU A 1 345 ? -12.898 -18.375 3.938 1 98.88 345 GLU A C 1
ATOM 2602 O O . GLU A 1 345 ? -13.844 -17.922 3.283 1 98.88 345 GLU A O 1
ATOM 2607 N N . VAL A 1 346 ? -12.047 -19.266 3.441 1 98.94 346 VAL A N 1
ATOM 2608 C CA . VAL A 1 346 ? -12.195 -19.781 2.086 1 98.94 346 VAL A CA 1
ATOM 2609 C C . VAL A 1 346 ? -13.445 -20.656 2.004 1 98.94 346 VAL A C 1
ATOM 2611 O O . VAL A 1 346 ? -14.172 -20.609 1.013 1 98.94 346 VAL A O 1
ATOM 2614 N N . LYS A 1 347 ? -13.648 -21.406 3.043 1 98.88 347 LYS A N 1
ATOM 2615 C CA . LYS A 1 347 ? -14.867 -22.203 3.094 1 98.88 347 LYS A CA 1
ATOM 2616 C C . LYS A 1 347 ? -16.109 -21.328 3.049 1 98.88 347 LYS A C 1
ATOM 2618 O O . LYS A 1 347 ? -17.094 -21.656 2.379 1 98.88 347 LYS A O 1
ATOM 2623 N N . ARG A 1 348 ? -16.141 -20.219 3.744 1 98.88 348 ARG A N 1
ATOM 2624 C CA . ARG A 1 348 ? -17.25 -19.266 3.729 1 98.88 348 ARG A CA 1
ATOM 2625 C C . ARG A 1 348 ? -17.5 -18.734 2.322 1 98.88 348 ARG A C 1
ATOM 2627 O O . ARG A 1 348 ? -18.641 -18.562 1.905 1 98.88 348 ARG A O 1
ATOM 2634 N N . PHE A 1 349 ? -16.453 -18.469 1.596 1 98.88 349 PHE A N 1
ATOM 2635 C CA . PHE A 1 349 ? -16.547 -18.047 0.202 1 98.88 349 PHE A CA 1
ATOM 2636 C C . PHE A 1 349 ? -17.219 -19.109 -0.641 1 98.88 349 PHE A C 1
ATOM 2638 O O . PHE A 1 349 ? -18.094 -18.812 -1.466 1 98.88 349 PHE A O 1
ATOM 2645 N N . GLU A 1 350 ? -16.797 -20.375 -0.453 1 98.75 350 GLU A N 1
ATOM 2646 C CA . GLU A 1 350 ? -17.391 -21.484 -1.191 1 98.75 350 GLU A CA 1
ATOM 2647 C C . GLU A 1 350 ? -18.891 -21.609 -0.899 1 98.75 350 GLU A C 1
ATOM 2649 O O . GLU A 1 350 ? -19.688 -21.859 -1.805 1 98.75 350 GLU A O 1
ATOM 2654 N N . GLU A 1 351 ? -19.266 -21.375 0.333 1 98.69 351 GLU A N 1
ATOM 2655 C CA . GLU A 1 351 ? -20.656 -21.547 0.765 1 98.69 351 GLU A CA 1
ATOM 2656 C C . GLU A 1 351 ? -21.531 -20.406 0.297 1 98.69 351 GLU A C 1
ATOM 2658 O O . GLU A 1 351 ? -22.672 -20.609 -0.139 1 98.69 351 GLU A O 1
ATOM 2663 N N . MET A 1 352 ? -21 -19.188 0.348 1 98.75 352 MET A N 1
ATOM 2664 C CA . MET A 1 352 ? -21.828 -18.016 0.103 1 98.75 352 MET A CA 1
ATOM 2665 C C . MET A 1 352 ? -21.781 -17.609 -1.367 1 98.75 352 MET A C 1
ATOM 2667 O O . MET A 1 352 ? -22.797 -17.172 -1.931 1 98.75 352 MET A O 1
ATOM 2671 N N . VAL A 1 353 ? -20.594 -17.672 -2.023 1 98.38 353 VAL A N 1
ATOM 2672 C CA . VAL A 1 353 ? -20.422 -17.25 -3.408 1 98.38 353 VAL A CA 1
ATOM 2673 C C . VAL A 1 353 ? -20.453 -18.484 -4.324 1 98.38 353 VAL A C 1
ATOM 2675 O O . VAL A 1 353 ? -21.281 -18.562 -5.23 1 98.38 353 VAL A O 1
ATOM 2678 N N . GLY A 1 354 ? -19.641 -19.453 -4.059 1 97.75 354 GLY A N 1
ATOM 2679 C CA . GLY A 1 354 ? -19.609 -20.672 -4.848 1 97.75 354 GLY A CA 1
ATOM 2680 C C . GLY A 1 354 ? -19.281 -20.438 -6.309 1 97.75 354 GLY A C 1
ATOM 2681 O O . GLY A 1 354 ? -18.469 -19.578 -6.633 1 97.75 354 GLY A O 1
ATOM 2682 N N . THR A 1 355 ? -19.875 -21.312 -7.238 1 97.38 355 THR A N 1
ATOM 2683 C CA . THR A 1 355 ? -19.547 -21.25 -8.656 1 97.38 355 THR A CA 1
ATOM 2684 C C . THR A 1 355 ? -20.766 -20.828 -9.469 1 97.38 355 THR A C 1
ATOM 2686 O O . THR A 1 355 ? -20.781 -20.969 -10.695 1 97.38 355 THR A O 1
ATOM 2689 N N . LYS A 1 356 ? -21.75 -20.281 -8.781 1 95.19 356 LYS A N 1
ATOM 2690 C CA . LYS A 1 356 ? -23.016 -19.984 -9.445 1 95.19 356 LYS A CA 1
ATOM 2691 C C . LYS A 1 356 ? -22.797 -19.078 -10.656 1 95.19 356 LYS A C 1
ATOM 2693 O O . LYS A 1 356 ? -23.438 -19.266 -11.695 1 95.19 356 LYS A O 1
ATOM 2698 N N . PHE A 1 357 ? -21.906 -18.094 -10.516 1 96.38 357 PHE A N 1
ATOM 2699 C CA . PHE A 1 357 ? -21.719 -17.141 -11.594 1 96.38 357 PHE A CA 1
ATOM 2700 C C . PHE A 1 357 ? -20.312 -17.266 -12.195 1 96.38 357 PHE A C 1
ATOM 2702 O O . PHE A 1 357 ? -19.875 -16.391 -12.945 1 96.38 357 PHE A O 1
ATOM 2709 N N . ALA A 1 358 ? -19.609 -18.375 -11.82 1 95.81 358 ALA A N 1
ATOM 2710 C CA . ALA A 1 358 ? -18.25 -18.578 -12.297 1 95.81 358 ALA A CA 1
ATOM 2711 C C . ALA A 1 358 ? -18.234 -19.156 -13.711 1 95.81 358 ALA A C 1
ATOM 2713 O O . ALA A 1 358 ? -18.391 -20.375 -13.891 1 95.81 358 ALA A O 1
ATOM 2714 N N . THR A 1 359 ? -18.016 -18.312 -14.742 1 93.19 359 THR A N 1
ATOM 2715 C CA . THR A 1 359 ? -18.094 -18.797 -16.109 1 93.19 359 THR A CA 1
ATOM 2716 C C . THR A 1 359 ? -16.797 -18.531 -16.859 1 93.19 359 THR A C 1
ATOM 2718 O O . THR A 1 359 ? -16.625 -18.984 -18 1 93.19 359 THR A O 1
ATOM 2721 N N . ALA A 1 360 ? -15.898 -17.875 -16.203 1 93.75 360 ALA A N 1
ATOM 2722 C CA . ALA A 1 360 ? -14.695 -17.438 -16.906 1 93.75 360 ALA A CA 1
ATOM 2723 C C . ALA A 1 360 ? -13.805 -18.625 -17.266 1 93.75 360 ALA A C 1
ATOM 2725 O O . ALA A 1 360 ? -13.188 -18.672 -18.328 1 93.75 360 ALA A O 1
ATOM 2726 N N . HIS A 1 361 ? -13.742 -19.594 -16.422 1 96.19 361 HIS A N 1
ATOM 2727 C CA . HIS A 1 361 ? -12.93 -20.781 -16.672 1 96.19 361 HIS A CA 1
ATOM 2728 C C . HIS A 1 361 ? -13.758 -21.891 -17.312 1 96.19 361 HIS A C 1
ATOM 2730 O O . HIS A 1 361 ? -14.906 -22.125 -16.922 1 96.19 361 HIS A O 1
ATOM 2736 N N . PRO A 1 362 ? -13.148 -22.688 -18.156 1 94.19 362 PRO A N 1
ATOM 2737 C CA . PRO A 1 362 ? -13.898 -23.75 -18.828 1 94.19 362 PRO A CA 1
ATOM 2738 C C . PRO A 1 362 ? -14.422 -24.797 -17.859 1 94.19 362 PRO A C 1
ATOM 2740 O O . PRO A 1 362 ? -15.531 -25.312 -18.047 1 94.19 362 PRO A O 1
ATOM 2743 N N . ASP A 1 363 ? -13.672 -25.109 -16.859 1 92.56 363 ASP A N 1
ATOM 2744 C CA . ASP A 1 363 ? -14.07 -26.141 -15.906 1 92.56 363 ASP A CA 1
ATOM 2745 C C . ASP A 1 363 ? -15.305 -25.703 -15.109 1 92.56 363 ASP A C 1
ATOM 2747 O O . ASP A 1 363 ? -16.109 -26.547 -14.703 1 92.56 363 ASP A O 1
ATOM 2751 N N . THR A 1 364 ? -15.43 -24.406 -14.797 1 90.88 364 THR A N 1
ATOM 2752 C CA . THR A 1 364 ? -16.578 -23.938 -14.031 1 90.88 364 THR A CA 1
ATOM 2753 C C . THR A 1 364 ? -17.734 -23.562 -14.953 1 90.88 364 THR A C 1
ATOM 2755 O O . THR A 1 364 ? -18.891 -23.641 -14.562 1 90.88 364 THR A O 1
ATOM 2758 N N . ALA A 1 365 ? -17.453 -23.125 -16.109 1 84.19 365 ALA A N 1
ATOM 2759 C CA . ALA A 1 365 ? -18.5 -22.844 -17.094 1 84.19 365 ALA A CA 1
ATOM 2760 C C . ALA A 1 365 ? -19.297 -24.109 -17.406 1 84.19 365 ALA A C 1
ATOM 2762 O O . ALA A 1 365 ? -20.531 -24.047 -17.516 1 84.19 365 ALA A O 1
ATOM 2763 N N . ALA A 1 366 ? -18.641 -25.172 -17.547 1 76.75 366 ALA A N 1
ATOM 2764 C CA . ALA A 1 366 ? -19.266 -26.438 -17.891 1 76.75 366 ALA A CA 1
ATOM 2765 C C . ALA A 1 366 ? -20.188 -26.906 -16.766 1 76.75 366 ALA A C 1
ATOM 2767 O O . ALA A 1 366 ? -21.297 -27.406 -17.031 1 76.75 366 ALA A O 1
ATOM 2768 N N . LYS A 1 367 ? -19.859 -26.625 -15.602 1 76.75 367 LYS A N 1
ATOM 2769 C CA . LYS A 1 367 ? -20.672 -27.031 -14.453 1 76.75 367 LYS A CA 1
ATOM 2770 C C . LYS A 1 367 ? -21.938 -26.188 -14.336 1 76.75 367 LYS A C 1
ATOM 2772 O O . LYS A 1 367 ? -23 -26.688 -13.992 1 76.75 367 LYS A O 1
ATOM 2777 N N . ASN A 1 368 ? -21.812 -24.906 -14.578 1 73.06 368 ASN A N 1
ATOM 2778 C CA . ASN A 1 368 ? -22.938 -24 -14.445 1 73.06 368 ASN A CA 1
ATOM 2779 C C . ASN A 1 368 ? -23.922 -24.141 -15.602 1 73.06 368 ASN A C 1
ATOM 2781 O O . ASN A 1 368 ? -25.125 -23.906 -15.445 1 73.06 368 ASN A O 1
ATOM 2785 N N . ALA A 1 369 ? -23.406 -24.438 -16.719 1 63.03 369 ALA A N 1
ATOM 2786 C CA . ALA A 1 369 ? -24.281 -24.75 -17.844 1 63.03 369 ALA A CA 1
ATOM 2787 C C . ALA A 1 369 ? -25.094 -26.016 -17.578 1 63.03 369 ALA A C 1
ATOM 2789 O O . ALA A 1 369 ? -26.266 -26.109 -17.969 1 63.03 369 ALA A O 1
ATOM 2790 N N . ALA A 1 370 ? -24.578 -26.844 -16.812 1 54.38 370 ALA A N 1
ATOM 2791 C CA . ALA A 1 370 ? -25.266 -28.109 -16.531 1 54.38 370 ALA A CA 1
ATOM 2792 C C . ALA A 1 370 ? -26.359 -27.906 -15.484 1 54.38 370 ALA A C 1
ATOM 2794 O O . ALA A 1 370 ? -27.328 -28.656 -15.445 1 54.38 370 ALA A O 1
ATOM 2795 N N . HIS A 1 371 ? -26.141 -26.797 -14.695 1 52.28 371 HIS A N 1
ATOM 2796 C CA . HIS A 1 371 ? -27.125 -26.562 -13.641 1 52.28 371 HIS A CA 1
ATOM 2797 C C . HIS A 1 371 ? -28.172 -25.531 -14.078 1 52.28 371 HIS A C 1
ATOM 2799 O O . HIS A 1 371 ? -29.125 -25.281 -13.344 1 52.28 371 HIS A O 1
ATOM 2805 N N . ALA A 1 372 ? -27.953 -24.984 -15.203 1 45.81 372 ALA A N 1
ATOM 2806 C CA . ALA A 1 372 ? -28.984 -24.094 -15.734 1 45.81 372 ALA A CA 1
ATOM 2807 C C . ALA A 1 372 ? -30.062 -24.891 -16.484 1 45.81 372 ALA A C 1
ATOM 2809 O O . ALA A 1 372 ? -29.766 -25.922 -17.094 1 45.81 372 ALA A O 1
ATOM 2810 N N . MET B 1 1 ? -50.969 -10.266 -67.375 1 19.61 1 MET B N 1
ATOM 2811 C CA . MET B 1 1 ? -50.438 -10.469 -68.688 1 19.61 1 MET B CA 1
ATOM 2812 C C . MET B 1 1 ? -49 -9.953 -68.812 1 19.61 1 MET B C 1
ATOM 2814 O O . MET B 1 1 ? -48.562 -9.594 -69.875 1 19.61 1 MET B O 1
ATOM 2818 N N . LYS B 1 2 ? -48.5 -9.672 -67.562 1 19.2 2 LYS B N 1
ATOM 2819 C CA . LYS B 1 2 ? -47.406 -8.789 -67.125 1 19.2 2 LYS B CA 1
ATOM 2820 C C . LYS B 1 2 ? -46.062 -9.32 -67.562 1 19.2 2 LYS B C 1
ATOM 2822 O O . LYS B 1 2 ? -45.469 -10.148 -66.875 1 19.2 2 LYS B O 1
ATOM 2827 N N . CYS B 1 3 ? -45.688 -9.648 -68.875 1 17.56 3 CYS B N 1
ATOM 2828 C CA . CYS B 1 3 ? -44.844 -10.523 -69.688 1 17.56 3 CYS B CA 1
ATOM 2829 C C . CYS B 1 3 ? -43.438 -9.984 -69.75 1 17.56 3 CYS B C 1
ATOM 2831 O O . CYS B 1 3 ? -42.562 -10.578 -70.438 1 17.56 3 CYS B O 1
ATOM 2833 N N . SER B 1 4 ? -43.188 -8.703 -69.25 1 19 4 SER B N 1
ATOM 2834 C CA . SER B 1 4 ? -42.188 -8.156 -70.188 1 19 4 SER B CA 1
ATOM 2835 C C . SER B 1 4 ? -40.844 -8.883 -70.062 1 19 4 SER B C 1
ATOM 2837 O O . SER B 1 4 ? -40.531 -9.414 -69 1 19 4 SER B O 1
ATOM 2839 N N . LEU B 1 5 ? -39.75 -8.648 -70.938 1 17.22 5 LEU B N 1
ATOM 2840 C CA . LEU B 1 5 ? -38.844 -9.211 -71.938 1 17.22 5 LEU B CA 1
ATOM 2841 C C . LEU B 1 5 ? -37.406 -9.297 -71.438 1 17.22 5 LEU B C 1
ATOM 2843 O O . LEU B 1 5 ? -36.75 -10.32 -71.562 1 17.22 5 LEU B O 1
ATOM 2847 N N . LEU B 1 6 ? -36.688 -8.203 -70.812 1 18.62 6 LEU B N 1
ATOM 2848 C CA . LEU B 1 6 ? -35.531 -7.859 -71.625 1 18.62 6 LEU B CA 1
ATOM 2849 C C . LEU B 1 6 ? -34.344 -8.719 -71.25 1 18.62 6 LEU B C 1
ATOM 2851 O O . LEU B 1 6 ? -34.062 -8.938 -70.062 1 18.62 6 LEU B O 1
ATOM 2855 N N . LEU B 1 7 ? -33.281 -9.109 -72.188 1 17.81 7 LEU B N 1
ATOM 2856 C CA . LEU B 1 7 ? -32.406 -10.133 -72.75 1 17.81 7 LEU B CA 1
ATOM 2857 C C . LEU B 1 7 ? -30.984 -9.938 -72.188 1 17.81 7 LEU B C 1
ATOM 2859 O O . LEU B 1 7 ? -30.234 -10.906 -72 1 17.81 7 LEU B O 1
ATOM 2863 N N . ALA B 1 8 ? -30.344 -8.742 -71.812 1 19.62 8 ALA B N 1
ATOM 2864 C CA . ALA B 1 8 ? -29.109 -8.555 -72.562 1 19.62 8 ALA B CA 1
ATOM 2865 C C . ALA B 1 8 ? -27.969 -9.406 -72 1 19.62 8 ALA B C 1
ATOM 2867 O O . ALA B 1 8 ? -27.828 -9.523 -70.812 1 19.62 8 ALA B O 1
ATOM 2868 N N . LEU B 1 9 ? -26.953 -9.984 -72.812 1 19.06 9 LEU B N 1
ATOM 2869 C CA . LEU B 1 9 ? -26.047 -11.109 -73.062 1 19.06 9 LEU B CA 1
ATOM 2870 C C . LEU B 1 9 ? -24.656 -10.805 -72.5 1 19.06 9 LEU B C 1
ATOM 2872 O O . LEU B 1 9 ? -23.844 -11.711 -72.312 1 19.06 9 LEU B O 1
ATOM 2876 N N . VAL B 1 10 ? -24.188 -9.57 -72.125 1 19.34 10 VAL B N 1
ATOM 2877 C CA . VAL B 1 10 ? -22.875 -9.297 -72.688 1 19.34 10 VAL B CA 1
ATOM 2878 C C . VAL B 1 10 ? -21.828 -10.211 -72.062 1 19.34 10 VAL B C 1
ATOM 2880 O O . VAL B 1 10 ? -21.984 -10.617 -70.875 1 19.34 10 VAL B O 1
ATOM 2883 N N . ALA B 1 11 ? -20.516 -10.352 -72.688 1 18.31 11 ALA B N 1
ATOM 2884 C CA . ALA B 1 11 ? -19.5 -11.305 -73.125 1 18.31 11 ALA B CA 1
ATOM 2885 C C . ALA B 1 11 ? -18.391 -11.445 -72.062 1 18.31 11 ALA B C 1
ATOM 2887 O O . ALA B 1 11 ? -18.016 -12.555 -71.688 1 18.31 11 ALA B O 1
ATOM 2888 N N . PRO B 1 12 ? -17.266 -10.445 -71.938 1 19.81 12 PRO B N 1
ATOM 2889 C CA . PRO B 1 12 ? -15.961 -10.781 -72.5 1 19.81 12 PRO B CA 1
ATOM 2890 C C . PRO B 1 12 ? -15.094 -11.594 -71.5 1 19.81 12 PRO B C 1
ATOM 2892 O O . PRO B 1 12 ? -15.438 -11.742 -70.375 1 19.81 12 PRO B O 1
ATOM 2895 N N . THR B 1 13 ? -13.602 -11.352 -71.562 1 20.25 13 THR B N 1
ATOM 2896 C CA . THR B 1 13 ? -12.289 -11.891 -71.938 1 20.25 13 THR B CA 1
ATOM 2897 C C . THR B 1 13 ? -11.453 -12.109 -70.688 1 20.25 13 THR B C 1
ATOM 2899 O O . THR B 1 13 ? -11.18 -11.164 -69.938 1 20.25 13 THR B O 1
ATOM 2902 N N . MET B 1 14 ? -11.344 -13.18 -70 1 21.31 14 MET B N 1
ATOM 2903 C CA . MET B 1 14 ? -10.742 -13.547 -68.688 1 21.31 14 MET B CA 1
ATOM 2904 C C . MET B 1 14 ? -9.234 -13.703 -68.812 1 21.31 14 MET B C 1
ATOM 2906 O O . MET B 1 14 ? -8.758 -14.695 -69.375 1 21.31 14 MET B O 1
ATOM 2910 N N . ALA B 1 15 ? -8.414 -12.68 -69.375 1 21.73 15 ALA B N 1
ATOM 2911 C CA . ALA B 1 15 ? -7.035 -12.977 -69.75 1 21.73 15 ALA B CA 1
ATOM 2912 C C . ALA B 1 15 ? -6.25 -13.555 -68.562 1 21.73 15 ALA B C 1
ATOM 2914 O O . ALA B 1 15 ? -6.41 -13.125 -67.438 1 21.73 15 ALA B O 1
ATOM 2915 N N . PHE B 1 16 ? -5.449 -14.68 -68.812 1 22.12 16 PHE B N 1
ATOM 2916 C CA . PHE B 1 16 ? -4.707 -15.695 -68.062 1 22.12 16 PHE B CA 1
ATOM 2917 C C . PHE B 1 16 ? -3.354 -15.156 -67.625 1 22.12 16 PHE B C 1
ATOM 2919 O O . PHE B 1 16 ? -2.457 -14.945 -68.438 1 22.12 16 PHE B O 1
ATOM 2926 N N . ILE B 1 17 ? -3.162 -14.047 -66.875 1 23.17 17 ILE B N 1
ATOM 2927 C CA . ILE B 1 17 ? -1.817 -13.5 -66.75 1 23.17 17 ILE B CA 1
ATOM 2928 C C . ILE B 1 17 ? -0.89 -14.562 -66.188 1 23.17 17 ILE B C 1
ATOM 2930 O O . ILE B 1 17 ? -1.239 -15.242 -65.188 1 23.17 17 ILE B O 1
ATOM 2934 N N . PRO B 1 18 ? 0.215 -14.867 -66.875 1 21.72 18 PRO B N 1
ATOM 2935 C CA . PRO B 1 18 ? 1.242 -15.906 -66.75 1 21.72 18 PRO B CA 1
ATOM 2936 C C . PRO B 1 18 ? 1.985 -15.883 -65.438 1 21.72 18 PRO B C 1
ATOM 2938 O O . PRO B 1 18 ? 2.066 -14.836 -64.812 1 21.72 18 PRO B O 1
ATOM 2941 N N . MET B 1 19 ? 2.207 -17.062 -64.812 1 21.06 19 MET B N 1
ATOM 2942 C CA . MET B 1 19 ? 2.701 -17.469 -63.5 1 21.06 19 MET B CA 1
ATOM 2943 C C . MET B 1 19 ? 4.207 -17.266 -63.406 1 21.06 19 MET B C 1
ATOM 2945 O O . MET B 1 19 ? 4.977 -17.875 -64.125 1 21.06 19 MET B O 1
ATOM 2949 N N . LYS B 1 20 ? 4.723 -16.016 -63.406 1 25.64 20 LYS B N 1
ATOM 2950 C CA . LYS B 1 20 ? 6.168 -15.82 -63.438 1 25.64 20 LYS B CA 1
ATOM 2951 C C . LYS B 1 20 ? 6.891 -16.781 -62.5 1 25.64 20 LYS B C 1
ATOM 2953 O O . LYS B 1 20 ? 6.402 -17.062 -61.406 1 25.64 20 LYS B O 1
ATOM 2958 N N . PRO B 1 21 ? 8.031 -17.328 -62.938 1 22.69 21 PRO B N 1
ATOM 2959 C CA . PRO B 1 21 ? 8.844 -18.406 -62.344 1 22.69 21 PRO B CA 1
ATOM 2960 C C . PRO B 1 21 ? 9.469 -18.016 -61 1 22.69 21 PRO B C 1
ATOM 2962 O O . PRO B 1 21 ? 9.688 -16.828 -60.75 1 22.69 21 PRO B O 1
ATOM 2965 N N . VAL B 1 22 ? 9.477 -18.922 -59.969 1 24.42 22 VAL B N 1
ATOM 2966 C CA . VAL B 1 22 ? 9.852 -18.938 -58.562 1 24.42 22 VAL B CA 1
ATOM 2967 C C . VAL B 1 22 ? 11.367 -18.797 -58.438 1 24.42 22 VAL B C 1
ATOM 2969 O O . VAL B 1 22 ? 12.125 -19.609 -58.938 1 24.42 22 VAL B O 1
ATOM 2972 N N . VAL B 1 23 ? 11.922 -17.594 -58.688 1 25.08 23 VAL B N 1
ATOM 2973 C CA . VAL B 1 23 ? 13.367 -17.391 -58.656 1 25.08 23 VAL B CA 1
ATOM 2974 C C . VAL B 1 23 ? 13.945 -17.938 -57.375 1 25.08 23 VAL B C 1
ATOM 2976 O O . VAL B 1 23 ? 13.328 -17.828 -56.312 1 25.08 23 VAL B O 1
ATOM 2979 N N . PRO B 1 24 ? 15.094 -18.656 -57.469 1 24.39 24 PRO B N 1
ATOM 2980 C CA . PRO B 1 24 ? 15.805 -19.438 -56.469 1 24.39 24 PRO B CA 1
ATOM 2981 C C . PRO B 1 24 ? 16.375 -18.562 -55.344 1 24.39 24 PRO B C 1
ATOM 2983 O O . PRO B 1 24 ? 16.922 -17.484 -55.625 1 24.39 24 PRO B O 1
ATOM 2986 N N . MET B 1 25 ? 15.75 -18.531 -54.188 1 22.58 25 MET B N 1
ATOM 2987 C CA . MET B 1 25 ? 16.125 -17.703 -53.031 1 22.58 25 MET B CA 1
ATOM 2988 C C . MET B 1 25 ? 17.562 -17.969 -52.625 1 22.58 25 MET B C 1
ATOM 2990 O O . MET B 1 25 ? 17.938 -19.109 -52.312 1 22.58 25 MET B O 1
ATOM 2994 N N . ALA B 1 26 ? 18.531 -17.25 -53.156 1 20.7 26 ALA B N 1
ATOM 2995 C CA . ALA B 1 26 ? 19.953 -17.297 -52.812 1 20.7 26 ALA B CA 1
ATOM 2996 C C . ALA B 1 26 ? 20.141 -17.297 -51.312 1 20.7 26 ALA B C 1
ATOM 2998 O O . ALA B 1 26 ? 19.312 -16.781 -50.562 1 20.7 26 ALA B O 1
ATOM 2999 N N . LYS B 1 27 ? 21.359 -17.891 -50.938 1 23.81 27 LYS B N 1
ATOM 3000 C CA . LYS B 1 27 ? 22 -18.281 -49.688 1 23.81 27 LYS B CA 1
ATOM 3001 C C . LYS B 1 27 ? 22.391 -17.062 -48.875 1 23.81 27 LYS B C 1
ATOM 3003 O O . LYS B 1 27 ? 23.422 -16.422 -49.125 1 23.81 27 LYS B O 1
ATOM 3008 N N . ALA B 1 28 ? 21.625 -15.969 -48.75 1 25.41 28 ALA B N 1
ATOM 3009 C CA . ALA B 1 28 ? 22.281 -14.906 -48 1 25.41 28 ALA B CA 1
ATOM 3010 C C . ALA B 1 28 ? 22.891 -15.453 -46.719 1 25.41 28 ALA B C 1
ATOM 3012 O O . ALA B 1 28 ? 22.203 -16.062 -45.906 1 25.41 28 ALA B O 1
ATOM 3013 N N . GLN B 1 29 ? 24.141 -15.688 -46.812 1 21 29 GLN B N 1
ATOM 3014 C CA . GLN B 1 29 ? 25.016 -16.047 -45.688 1 21 29 GLN B CA 1
ATOM 3015 C C . GLN B 1 29 ? 24.844 -15.094 -44.531 1 21 29 GLN B C 1
ATOM 3017 O O . GLN B 1 29 ? 25.031 -13.883 -44.688 1 21 29 GLN B O 1
ATOM 3022 N N . ALA B 1 30 ? 24.047 -15.43 -43.625 1 24.48 30 ALA B N 1
ATOM 3023 C CA . ALA B 1 30 ? 23.828 -14.695 -42.375 1 24.48 30 ALA B CA 1
ATOM 3024 C C . ALA B 1 30 ? 25.141 -14.516 -41.594 1 24.48 30 ALA B C 1
ATOM 3026 O O . ALA B 1 30 ? 25.672 -15.469 -41.031 1 24.48 30 ALA B O 1
ATOM 3027 N N . ARG B 1 31 ? 26.062 -13.836 -42.156 1 24.16 31 ARG B N 1
ATOM 3028 C CA . ARG B 1 31 ? 27.172 -13.5 -41.281 1 24.16 31 ARG B CA 1
ATOM 3029 C C . ARG B 1 31 ? 26.656 -12.961 -39.938 1 24.16 31 ARG B C 1
ATOM 3031 O O . ARG B 1 31 ? 25.953 -11.953 -39.906 1 24.16 31 ARG B O 1
ATOM 3038 N N . VAL B 1 32 ? 26.406 -13.797 -39.062 1 21.61 32 VAL B N 1
ATOM 3039 C CA . VAL B 1 32 ? 26.156 -13.484 -37.656 1 21.61 32 VAL B CA 1
ATOM 3040 C C . VAL B 1 32 ? 27.234 -12.562 -37.125 1 21.61 32 VAL B C 1
ATOM 3042 O O . VAL B 1 32 ? 28.391 -12.977 -36.969 1 21.61 32 VAL B O 1
ATOM 3045 N N . LYS B 1 33 ? 27.406 -11.352 -37.688 1 28.06 33 LYS B N 1
ATOM 3046 C CA . LYS B 1 33 ? 28.281 -10.391 -37 1 28.06 33 LYS B CA 1
ATOM 3047 C C . LYS B 1 33 ? 28.172 -10.492 -35.5 1 28.06 33 LYS B C 1
ATOM 3049 O O . LYS B 1 33 ? 27.125 -10.891 -34.969 1 28.06 33 LYS B O 1
ATOM 3054 N N . GLY B 1 34 ? 29.25 -10.484 -34.812 1 23.2 34 GLY B N 1
ATOM 3055 C CA . GLY B 1 34 ? 29.594 -10.562 -33.406 1 23.2 34 GLY B CA 1
ATOM 3056 C C . GLY B 1 34 ? 28.688 -9.727 -32.531 1 23.2 34 GLY B C 1
ATOM 3057 O O . GLY B 1 34 ? 28.297 -8.625 -32.906 1 23.2 34 GLY B O 1
ATOM 3058 N N . GLN B 1 35 ? 27.812 -10.359 -31.812 1 24.53 35 GLN B N 1
ATOM 3059 C CA . GLN B 1 35 ? 26.844 -9.828 -30.859 1 24.53 35 GLN B CA 1
ATOM 3060 C C . GLN B 1 35 ? 27.469 -8.789 -29.938 1 24.53 35 GLN B C 1
ATOM 3062 O O . GLN B 1 35 ? 28.266 -9.125 -29.062 1 24.53 35 GLN B O 1
ATOM 3067 N N . THR B 1 36 ? 27.984 -7.664 -30.5 1 25.73 36 THR B N 1
ATOM 3068 C CA . THR B 1 36 ? 28.328 -6.602 -29.578 1 25.73 36 THR B CA 1
ATOM 3069 C C . THR B 1 36 ? 27.281 -6.488 -28.469 1 25.73 36 THR B C 1
ATOM 3071 O O . THR B 1 36 ? 26.078 -6.445 -28.75 1 25.73 36 THR B O 1
ATOM 3074 N N . ARG B 1 37 ? 27.562 -6.883 -27.25 1 27.06 37 ARG B N 1
ATOM 3075 C CA . ARG B 1 37 ? 26.812 -6.574 -26.047 1 27.06 37 ARG B CA 1
ATOM 3076 C C . ARG B 1 37 ? 26.25 -5.156 -26.094 1 27.06 37 ARG B C 1
ATOM 3078 O O . ARG B 1 37 ? 27.016 -4.184 -26.062 1 27.06 37 ARG B O 1
ATOM 3085 N N . MET B 1 38 ? 25.312 -4.91 -26.875 1 25.59 38 MET B N 1
ATOM 3086 C CA . MET B 1 38 ? 24.641 -3.621 -26.75 1 25.59 38 MET B CA 1
ATOM 3087 C C . MET B 1 38 ? 24.469 -3.232 -25.281 1 25.59 38 MET B C 1
ATOM 3089 O O . MET B 1 38 ? 23.75 -3.895 -24.531 1 25.59 38 MET B O 1
ATOM 3093 N N . GLN B 1 39 ? 25.516 -2.715 -24.734 1 25.55 39 GLN B N 1
ATOM 3094 C CA . GLN B 1 39 ? 25.25 -1.902 -23.547 1 25.55 39 GLN B CA 1
ATOM 3095 C C . GLN B 1 39 ? 24 -1.063 -23.719 1 25.55 39 GLN B C 1
ATOM 3097 O O . GLN B 1 39 ? 23.938 -0.182 -24.578 1 25.55 39 GLN B O 1
ATOM 3102 N N . ALA B 1 40 ? 22.859 -1.651 -23.609 1 28.84 40 ALA B N 1
ATOM 3103 C CA . ALA B 1 40 ? 21.609 -0.891 -23.562 1 28.84 40 ALA B CA 1
ATOM 3104 C C . ALA B 1 40 ? 21.812 0.459 -22.891 1 28.84 40 ALA B C 1
ATOM 3106 O O . ALA B 1 40 ? 21.984 0.527 -21.672 1 28.84 40 ALA B O 1
ATOM 3107 N N . ASP B 1 41 ? 22.562 1.323 -23.438 1 28.3 41 ASP B N 1
ATOM 3108 C CA . ASP B 1 41 ? 22.5 2.736 -23.078 1 28.3 41 ASP B CA 1
ATOM 3109 C C . ASP B 1 41 ? 21.062 3.184 -22.859 1 28.3 41 ASP B C 1
ATOM 3111 O O . ASP B 1 41 ? 20.375 3.555 -23.812 1 28.3 41 ASP B O 1
ATOM 3115 N N . MET B 1 42 ? 20.219 2.391 -22.312 1 32.16 42 MET B N 1
ATOM 3116 C CA . MET B 1 42 ? 18.938 3.021 -22.047 1 32.16 42 MET B CA 1
ATOM 3117 C C . MET B 1 42 ? 19.125 4.41 -21.438 1 32.16 42 MET B C 1
ATOM 3119 O O . MET B 1 42 ? 19.922 4.586 -20.531 1 32.16 42 MET B O 1
ATOM 3123 N N . PRO B 1 43 ? 19 5.453 -22.188 1 32.38 43 PRO B N 1
ATOM 3124 C CA . PRO B 1 43 ? 19 6.715 -21.438 1 32.38 43 PRO B CA 1
ATOM 3125 C C . PRO B 1 43 ? 18.438 6.566 -20.031 1 32.38 43 PRO B C 1
ATOM 3127 O O . PRO B 1 43 ? 17.438 5.875 -19.828 1 32.38 43 PRO B O 1
ATOM 3130 N N . GLY B 1 44 ? 19.25 6.336 -19.125 1 34.31 44 GLY B N 1
ATOM 3131 C CA . GLY B 1 44 ? 18.875 6.297 -17.719 1 34.31 44 GLY B CA 1
ATOM 3132 C C . GLY B 1 44 ? 17.641 7.113 -17.422 1 34.31 44 GLY B C 1
ATOM 3133 O O . GLY B 1 44 ? 17.484 8.234 -17.906 1 34.31 44 GLY B O 1
ATOM 3134 N N . LEU B 1 45 ? 16.5 6.43 -17.234 1 40.66 45 LEU B N 1
ATOM 3135 C CA . LEU B 1 45 ? 15.352 7.027 -16.562 1 40.66 45 LEU B CA 1
ATOM 3136 C C . LEU B 1 45 ? 15.797 8.078 -15.547 1 40.66 45 LEU B C 1
ATOM 3138 O O . LEU B 1 45 ? 15.602 7.898 -14.344 1 40.66 45 LEU B O 1
ATOM 3142 N N . ALA B 1 46 ? 17.016 8.57 -15.734 1 40.34 46 ALA B N 1
ATOM 3143 C CA . ALA B 1 46 ? 17.625 9.523 -14.82 1 40.34 46 ALA B CA 1
ATOM 3144 C C . ALA B 1 46 ? 16.797 10.805 -14.734 1 40.34 46 ALA B C 1
ATOM 3146 O O . ALA B 1 46 ? 16.109 11.18 -15.688 1 40.34 46 ALA B O 1
ATOM 3147 N N . SER B 1 47 ? 16.672 11.391 -13.586 1 51.19 47 SER B N 1
ATOM 3148 C CA . SER B 1 47 ? 16.062 12.68 -13.289 1 51.19 47 SER B CA 1
ATOM 3149 C C . SER B 1 47 ? 16.359 13.703 -14.375 1 51.19 47 SER B C 1
ATOM 3151 O O . SER B 1 47 ? 17.5 13.789 -14.852 1 51.19 47 SER B O 1
ATOM 3153 N N . ALA B 1 48 ? 15.305 14.242 -15.062 1 51.06 48 ALA B N 1
ATOM 3154 C CA . ALA B 1 48 ? 15.5 15.266 -16.094 1 51.06 48 ALA B CA 1
ATOM 3155 C C . ALA B 1 48 ? 16.375 16.406 -15.562 1 51.06 48 ALA B C 1
ATOM 3157 O O . ALA B 1 48 ? 16.109 16.953 -14.484 1 51.06 48 ALA B O 1
ATOM 3158 N N . PRO B 1 49 ? 17.5 16.688 -16.141 1 58.66 49 PRO B N 1
ATOM 3159 C CA . PRO B 1 49 ? 18.453 17.719 -15.75 1 58.66 49 PRO B CA 1
ATOM 3160 C C . PRO B 1 49 ? 17.781 19.047 -15.398 1 58.66 49 PRO B C 1
ATOM 3162 O O . PRO B 1 49 ? 18.344 19.859 -14.656 1 58.66 49 PRO B O 1
ATOM 3165 N N . GLY B 1 50 ? 16.375 18.953 -15.227 1 74.56 50 GLY B N 1
ATOM 3166 C CA . GLY B 1 50 ? 15.812 20.281 -15.109 1 74.56 50 GLY B CA 1
ATOM 3167 C C . GLY B 1 50 ? 14.883 20.438 -13.922 1 74.56 50 GLY B C 1
ATOM 3168 O O . GLY B 1 50 ? 14.477 21.547 -13.578 1 74.56 50 GLY B O 1
ATOM 3169 N N . GLN B 1 51 ? 14.711 19.438 -13.164 1 86 51 GLN B N 1
ATOM 3170 C CA . GLN B 1 51 ? 13.797 19.625 -12.039 1 86 51 GLN B CA 1
ATOM 3171 C C . GLN B 1 51 ? 14.5 20.281 -10.859 1 86 51 GLN B C 1
ATOM 3173 O O . GLN B 1 51 ? 15.617 19.906 -10.5 1 86 51 GLN B O 1
ATOM 3178 N N . PRO B 1 52 ? 13.883 21.297 -10.305 1 93.75 52 PRO B N 1
ATOM 3179 C CA . PRO B 1 52 ? 14.531 21.969 -9.188 1 93.75 52 PRO B CA 1
ATOM 3180 C C . PRO B 1 52 ? 14.609 21.094 -7.934 1 93.75 52 PRO B C 1
ATOM 3182 O O . PRO B 1 52 ? 13.719 20.297 -7.68 1 93.75 52 PRO B O 1
ATOM 3185 N N . THR B 1 53 ? 15.664 21.281 -7.215 1 97 53 THR B N 1
ATOM 3186 C CA . THR B 1 53 ? 15.789 20.672 -5.895 1 97 53 THR B CA 1
ATOM 3187 C C . THR B 1 53 ? 14.93 21.406 -4.875 1 97 53 THR B C 1
ATOM 3189 O O . THR B 1 53 ? 14.484 22.531 -5.121 1 97 53 THR B O 1
ATOM 3192 N N . ILE B 1 54 ? 14.711 20.828 -3.727 1 98.38 54 ILE B N 1
ATOM 3193 C CA . ILE B 1 54 ? 13.945 21.469 -2.664 1 98.38 54 ILE B CA 1
ATOM 3194 C C . ILE B 1 54 ? 14.656 22.734 -2.199 1 98.38 54 ILE B C 1
ATOM 3196 O O . ILE B 1 54 ? 14.008 23.75 -1.912 1 98.38 54 ILE B O 1
ATOM 3200 N N . GLU B 1 55 ? 15.953 22.766 -2.148 1 97.88 55 GLU B N 1
ATOM 3201 C CA . GLU B 1 55 ? 16.719 23.938 -1.729 1 97.88 55 GLU B CA 1
ATOM 3202 C C . GLU B 1 55 ? 16.5 25.109 -2.678 1 97.88 55 GLU B C 1
ATOM 3204 O O . GLU B 1 55 ? 16.234 26.219 -2.238 1 97.88 55 GLU B O 1
ATOM 3209 N N . SER B 1 56 ? 16.609 24.781 -3.939 1 97.38 56 SER B N 1
ATOM 3210 C CA . SER B 1 56 ? 16.438 25.828 -4.941 1 97.38 56 SER B CA 1
ATOM 3211 C C . SER B 1 56 ? 15.008 26.344 -4.977 1 97.38 56 SER B C 1
ATOM 3213 O O . SER B 1 56 ? 14.766 27.531 -5.145 1 97.38 56 SER B O 1
ATOM 3215 N N . TRP B 1 57 ? 14.078 25.453 -4.852 1 98.06 57 TRP B N 1
ATOM 3216 C CA . TRP B 1 57 ? 12.664 25.812 -4.898 1 98.06 57 TRP B CA 1
ATOM 3217 C C . TRP B 1 57 ? 12.289 26.703 -3.721 1 98.06 57 TRP B C 1
ATOM 3219 O O . TRP B 1 57 ? 11.523 27.672 -3.875 1 98.06 57 TRP B O 1
ATOM 3229 N N . LEU B 1 58 ? 12.844 26.422 -2.529 1 98.25 58 LEU B N 1
ATOM 3230 C CA . LEU B 1 58 ? 12.531 27.188 -1.323 1 98.25 58 LEU B CA 1
ATOM 3231 C C . LEU B 1 58 ? 13.07 28.609 -1.416 1 98.25 58 LEU B C 1
ATOM 3233 O O . LEU B 1 58 ? 12.5 29.531 -0.833 1 98.25 58 LEU B O 1
ATOM 3237 N N . LEU B 1 59 ? 14.148 28.797 -2.172 1 96.56 59 LEU B N 1
ATOM 3238 C CA . LEU B 1 59 ? 14.711 30.141 -2.342 1 96.56 59 LEU B CA 1
ATOM 3239 C C . LEU B 1 59 ? 13.695 31.094 -2.959 1 96.56 59 LEU B C 1
ATOM 3241 O O . LEU B 1 59 ? 13.648 32.281 -2.607 1 96.56 59 LEU B O 1
ATOM 3245 N N . ASP B 1 60 ? 12.859 30.562 -3.758 1 95.62 60 ASP B N 1
ATOM 3246 C CA . ASP B 1 60 ? 11.906 31.391 -4.504 1 95.62 60 ASP B CA 1
ATOM 3247 C C . ASP B 1 60 ? 10.547 31.406 -3.818 1 95.62 60 ASP B C 1
ATOM 3249 O O . ASP B 1 60 ? 9.711 32.281 -4.117 1 95.62 60 ASP B O 1
ATOM 3253 N N . ASN B 1 61 ? 10.312 30.531 -2.809 1 96.44 61 ASN B N 1
ATOM 3254 C CA . ASN B 1 61 ? 8.922 30.312 -2.406 1 96.44 61 ASN B CA 1
ATOM 3255 C C . ASN B 1 61 ? 8.766 30.391 -0.891 1 96.44 61 ASN B C 1
ATOM 3257 O O . ASN B 1 61 ? 7.652 30.266 -0.373 1 96.44 61 ASN B O 1
ATOM 3261 N N . SER B 1 62 ? 9.859 30.625 -0.18 1 95.81 62 SER B N 1
ATOM 3262 C CA . SER B 1 62 ? 9.766 30.562 1.274 1 95.81 62 SER B CA 1
ATOM 3263 C C . SER B 1 62 ? 10.75 31.516 1.936 1 95.81 62 SER B C 1
ATOM 3265 O O . SER B 1 62 ? 11.828 31.781 1.4 1 95.81 62 SER B O 1
ATOM 3267 N N . GLU B 1 63 ? 10.406 32.062 3.104 1 96.19 63 GLU B N 1
ATOM 3268 C CA . GLU B 1 63 ? 11.344 32.875 3.891 1 96.19 63 GLU B CA 1
ATOM 3269 C C . GLU B 1 63 ? 12.375 31.984 4.586 1 96.19 63 GLU B C 1
ATOM 3271 O O . GLU B 1 63 ? 12.203 30.766 4.672 1 96.19 63 GLU B O 1
ATOM 3276 N N . LYS B 1 64 ? 13.375 32.594 5.051 1 96.69 64 LYS B N 1
ATOM 3277 C CA . LYS B 1 64 ? 14.602 31.906 5.461 1 96.69 64 LYS B CA 1
ATOM 3278 C C . LYS B 1 64 ? 14.336 30.938 6.617 1 96.69 64 LYS B C 1
ATOM 3280 O O . LYS B 1 64 ? 14.734 29.781 6.566 1 96.69 64 LYS B O 1
ATOM 3285 N N . LYS B 1 65 ? 13.711 31.359 7.672 1 98.06 65 LYS B N 1
ATOM 3286 C CA . LYS B 1 65 ? 13.516 30.516 8.844 1 98.06 65 LYS B CA 1
ATOM 3287 C C . LYS B 1 65 ? 12.602 29.344 8.531 1 98.06 65 LYS B C 1
ATOM 3289 O O . LYS B 1 65 ? 12.852 28.219 8.977 1 98.06 65 LYS B O 1
ATOM 3294 N N . LEU B 1 66 ? 11.547 29.641 7.77 1 98.75 66 LEU B N 1
ATOM 3295 C CA . LEU B 1 66 ? 10.656 28.547 7.371 1 98.75 66 LEU B CA 1
ATOM 3296 C C . LEU B 1 66 ? 11.406 27.516 6.523 1 98.75 66 LEU B C 1
ATOM 3298 O O . LEU B 1 66 ? 11.219 26.312 6.699 1 98.75 66 LEU B O 1
ATOM 3302 N N . SER B 1 67 ? 12.266 28.047 5.645 1 98.69 67 SER B N 1
ATOM 3303 C CA . SER B 1 67 ? 13.062 27.156 4.797 1 98.69 67 SER B CA 1
ATOM 3304 C C . SER B 1 67 ? 13.922 26.219 5.637 1 98.69 67 SER B C 1
ATOM 3306 O O . SER B 1 67 ? 14.055 25.031 5.316 1 98.69 67 SER B O 1
ATOM 3308 N N . LYS B 1 68 ? 14.484 26.734 6.652 1 98.62 68 LYS B N 1
ATOM 3309 C CA . LYS B 1 68 ? 15.328 25.922 7.527 1 98.62 68 LYS B CA 1
ATOM 3310 C C . LYS B 1 68 ? 14.516 24.812 8.203 1 98.62 68 LYS B C 1
ATOM 3312 O O . LYS B 1 68 ? 14.969 23.672 8.312 1 98.62 68 LYS B O 1
ATOM 3317 N N . ALA B 1 69 ? 13.32 25.172 8.703 1 98.81 69 ALA B N 1
ATOM 3318 C CA . ALA B 1 69 ? 12.445 24.172 9.328 1 98.81 69 ALA B CA 1
ATOM 3319 C C . ALA B 1 69 ? 12.055 23.078 8.328 1 98.81 69 ALA B C 1
ATOM 3321 O O . ALA B 1 69 ? 12.133 21.891 8.641 1 98.81 69 ALA B O 1
ATOM 3322 N N . VAL B 1 70 ? 11.703 23.5 7.105 1 98.81 70 VAL B N 1
ATOM 3323 C CA . VAL B 1 70 ? 11.273 22.578 6.062 1 98.81 70 VAL B CA 1
ATOM 3324 C C . VAL B 1 70 ? 12.422 21.656 5.676 1 98.81 70 VAL B C 1
ATOM 3326 O O . VAL B 1 70 ? 12.25 20.438 5.555 1 98.81 70 VAL B O 1
ATOM 3329 N N . LEU B 1 71 ? 13.586 22.234 5.508 1 98.81 71 LEU B N 1
ATOM 3330 C CA . LEU B 1 71 ? 14.742 21.422 5.133 1 98.81 71 LEU B CA 1
ATOM 3331 C C . LEU B 1 71 ? 15.086 20.422 6.23 1 98.81 71 LEU B C 1
ATOM 3333 O O . LEU B 1 71 ? 15.516 19.297 5.941 1 98.81 71 LEU B O 1
ATOM 3337 N N . GLY B 1 72 ? 14.922 20.859 7.496 1 98.81 72 GLY B N 1
ATOM 3338 C CA . GLY B 1 72 ? 15.078 19.922 8.594 1 98.81 72 GLY B CA 1
ATOM 3339 C C . GLY B 1 72 ? 14.109 18.75 8.508 1 98.81 72 GLY B C 1
ATOM 3340 O O . GLY B 1 72 ? 14.492 17.609 8.758 1 98.81 72 GLY B O 1
ATOM 3341 N N . LEU B 1 73 ? 12.875 18.984 8.172 1 98.94 73 LEU B N 1
ATOM 3342 C CA . LEU B 1 73 ? 11.844 17.953 8.023 1 98.94 73 LEU B CA 1
ATOM 3343 C C . LEU B 1 73 ? 12.172 17.031 6.863 1 98.94 73 LEU B C 1
ATOM 3345 O O . LEU B 1 73 ? 12.039 15.805 6.98 1 98.94 73 LEU B O 1
ATOM 3349 N N . PHE B 1 74 ? 12.633 17.578 5.727 1 98.88 74 PHE B N 1
ATOM 3350 C CA . PHE B 1 74 ? 13.016 16.781 4.57 1 98.88 74 PHE B CA 1
ATOM 3351 C C . PHE B 1 74 ? 14.188 15.875 4.906 1 98.88 74 PHE B C 1
ATOM 3353 O O . PHE B 1 74 ? 14.219 14.711 4.5 1 98.88 74 PHE B O 1
ATOM 3360 N N . SER B 1 75 ? 15.141 16.422 5.625 1 98.75 75 SER B N 1
ATOM 3361 C CA . SER B 1 75 ? 16.281 15.617 6.047 1 98.75 75 SER B CA 1
ATOM 3362 C C . SER B 1 75 ? 15.852 14.469 6.953 1 98.75 75 SER B C 1
ATOM 3364 O O . SER B 1 75 ? 16.344 13.352 6.824 1 98.75 75 SER B O 1
ATOM 3366 N N . ALA B 1 76 ? 14.992 14.773 7.891 1 98.81 76 ALA B N 1
ATOM 3367 C CA . ALA B 1 76 ? 14.477 13.734 8.789 1 98.81 76 ALA B CA 1
ATOM 3368 C C . ALA B 1 76 ? 13.789 12.625 8 1 98.81 76 ALA B C 1
ATOM 3370 O O . ALA B 1 76 ? 14.023 11.438 8.258 1 98.81 76 ALA B O 1
ATOM 3371 N N . CYS B 1 77 ? 12.953 12.977 7.031 1 98.81 77 CYS B N 1
ATOM 3372 C CA . CYS B 1 77 ? 12.211 12 6.254 1 98.81 77 CYS B CA 1
ATOM 3373 C C . CYS B 1 77 ? 13.148 11.141 5.414 1 98.81 77 CYS B C 1
ATOM 3375 O O . CYS B 1 77 ? 12.883 9.953 5.195 1 98.81 77 CYS B O 1
ATOM 3377 N N . LYS B 1 78 ? 14.227 11.742 4.918 1 98.31 78 LYS B N 1
ATOM 3378 C CA . LYS B 1 78 ? 15.242 10.977 4.199 1 98.31 78 LYS B CA 1
ATOM 3379 C C . LYS B 1 78 ? 15.844 9.891 5.09 1 98.31 78 LYS B C 1
ATOM 3381 O O . LYS B 1 78 ? 16 8.75 4.66 1 98.31 78 LYS B O 1
ATOM 3386 N N . GLU B 1 79 ? 16.156 10.273 6.285 1 97.12 79 GLU B N 1
ATOM 3387 C CA . GLU B 1 79 ? 16.719 9.328 7.238 1 97.12 79 GLU B CA 1
ATOM 3388 C C . GLU B 1 79 ? 15.719 8.234 7.602 1 97.12 79 GLU B C 1
ATOM 3390 O O . GLU B 1 79 ? 16.078 7.059 7.684 1 97.12 79 GLU B O 1
ATOM 3395 N N . ILE B 1 80 ? 14.484 8.602 7.848 1 97.25 80 ILE B N 1
ATOM 3396 C CA . ILE B 1 80 ? 13.438 7.645 8.188 1 97.25 80 ILE B CA 1
ATOM 3397 C C . ILE B 1 80 ? 13.242 6.664 7.035 1 97.25 80 ILE B C 1
ATOM 3399 O O . ILE B 1 80 ? 13.133 5.457 7.25 1 97.25 80 ILE B O 1
ATOM 3403 N N . ALA B 1 81 ? 13.195 7.199 5.812 1 96.81 81 ALA B N 1
ATOM 3404 C CA . ALA B 1 81 ? 13.047 6.348 4.637 1 96.81 81 ALA B CA 1
ATOM 3405 C C . ALA B 1 81 ? 14.125 5.273 4.594 1 96.81 81 ALA B C 1
ATOM 3407 O O . ALA B 1 81 ? 13.844 4.105 4.328 1 96.81 81 ALA B O 1
ATOM 3408 N N . TYR B 1 82 ? 15.32 5.711 4.836 1 93.94 82 TYR B N 1
ATOM 3409 C CA . TYR B 1 82 ? 16.438 4.781 4.828 1 93.94 82 TYR B CA 1
ATOM 3410 C C . TYR B 1 82 ? 16.266 3.693 5.879 1 93.94 82 TYR B C 1
ATOM 3412 O O . TYR B 1 82 ? 16.5 2.516 5.613 1 93.94 82 TYR B O 1
ATOM 3420 N N . LYS B 1 83 ? 15.82 4.086 7.008 1 92.25 83 LYS B N 1
ATOM 3421 C CA . LYS B 1 83 ? 15.664 3.139 8.109 1 92.25 83 LYS B CA 1
ATOM 3422 C C . LYS B 1 83 ? 14.555 2.137 7.812 1 92.25 83 LYS B C 1
ATOM 3424 O O . LYS B 1 83 ? 14.68 0.949 8.117 1 92.25 83 LYS B O 1
ATOM 3429 N N . ILE B 1 84 ? 13.484 2.582 7.273 1 93.38 84 ILE B N 1
ATOM 3430 C CA . ILE B 1 84 ? 12.367 1.708 6.926 1 93.38 84 ILE B CA 1
ATOM 3431 C C . ILE B 1 84 ? 12.805 0.715 5.852 1 93.38 84 ILE B C 1
ATOM 3433 O O . ILE B 1 84 ? 12.484 -0.474 5.926 1 93.38 84 ILE B O 1
ATOM 3437 N N . ARG B 1 85 ? 13.57 1.161 4.922 1 92 85 ARG B N 1
ATOM 3438 C CA . ARG B 1 85 ? 14.016 0.36 3.785 1 92 85 ARG B CA 1
ATOM 3439 C C . ARG B 1 85 ? 14.984 -0.729 4.227 1 92 85 ARG B C 1
ATOM 3441 O O . ARG B 1 85 ? 15.039 -1.8 3.619 1 92 85 ARG B O 1
ATOM 3448 N N . THR B 1 86 ? 15.742 -0.4 5.203 1 87.5 86 THR B N 1
ATOM 3449 C CA . THR B 1 86 ? 16.844 -1.291 5.562 1 87.5 86 THR B CA 1
ATOM 3450 C C . THR B 1 86 ? 16.516 -2.066 6.836 1 87.5 86 THR B C 1
ATOM 3452 O O . THR B 1 86 ? 17.312 -2.865 7.312 1 87.5 86 THR B O 1
ATOM 3455 N N . ALA B 1 87 ? 15.367 -1.664 7.367 1 76.38 87 ALA B N 1
ATOM 3456 C CA . ALA B 1 87 ? 14.969 -2.365 8.586 1 76.38 87 ALA B CA 1
ATOM 3457 C C . ALA B 1 87 ? 14.898 -3.871 8.352 1 76.38 87 ALA B C 1
ATOM 3459 O O . ALA B 1 87 ? 14.453 -4.324 7.297 1 76.38 87 ALA B O 1
ATOM 3460 N N . SER B 1 88 ? 15.945 -4.629 8.945 1 60.69 88 SER B N 1
ATOM 3461 C CA . SER B 1 88 ? 15.953 -6.086 8.844 1 60.69 88 SER B CA 1
ATOM 3462 C C . SER B 1 88 ? 14.961 -6.715 9.812 1 60.69 88 SER B C 1
ATOM 3464 O O . SER B 1 88 ? 14.82 -6.266 10.953 1 60.69 88 SER B O 1
ATOM 3466 N N . CYS B 1 89 ? 13.758 -6.977 9.359 1 49.12 89 CYS B N 1
ATOM 3467 C CA . CYS B 1 89 ? 12.836 -7.641 10.273 1 49.12 89 CYS B CA 1
ATOM 3468 C C . CYS B 1 89 ? 13.406 -8.977 10.742 1 49.12 89 CYS B C 1
ATOM 3470 O O . CYS B 1 89 ? 13.375 -9.961 10.008 1 49.12 89 CYS B O 1
ATOM 3472 N N . ASP B 1 90 ? 14.531 -9.102 11.211 1 43.53 90 ASP B N 1
ATOM 3473 C CA . ASP B 1 90 ? 14.812 -10.43 11.742 1 43.53 90 ASP B CA 1
ATOM 3474 C C . ASP B 1 90 ? 13.68 -10.914 12.648 1 43.53 90 ASP B C 1
ATOM 3476 O O . ASP B 1 90 ? 13.172 -10.156 13.477 1 43.53 90 ASP B O 1
ATOM 3480 N N . LYS B 1 91 ? 12.961 -11.703 12.305 1 43.19 91 LYS B N 1
ATOM 3481 C CA . LYS B 1 91 ? 11.992 -12.266 13.242 1 43.19 91 LYS B CA 1
ATOM 3482 C C . LYS B 1 91 ? 12.539 -12.266 14.664 1 43.19 91 LYS B C 1
ATOM 3484 O O . LYS B 1 91 ? 11.781 -12.188 15.633 1 43.19 91 LYS B O 1
ATOM 3489 N N . MET B 1 92 ? 13.734 -12.719 14.883 1 36.03 92 MET B N 1
ATOM 3490 C CA . MET B 1 92 ? 14.094 -12.688 16.297 1 36.03 92 MET B CA 1
ATOM 3491 C C . MET B 1 92 ? 14.062 -11.258 16.828 1 36.03 92 MET B C 1
ATOM 3493 O O . MET B 1 92 ? 13.75 -11.039 18 1 36.03 92 MET B O 1
ATOM 3497 N N . ALA B 1 93 ? 14.609 -10.391 16.156 1 37.41 93 ALA B N 1
ATOM 3498 C CA . ALA B 1 93 ? 14.609 -9.047 16.703 1 37.41 93 ALA B CA 1
ATOM 3499 C C . ALA B 1 93 ? 13.383 -8.258 16.25 1 37.41 93 ALA B C 1
ATOM 3501 O O . ALA B 1 93 ? 12.859 -7.422 17 1 37.41 93 ALA B O 1
ATOM 3502 N N . CYS B 1 94 ? 13.125 -8.164 14.906 1 40.22 94 CYS B N 1
ATOM 3503 C CA . CYS B 1 94 ? 12.32 -7.047 14.43 1 40.22 94 CYS B CA 1
ATOM 3504 C C . CYS B 1 94 ? 10.844 -7.254 14.758 1 40.22 94 CYS B C 1
ATOM 3506 O O . CYS B 1 94 ? 10.195 -6.363 15.312 1 40.22 94 CYS B O 1
ATOM 3508 N N . PHE B 1 95 ? 10.016 -8.023 13.719 1 41.59 95 PHE B N 1
ATOM 3509 C CA . PHE B 1 95 ? 8.57 -7.961 13.914 1 41.59 95 PHE B CA 1
ATOM 3510 C C . PHE B 1 95 ? 8.102 -9.078 14.836 1 41.59 95 PHE B C 1
ATOM 3512 O O . PHE B 1 95 ? 7.883 -10.211 14.391 1 41.59 95 PHE B O 1
ATOM 3519 N N . ASN B 1 96 ? 8.688 -9.273 15.875 1 39.31 96 ASN B N 1
ATOM 3520 C CA . ASN B 1 96 ? 8.086 -10.32 16.703 1 39.31 96 ASN B CA 1
ATOM 3521 C C . ASN B 1 96 ? 6.613 -10.031 16.984 1 39.31 96 ASN B C 1
ATOM 3523 O O . ASN B 1 96 ? 6.133 -8.922 16.734 1 39.31 96 ASN B O 1
ATOM 3527 N N . GLU B 1 97 ? 6.012 -11.141 17.234 1 40.81 97 GLU B N 1
ATOM 3528 C CA . GLU B 1 97 ? 4.605 -11.109 17.609 1 40.81 97 GLU B CA 1
ATOM 3529 C C . GLU B 1 97 ? 4.305 -9.938 18.547 1 40.81 97 GLU B C 1
ATOM 3531 O O . GLU B 1 97 ? 3.158 -9.5 18.656 1 40.81 97 GLU B O 1
ATOM 3536 N N . PHE B 1 98 ? 5.406 -9.508 19.109 1 39.72 98 PHE B N 1
ATOM 3537 C CA . PHE B 1 98 ? 5.121 -8.547 20.172 1 39.72 98 PHE B CA 1
ATOM 3538 C C . PHE B 1 98 ? 5.293 -7.117 19.656 1 39.72 98 PHE B C 1
ATOM 3540 O O . PHE B 1 98 ? 5.207 -6.164 20.438 1 39.72 98 PHE B O 1
ATOM 3547 N N . GLY B 1 99 ? 5.41 -6.895 18.391 1 50.31 99 GLY B N 1
ATOM 3548 C CA . GLY B 1 99 ? 5.344 -5.504 17.969 1 50.31 99 GLY B CA 1
ATOM 3549 C C . GLY B 1 99 ? 6.613 -4.727 18.281 1 50.31 99 GLY B C 1
ATOM 3550 O O . GLY B 1 99 ? 6.641 -3.502 18.141 1 50.31 99 GLY B O 1
ATOM 3551 N N . ASP B 1 100 ? 7.688 -5.344 18.609 1 52.5 100 ASP B N 1
ATOM 3552 C CA . ASP B 1 100 ? 8.883 -4.699 19.141 1 52.5 100 ASP B CA 1
ATOM 3553 C C . ASP B 1 100 ? 9.625 -3.928 18.047 1 52.5 100 ASP B C 1
ATOM 3555 O O . ASP B 1 100 ? 10.086 -2.809 18.281 1 52.5 100 ASP B O 1
ATOM 3559 N N . GLU B 1 101 ? 9.695 -4.43 16.844 1 54.97 101 GLU B N 1
ATOM 3560 C CA . GLU B 1 101 ? 10.398 -3.691 15.797 1 54.97 101 GLU B CA 1
ATOM 3561 C C . GLU B 1 101 ? 9.594 -2.467 15.359 1 54.97 101 GLU B C 1
ATOM 3563 O O . GLU B 1 101 ? 10.164 -1.405 15.102 1 54.97 101 GLU B O 1
ATOM 3568 N N . GLN B 1 102 ? 8.383 -2.748 15.164 1 59.31 102 GLN B N 1
ATOM 3569 C CA . GLN B 1 102 ? 7.539 -1.585 14.898 1 59.31 102 GLN B CA 1
ATOM 3570 C C . GLN B 1 102 ? 7.801 -0.477 15.914 1 59.31 102 GLN B C 1
ATOM 3572 O O . GLN B 1 102 ? 7.922 0.693 15.547 1 59.31 102 GLN B O 1
ATOM 3577 N N . LEU B 1 103 ? 8 -0.983 17.047 1 64.88 103 LEU B N 1
ATOM 3578 C CA . LEU B 1 103 ? 8.281 -0.036 18.125 1 64.88 103 LEU B CA 1
ATOM 3579 C C . LEU B 1 103 ? 9.633 0.643 17.922 1 64.88 103 LEU B C 1
ATOM 3581 O O . LEU B 1 103 ? 9.758 1.855 18.094 1 64.88 103 LEU B O 1
ATOM 3585 N N . ALA B 1 104 ? 10.492 -0.112 17.344 1 77.62 104 ALA B N 1
ATOM 3586 C CA . ALA B 1 104 ? 11.828 0.439 17.156 1 77.62 104 ALA B CA 1
ATOM 3587 C C . ALA B 1 104 ? 11.836 1.494 16.047 1 77.62 104 ALA B C 1
ATOM 3589 O O . ALA B 1 104 ? 12.469 2.545 16.188 1 77.62 104 ALA B O 1
ATOM 3590 N N . ILE B 1 105 ? 11.125 1.245 15.008 1 86.62 105 ILE B N 1
ATOM 3591 C CA . ILE B 1 105 ? 11.094 2.193 13.906 1 86.62 105 ILE B CA 1
ATOM 3592 C C . ILE B 1 105 ? 10.336 3.449 14.32 1 86.62 105 ILE B C 1
ATOM 3594 O O . ILE B 1 105 ? 10.688 4.559 13.914 1 86.62 105 ILE B O 1
ATOM 3598 N N . ASP B 1 106 ? 9.328 3.217 15.172 1 87.75 106 ASP B N 1
ATOM 3599 C CA . ASP B 1 106 ? 8.555 4.344 15.688 1 87.75 106 ASP B CA 1
ATOM 3600 C C . ASP B 1 106 ? 9.438 5.27 16.531 1 87.75 106 ASP B C 1
ATOM 3602 O O . ASP B 1 106 ? 9.375 6.492 16.391 1 87.75 106 ASP B O 1
ATOM 3606 N N . ILE B 1 107 ? 10.195 4.664 17.328 1 90.38 107 ILE B N 1
ATOM 3607 C CA . ILE B 1 107 ? 11.07 5.422 18.219 1 90.38 107 ILE B CA 1
ATOM 3608 C C . ILE B 1 107 ? 12.141 6.133 17.391 1 90.38 107 ILE B C 1
ATOM 3610 O O . ILE B 1 107 ? 12.43 7.312 17.609 1 90.38 107 ILE B O 1
ATOM 3614 N N . LEU B 1 108 ? 12.641 5.43 16.484 1 91.56 108 LEU B N 1
ATOM 3615 C CA . LEU B 1 108 ? 13.672 6 15.625 1 91.56 108 LEU B CA 1
ATOM 3616 C C . LEU B 1 108 ? 13.133 7.191 14.844 1 91.56 108 LEU B C 1
ATOM 3618 O O . LEU B 1 108 ? 13.766 8.25 14.789 1 91.56 108 LEU B O 1
ATOM 3622 N N . ALA B 1 109 ? 12.008 6.992 14.219 1 95.88 109 ALA B N 1
ATOM 3623 C CA . ALA B 1 109 ? 11.391 8.07 13.445 1 95.88 109 ALA B CA 1
ATOM 3624 C C . ALA B 1 109 ? 11.133 9.297 14.312 1 95.88 109 ALA B C 1
ATOM 3626 O O . ALA B 1 109 ? 11.414 10.422 13.906 1 95.88 109 ALA B O 1
ATOM 3627 N N . ASN B 1 110 ? 10.672 9.039 15.5 1 96.56 110 ASN B N 1
ATOM 3628 C CA . ASN B 1 110 ? 10.406 10.102 16.469 1 96.56 110 ASN B CA 1
ATOM 3629 C C . ASN B 1 110 ? 11.672 10.883 16.812 1 96.56 110 ASN B C 1
ATOM 3631 O O . ASN B 1 110 ? 11.688 12.109 16.734 1 96.56 110 ASN B O 1
ATOM 3635 N N . ASN B 1 111 ? 12.711 10.227 17.109 1 97.19 111 ASN B N 1
ATOM 3636 C CA . ASN B 1 111 ? 13.969 10.844 17.516 1 97.19 111 ASN B CA 1
ATOM 3637 C C . ASN B 1 111 ? 14.602 11.633 16.375 1 97.19 111 ASN B C 1
ATOM 3639 O O . ASN B 1 111 ? 15.133 12.727 16.578 1 97.19 111 ASN B O 1
ATOM 3643 N N . VAL B 1 112 ? 14.516 11.055 15.203 1 97.94 112 VAL B N 1
ATOM 3644 C CA . VAL B 1 112 ? 15.117 11.672 14.031 1 97.94 112 VAL B CA 1
ATOM 3645 C C . VAL B 1 112 ? 14.438 13.016 13.75 1 97.94 112 VAL B C 1
ATOM 3647 O O . VAL B 1 112 ? 15.102 14 13.422 1 97.94 112 VAL B O 1
ATOM 3650 N N . LEU B 1 113 ? 13.18 13.078 13.898 1 98.75 113 LEU B N 1
ATOM 3651 C CA . LEU B 1 113 ? 12.445 14.312 13.648 1 98.75 113 LEU B CA 1
ATOM 3652 C C . LEU B 1 113 ? 12.781 15.367 14.695 1 98.75 113 LEU B C 1
ATOM 3654 O O . LEU B 1 113 ? 13.102 16.5 14.352 1 98.75 113 LEU B O 1
ATOM 3658 N N . PHE B 1 114 ? 12.797 14.984 15.961 1 98.62 114 PHE B N 1
ATOM 3659 C CA . PHE B 1 114 ? 13.133 15.922 17.016 1 98.62 114 PHE B CA 1
ATOM 3660 C C . PHE B 1 114 ? 14.539 16.484 16.812 1 98.62 114 PHE B C 1
ATOM 3662 O O . PHE B 1 114 ? 14.758 17.688 16.938 1 98.62 114 PHE B O 1
ATOM 3669 N N . GLN B 1 115 ? 15.445 15.641 16.484 1 98.62 115 GLN B N 1
ATOM 3670 C CA . GLN B 1 115 ? 16.844 16.062 16.344 1 98.62 115 GLN B CA 1
ATOM 3671 C C . GLN B 1 115 ? 17 17.031 15.188 1 98.62 115 GLN B C 1
ATOM 3673 O O . GLN B 1 115 ? 17.672 18.062 15.328 1 98.62 115 GLN B O 1
ATOM 3678 N N . ASN B 1 116 ? 16.422 16.75 14.07 1 98.62 116 ASN B N 1
ATOM 3679 C CA . ASN B 1 116 ? 16.547 17.625 12.906 1 98.62 116 ASN B CA 1
ATOM 3680 C C . ASN B 1 116 ? 15.883 18.969 13.148 1 98.62 116 ASN B C 1
ATOM 3682 O O . ASN B 1 116 ? 16.391 20 12.703 1 98.62 116 ASN B O 1
ATOM 3686 N N . LEU B 1 117 ? 14.766 18.953 13.836 1 98.69 117 LEU B N 1
ATOM 3687 C CA . LEU B 1 117 ? 14.078 20.188 14.156 1 98.69 117 LEU B CA 1
ATOM 3688 C C . LEU B 1 117 ? 14.906 21.031 15.133 1 98.69 117 LEU B C 1
ATOM 3690 O O . LEU B 1 117 ? 14.992 22.25 14.992 1 98.69 117 LEU B O 1
ATOM 3694 N N . LYS B 1 118 ? 15.523 20.391 16.109 1 98.5 118 LYS B N 1
ATOM 3695 C CA . LYS B 1 118 ? 16.406 21.078 17.047 1 98.5 118 LYS B CA 1
ATOM 3696 C C . LYS B 1 118 ? 17.609 21.672 16.328 1 98.5 118 LYS B C 1
ATOM 3698 O O . LYS B 1 118 ? 17.953 22.828 16.547 1 98.5 118 LYS B O 1
ATOM 3703 N N . ASP B 1 119 ? 18.141 20.938 15.438 1 98.25 119 ASP B N 1
ATOM 3704 C CA . ASP B 1 119 ? 19.344 21.344 14.711 1 98.25 119 ASP B CA 1
ATOM 3705 C C . ASP B 1 119 ? 19.031 22.516 13.781 1 98.25 119 ASP B C 1
ATOM 3707 O O . ASP B 1 119 ? 19.938 23.281 13.43 1 98.25 119 ASP B O 1
ATOM 3711 N N . SER B 1 120 ? 17.781 22.641 13.359 1 98 120 SER B N 1
ATOM 3712 C CA . SER B 1 120 ? 17.406 23.734 12.469 1 98 120 SER B CA 1
ATOM 3713 C C . SER B 1 120 ? 17.609 25.078 13.141 1 98 120 SER B C 1
ATOM 3715 O O . SER B 1 120 ? 17.812 26.094 12.461 1 98 120 SER B O 1
ATOM 3717 N N . GLY B 1 121 ? 17.359 25.141 14.453 1 98.38 121 GLY B N 1
ATOM 3718 C CA . GLY B 1 121 ? 17.562 26.359 15.227 1 98.38 121 GLY B CA 1
ATOM 3719 C C . GLY B 1 121 ? 16.391 27.312 15.125 1 98.38 121 GLY B C 1
ATOM 3720 O O . GLY B 1 121 ? 16.406 28.391 15.734 1 98.38 121 GLY B O 1
ATOM 3721 N N . VAL B 1 122 ? 15.375 26.953 14.414 1 98.75 122 VAL B N 1
ATOM 3722 C CA . VAL B 1 122 ? 14.32 27.938 14.148 1 98.75 122 VAL B CA 1
ATOM 3723 C C . VAL B 1 122 ? 13 27.438 14.734 1 98.75 122 VAL B C 1
ATOM 3725 O O . VAL B 1 122 ? 11.953 28.062 14.539 1 98.75 122 VAL B O 1
ATOM 3728 N N . VAL B 1 123 ? 13.031 26.297 15.438 1 98.81 123 VAL B N 1
ATOM 3729 C CA . VAL B 1 123 ? 11.828 25.734 16.031 1 98.81 123 VAL B CA 1
ATOM 3730 C C . VAL B 1 123 ? 11.82 25.984 17.531 1 98.81 123 VAL B C 1
ATOM 3732 O O . VAL B 1 123 ? 12.734 25.578 18.25 1 98.81 123 VAL B O 1
ATOM 3735 N N . ALA B 1 124 ? 10.82 26.703 17.969 1 98.75 124 ALA B N 1
ATOM 3736 C CA . ALA B 1 124 ? 10.672 27.016 19.391 1 98.75 124 ALA B CA 1
ATOM 3737 C C . ALA B 1 124 ? 10.031 25.859 20.156 1 98.75 124 ALA B C 1
ATOM 3739 O O . ALA B 1 124 ? 10.438 25.562 21.281 1 98.75 124 ALA B O 1
ATOM 3740 N N . THR B 1 125 ? 9.023 25.25 19.547 1 98.75 125 THR B N 1
ATOM 3741 C CA . THR B 1 125 ? 8.242 24.188 20.172 1 98.75 125 THR B CA 1
ATOM 3742 C C . THR B 1 125 ? 7.988 23.062 19.172 1 98.75 125 THR B C 1
ATOM 3744 O O . THR B 1 125 ? 7.672 23.312 18 1 98.75 125 THR B O 1
ATOM 3747 N N . ALA B 1 126 ? 8.211 21.844 19.594 1 98.88 126 ALA B N 1
ATOM 3748 C CA . ALA B 1 126 ? 7.832 20.688 18.797 1 98.88 126 ALA B CA 1
ATOM 3749 C C . ALA B 1 126 ? 6.934 19.734 19.594 1 98.88 126 ALA B C 1
ATOM 3751 O O . ALA B 1 126 ? 6.984 19.719 20.828 1 98.88 126 ALA B O 1
ATOM 3752 N N . SER B 1 127 ? 6.066 19.047 18.906 1 98.88 127 SER B N 1
ATOM 3753 C CA . SER B 1 127 ? 5.195 18.047 19.516 1 98.88 127 SER B CA 1
ATOM 3754 C C . SER B 1 127 ? 5.004 16.844 18.609 1 98.88 127 SER B C 1
ATOM 3756 O O . SER B 1 127 ? 4.793 17 17.406 1 98.88 127 SER B O 1
ATOM 3758 N N . SER B 1 128 ? 5.137 15.633 19.219 1 98.5 128 SER B N 1
ATOM 3759 C CA . SER B 1 128 ? 4.969 14.375 18.5 1 98.5 128 SER B CA 1
ATOM 3760 C C . SER B 1 128 ? 3.684 13.672 18.906 1 98.5 128 SER B C 1
ATOM 3762 O O . SER B 1 128 ? 3.312 13.68 20.078 1 98.5 128 SER B O 1
ATOM 3764 N N . GLU B 1 129 ? 3.061 13.016 17.891 1 97 129 GLU B N 1
ATOM 3765 C CA . GLU B 1 129 ? 1.896 12.18 18.188 1 97 129 GLU B CA 1
ATOM 3766 C C . GLU B 1 129 ? 2.232 11.109 19.203 1 97 129 GLU B C 1
ATOM 3768 O O . GLU B 1 129 ? 1.393 10.75 20.031 1 97 129 GLU B O 1
ATOM 3773 N N . GLU B 1 130 ? 3.432 10.617 19.203 1 94.56 130 GLU B N 1
ATOM 3774 C CA . GLU B 1 130 ? 3.881 9.562 20.109 1 94.56 130 GLU B CA 1
ATOM 3775 C C . GLU B 1 130 ? 4.023 10.07 21.531 1 94.56 130 GLU B C 1
ATOM 3777 O O . GLU B 1 130 ? 3.865 9.305 22.5 1 94.56 130 GLU B O 1
ATOM 3782 N N . THR B 1 131 ? 4.426 11.312 21.75 1 94.75 131 THR B N 1
ATOM 3783 C CA . THR B 1 131 ? 4.527 12.016 23.016 1 94.75 131 THR B CA 1
ATOM 3784 C C . THR B 1 131 ? 3.824 13.367 22.953 1 94.75 131 THR B C 1
ATOM 3786 O O . THR B 1 131 ? 4.48 14.406 22.828 1 94.75 131 THR B O 1
ATOM 3789 N N . PRO B 1 132 ? 2.549 13.297 23.156 1 97.19 132 PRO B N 1
ATOM 3790 C CA . PRO B 1 132 ? 1.721 14.453 22.781 1 97.19 132 PRO B CA 1
ATOM 3791 C C . PRO B 1 132 ? 1.824 15.594 23.781 1 97.19 132 PRO B C 1
ATOM 3793 O O . PRO B 1 132 ? 0.812 16.031 24.344 1 97.19 132 PRO B O 1
ATOM 3796 N N . THR B 1 133 ? 3.023 16.109 23.953 1 97.69 133 THR B N 1
ATOM 3797 C CA . THR B 1 133 ? 3.34 17.281 24.75 1 97.69 133 THR B CA 1
ATOM 3798 C C . THR B 1 133 ? 4.145 18.297 23.938 1 97.69 133 THR B C 1
ATOM 3800 O O . THR B 1 133 ? 4.793 17.922 22.953 1 97.69 133 THR B O 1
ATOM 3803 N N . GLU B 1 134 ? 3.977 19.5 24.312 1 98.12 134 GLU B N 1
ATOM 3804 C CA . GLU B 1 134 ? 4.809 20.531 23.719 1 98.12 134 GLU B CA 1
ATOM 3805 C C . GLU B 1 134 ? 6.215 20.531 24.312 1 98.12 134 GLU B C 1
ATOM 3807 O O . GLU B 1 134 ? 6.391 20.75 25.516 1 98.12 134 GLU B O 1
ATOM 3812 N N . ASP B 1 135 ? 7.156 20.297 23.469 1 98.19 135 ASP B N 1
ATOM 3813 C CA . ASP B 1 135 ? 8.547 20.25 23.906 1 98.19 135 ASP B CA 1
ATOM 3814 C C . ASP B 1 135 ? 9.32 21.484 23.438 1 98.19 135 ASP B C 1
ATOM 3816 O O . ASP B 1 135 ? 9.398 21.75 22.234 1 98.19 135 ASP B O 1
ATOM 3820 N N . PRO B 1 136 ? 9.945 22.203 24.406 1 98.12 136 PRO B N 1
ATOM 3821 C CA . PRO B 1 136 ? 10.805 23.312 23.984 1 98.12 136 PRO B CA 1
ATOM 3822 C C . PRO B 1 136 ? 12.016 22.844 23.188 1 98.12 136 PRO B C 1
ATOM 3824 O O . PRO B 1 136 ? 12.68 21.875 23.578 1 98.12 136 PRO B O 1
ATOM 3827 N N . MET B 1 137 ? 12.281 23.516 22.125 1 98.12 137 MET B N 1
ATOM 3828 C CA . MET B 1 137 ? 13.352 23.078 21.234 1 98.12 137 MET B CA 1
ATOM 3829 C C . MET B 1 137 ? 14.523 24.047 21.266 1 98.12 137 MET B C 1
ATOM 3831 O O . MET B 1 137 ? 15.578 23.781 20.703 1 98.12 137 MET B O 1
ATOM 3835 N N . GLY B 1 138 ? 14.344 25.234 21.875 1 97.88 138 GLY B N 1
ATOM 3836 C CA . GLY B 1 138 ? 15.414 26.188 22.062 1 97.88 138 GLY B CA 1
ATOM 3837 C C . GLY B 1 138 ? 15.547 27.172 20.906 1 97.88 138 GLY B C 1
ATOM 3838 O O . GLY B 1 138 ? 16.344 28.109 20.984 1 97.88 138 GLY B O 1
ATOM 3839 N N . GLY B 1 139 ? 14.797 26.984 19.844 1 98.25 139 GLY B N 1
ATOM 3840 C CA . GLY B 1 139 ? 14.812 27.906 18.703 1 98.25 139 GLY B CA 1
ATOM 3841 C C . GLY B 1 139 ? 13.703 28.938 18.766 1 98.25 139 GLY B C 1
ATOM 3842 O O . GLY B 1 139 ? 13.125 29.188 19.828 1 98.25 139 GLY B O 1
ATOM 3843 N N . GLU B 1 140 ? 13.586 29.656 17.578 1 97.75 140 GLU B N 1
ATOM 3844 C CA . GLU B 1 140 ? 12.555 30.688 17.5 1 97.75 140 GLU B CA 1
ATOM 3845 C C . GLU B 1 140 ? 12 30.797 16.078 1 97.75 140 GLU B C 1
ATOM 3847 O O . GLU B 1 140 ? 12.727 30.578 15.109 1 97.75 140 GLU B O 1
ATOM 3852 N N . GLY B 1 141 ? 10.711 31.109 16.047 1 98 141 GLY B N 1
ATOM 3853 C CA . GLY B 1 141 ? 10.094 31.375 14.758 1 98 141 GLY B CA 1
ATOM 3854 C C . GLY B 1 141 ? 8.906 30.484 14.469 1 98 141 GLY B C 1
ATOM 3855 O O . GLY B 1 141 ? 7.848 30.953 14.047 1 98 141 GLY B O 1
ATOM 3856 N N . TYR B 1 142 ? 9.133 29.188 14.711 1 98.81 142 TYR B N 1
ATOM 3857 C CA . TYR B 1 142 ? 8.07 28.266 14.305 1 98.81 142 TYR B CA 1
ATOM 3858 C C . TYR B 1 142 ? 7.859 27.172 15.352 1 98.81 142 TYR B C 1
ATOM 3860 O O . TYR B 1 142 ? 8.727 26.938 16.203 1 98.81 142 TYR B O 1
ATOM 3868 N N . SER B 1 143 ? 6.754 26.594 15.391 1 98.94 143 SER B N 1
ATOM 3869 C CA . SER B 1 143 ? 6.387 25.375 16.109 1 98.94 143 SER B CA 1
ATOM 3870 C C . SER B 1 143 ? 5.984 24.266 15.141 1 98.94 143 SER B C 1
ATOM 3872 O O . SER B 1 143 ? 5.355 24.531 14.117 1 98.94 143 SER B O 1
ATOM 3874 N N . VAL B 1 144 ? 6.383 23.047 15.469 1 98.94 144 VAL B N 1
ATOM 3875 C CA . VAL B 1 144 ? 6.156 21.938 14.539 1 98.94 144 VAL B CA 1
ATOM 3876 C C . VAL B 1 144 ? 5.48 20.781 15.273 1 98.94 144 VAL B C 1
ATOM 3878 O O . VAL B 1 144 ? 5.922 20.375 16.359 1 98.94 144 VAL B O 1
ATOM 3881 N N . ALA B 1 145 ? 4.363 20.297 14.773 1 98.94 145 ALA B N 1
ATOM 3882 C CA . ALA B 1 145 ? 3.732 19.062 15.203 1 98.94 145 ALA B CA 1
ATOM 3883 C C . ALA B 1 145 ? 3.846 17.984 14.117 1 98.94 145 ALA B C 1
ATOM 3885 O O . ALA B 1 145 ? 3.836 18.297 12.93 1 98.94 145 ALA B O 1
ATOM 3886 N N . PHE B 1 146 ? 3.979 16.734 14.578 1 98.88 146 PHE B N 1
ATOM 3887 C CA . PHE B 1 146 ? 4.191 15.711 13.555 1 98.88 146 PHE B CA 1
ATOM 3888 C C . PHE B 1 146 ? 3.721 14.352 14.047 1 98.88 146 PHE B C 1
ATOM 3890 O O . PHE B 1 146 ? 3.615 14.125 15.258 1 98.88 146 PHE B O 1
ATOM 3897 N N . ASP B 1 147 ? 3.234 13.516 13.148 1 98.56 147 ASP B N 1
ATOM 3898 C CA . ASP B 1 147 ? 3.15 12.062 13.25 1 98.56 147 ASP B CA 1
ATOM 3899 C C . ASP B 1 147 ? 4.352 11.391 12.586 1 98.56 147 ASP B C 1
ATOM 3901 O O . ASP B 1 147 ? 4.434 11.336 11.359 1 98.56 147 ASP B O 1
ATOM 3905 N N . PRO B 1 148 ? 5.246 10.875 13.43 1 98.12 148 PRO B N 1
ATOM 3906 C CA . PRO B 1 148 ? 6.5 10.391 12.844 1 98.12 148 PRO B CA 1
ATOM 3907 C C . PRO B 1 148 ? 6.301 9.219 11.898 1 98.12 148 PRO B C 1
ATOM 3909 O O . PRO B 1 148 ? 7.031 9.078 10.914 1 98.12 148 PRO B O 1
ATOM 3912 N N . LEU B 1 149 ? 5.355 8.406 12.242 1 96.56 149 LEU B N 1
ATOM 3913 C CA . LEU B 1 149 ? 5.141 7.223 11.414 1 96.56 149 LEU B CA 1
ATOM 3914 C C . LEU B 1 149 ? 3.66 6.855 11.359 1 96.56 149 LEU B C 1
ATOM 3916 O O . LEU B 1 149 ? 3.166 6.121 12.219 1 96.56 149 LEU B O 1
ATOM 3920 N N . ASP B 1 150 ? 2.982 7.254 10.297 1 95.25 150 ASP B N 1
ATOM 3921 C CA . ASP B 1 150 ? 1.611 6.867 9.984 1 95.25 150 ASP B CA 1
ATOM 3922 C C . ASP B 1 150 ? 1.569 5.5 9.305 1 95.25 150 ASP B C 1
ATOM 3924 O O . ASP B 1 150 ? 2.176 5.301 8.25 1 95.25 150 ASP B O 1
ATOM 3928 N N . GLY B 1 151 ? 0.815 4.621 9.867 1 92 151 GLY B N 1
ATOM 3929 C CA . GLY B 1 151 ? 0.736 3.271 9.328 1 92 151 GLY B CA 1
ATOM 3930 C C . GLY B 1 151 ? 1.716 2.312 9.977 1 92 151 GLY B C 1
ATOM 3931 O O . GLY B 1 151 ? 2.203 1.383 9.328 1 92 151 GLY B O 1
ATOM 3932 N N . SER B 1 152 ? 2.027 2.496 11.18 1 86.5 152 SER B N 1
ATOM 3933 C CA . SER B 1 152 ? 2.979 1.642 11.883 1 86.5 152 SER B CA 1
ATOM 3934 C C . SER B 1 152 ? 2.498 0.195 11.922 1 86.5 152 SER B C 1
ATOM 3936 O O . SER B 1 152 ? 3.309 -0.734 11.914 1 86.5 152 SER B O 1
ATOM 3938 N N . SER B 1 153 ? 1.238 0.031 11.852 1 86.31 153 SER B N 1
ATOM 3939 C CA . SER B 1 153 ? 0.673 -1.311 11.945 1 86.31 153 SER B CA 1
ATOM 3940 C C . SER B 1 153 ? 0.822 -2.07 10.633 1 86.31 153 SER B C 1
ATOM 3942 O O . SER B 1 153 ? 0.606 -3.281 10.578 1 86.31 153 SER B O 1
ATOM 3944 N N . ILE B 1 154 ? 1.186 -1.387 9.562 1 91.38 154 ILE B N 1
ATOM 3945 C CA . ILE B 1 154 ? 1.223 -2.07 8.273 1 91.38 154 ILE B CA 1
ATOM 3946 C C . ILE B 1 154 ? 2.648 -2.062 7.723 1 91.38 154 ILE B C 1
ATOM 3948 O O . ILE B 1 154 ? 2.881 -2.447 6.574 1 91.38 154 ILE B O 1
ATOM 3952 N N . ILE B 1 155 ? 3.594 -1.715 8.492 1 89.38 155 ILE B N 1
ATOM 3953 C CA . ILE B 1 155 ? 4.992 -1.731 8.07 1 89.38 155 ILE B CA 1
ATOM 3954 C C . ILE B 1 155 ? 5.414 -3.162 7.746 1 89.38 155 ILE B C 1
ATOM 3956 O O . ILE B 1 155 ? 6.148 -3.393 6.781 1 89.38 155 ILE B O 1
ATOM 3960 N N . ASP B 1 156 ? 4.961 -4.062 8.5 1 89.81 156 ASP B N 1
ATOM 3961 C CA . ASP B 1 156 ? 5.375 -5.453 8.336 1 89.81 156 ASP B CA 1
ATOM 3962 C C . ASP B 1 156 ? 4.816 -6.051 7.051 1 89.81 156 ASP B C 1
ATOM 3964 O O . ASP B 1 156 ? 5.395 -6.984 6.488 1 89.81 156 ASP B O 1
ATOM 3968 N N . THR B 1 157 ? 3.723 -5.527 6.578 1 94.56 157 THR B N 1
ATOM 3969 C CA . THR B 1 157 ? 3.111 -6.062 5.367 1 94.56 157 THR B CA 1
ATOM 3970 C C . THR B 1 157 ? 3.781 -5.492 4.121 1 94.56 157 THR B C 1
ATOM 3972 O O . THR B 1 157 ? 3.432 -5.855 2.998 1 94.56 157 THR B O 1
ATOM 3975 N N . ASN B 1 158 ? 4.711 -4.621 4.332 1 95.5 158 ASN B N 1
ATOM 3976 C CA . ASN B 1 158 ? 5.465 -4.023 3.238 1 95.5 158 ASN B CA 1
ATOM 3977 C C . ASN B 1 158 ? 4.609 -3.053 2.43 1 95.5 158 ASN B C 1
ATOM 3979 O O . ASN B 1 158 ? 4.891 -2.797 1.258 1 95.5 158 ASN B O 1
ATOM 3983 N N . PHE B 1 159 ? 3.443 -2.561 3.045 1 97.06 159 PHE B N 1
ATOM 3984 C CA . PHE B 1 159 ? 2.674 -1.46 2.477 1 97.06 159 PHE B CA 1
ATOM 3985 C C . PHE B 1 159 ? 3.418 -0.14 2.641 1 97.06 159 PHE B C 1
ATOM 3987 O O . PHE B 1 159 ? 4.312 -0.024 3.482 1 97.06 159 PHE B O 1
ATOM 3994 N N . ALA B 1 160 ? 3.037 0.807 1.819 1 97.31 160 ALA B N 1
ATOM 3995 C CA . ALA B 1 160 ? 3.566 2.156 2.008 1 97.31 160 ALA B CA 1
ATOM 3996 C C . ALA B 1 160 ? 3.088 2.752 3.328 1 97.31 160 ALA B C 1
ATOM 3998 O O . ALA B 1 160 ? 1.952 2.518 3.748 1 97.31 160 ALA B O 1
ATOM 3999 N N . VAL B 1 161 ? 3.963 3.498 3.965 1 97.25 161 VAL B N 1
ATOM 4000 C CA . VAL B 1 161 ? 3.66 4.227 5.191 1 97.25 161 VAL B CA 1
ATOM 4001 C C . VAL B 1 161 ? 4.094 5.684 5.051 1 97.25 161 VAL B C 1
ATOM 4003 O O . VAL B 1 161 ? 4.465 6.125 3.961 1 97.25 161 VAL B O 1
ATOM 4006 N N . GLY B 1 162 ? 3.947 6.457 6.168 1 98.31 162 GLY B N 1
ATOM 4007 C CA . GLY B 1 162 ? 4.258 7.855 5.914 1 98.31 162 GLY B CA 1
ATOM 4008 C C . GLY B 1 162 ? 4.551 8.641 7.18 1 98.31 162 GLY B C 1
ATOM 4009 O O . GLY B 1 162 ? 4.492 8.094 8.281 1 98.31 162 GLY B O 1
ATOM 4010 N N . THR B 1 163 ? 4.965 9.867 7.012 1 98.81 163 THR B N 1
ATOM 4011 C CA . THR B 1 163 ? 5.125 10.906 8.023 1 98.81 163 THR B CA 1
ATOM 4012 C C . THR B 1 163 ? 4.234 12.102 7.711 1 98.81 163 THR B C 1
ATOM 4014 O O . THR B 1 163 ? 4.027 12.445 6.547 1 98.81 163 THR B O 1
ATOM 4017 N N . ILE B 1 164 ? 3.703 12.664 8.727 1 98.94 164 ILE B N 1
ATOM 4018 C CA . ILE B 1 164 ? 2.908 13.875 8.602 1 98.94 164 ILE B CA 1
ATOM 4019 C C . ILE B 1 164 ? 3.543 15 9.422 1 98.94 164 ILE B C 1
ATOM 4021 O O . ILE B 1 164 ? 4.016 14.766 10.539 1 98.94 164 ILE B O 1
ATOM 4025 N N . PHE B 1 165 ? 3.547 16.234 8.883 1 98.94 165 PHE B N 1
ATOM 4026 C CA . PHE B 1 165 ? 4.035 17.344 9.688 1 98.94 165 PHE B CA 1
ATOM 4027 C C . PHE B 1 165 ? 3.254 18.625 9.391 1 98.94 165 PHE B C 1
ATOM 4029 O O . PHE B 1 165 ? 2.779 18.812 8.273 1 98.94 165 PHE B O 1
ATOM 4036 N N . GLY B 1 166 ? 3.09 19.438 10.359 1 98.94 166 GLY B N 1
ATOM 4037 C CA . GLY B 1 166 ? 2.576 20.797 10.273 1 98.94 166 GLY B CA 1
ATOM 4038 C C . GLY B 1 166 ? 3.477 21.812 10.945 1 98.94 166 GLY B C 1
ATOM 4039 O O . GLY B 1 166 ? 4.043 21.547 12.008 1 98.94 166 GLY B O 1
ATOM 4040 N N . VAL B 1 167 ? 3.639 22.969 10.297 1 99 167 VAL B N 1
ATOM 4041 C CA . VAL B 1 167 ? 4.48 24.047 10.789 1 99 167 VAL B CA 1
ATOM 4042 C C . VAL B 1 167 ? 3.631 25.297 11.031 1 99 167 VAL B C 1
ATOM 4044 O O . VAL B 1 167 ? 2.988 25.797 10.109 1 99 167 VAL B O 1
ATOM 4047 N N . TRP B 1 168 ? 3.631 25.719 12.242 1 98.94 168 TRP B N 1
ATOM 4048 C CA . TRP B 1 168 ? 2.93 26.938 12.633 1 98.94 168 TRP B CA 1
ATOM 4049 C C . TRP B 1 168 ? 3.914 28.031 13.039 1 98.94 168 TRP B C 1
ATOM 4051 O O . TRP B 1 168 ? 4.953 27.734 13.641 1 98.94 168 TRP B O 1
ATOM 4061 N N . PRO B 1 169 ? 3.586 29.281 12.734 1 98.75 169 PRO B N 1
ATOM 4062 C CA . PRO B 1 169 ? 4.406 30.344 13.305 1 98.75 169 PRO B CA 1
ATOM 4063 C C . PRO B 1 169 ? 4.266 30.453 14.828 1 98.75 169 PRO B C 1
ATOM 4065 O O . PRO B 1 169 ? 3.23 30.078 15.383 1 98.75 169 PRO B O 1
ATOM 4068 N N . GLY B 1 170 ? 5.301 30.906 15.461 1 98.19 170 GLY B N 1
ATOM 4069 C CA . GLY B 1 170 ? 5.25 31.172 16.891 1 98.19 170 GLY B CA 1
ATOM 4070 C C . GLY B 1 170 ? 5.762 30.016 17.734 1 98.19 170 GLY B C 1
ATOM 4071 O O . GLY B 1 170 ? 6.617 29.25 17.297 1 98.19 170 GLY B O 1
ATOM 4072 N N . SER B 1 171 ? 5.277 29.953 19.016 1 98.44 171 SER B N 1
ATOM 4073 C CA . SER B 1 171 ? 5.898 29.031 19.969 1 98.44 171 SER B CA 1
ATOM 4074 C C . SER B 1 171 ? 4.859 28.156 20.656 1 98.44 171 SER B C 1
ATOM 4076 O O . SER B 1 171 ? 5.129 27.578 21.719 1 98.44 171 SER B O 1
ATOM 4078 N N . ARG B 1 172 ? 3.688 28.125 20.078 1 97.81 172 ARG B N 1
ATOM 4079 C CA . ARG B 1 172 ? 2.633 27.328 20.703 1 97.81 172 ARG B CA 1
ATOM 4080 C C . ARG B 1 172 ? 1.972 26.406 19.688 1 97.81 172 ARG B C 1
ATOM 4082 O O . ARG B 1 172 ? 1.955 26.703 18.484 1 97.81 172 ARG B O 1
ATOM 4089 N N . LEU B 1 173 ? 1.364 25.344 20.172 1 98.75 173 LEU B N 1
ATOM 4090 C CA . LEU B 1 173 ? 0.668 24.375 19.328 1 98.75 173 LEU B CA 1
ATOM 4091 C C . LEU B 1 173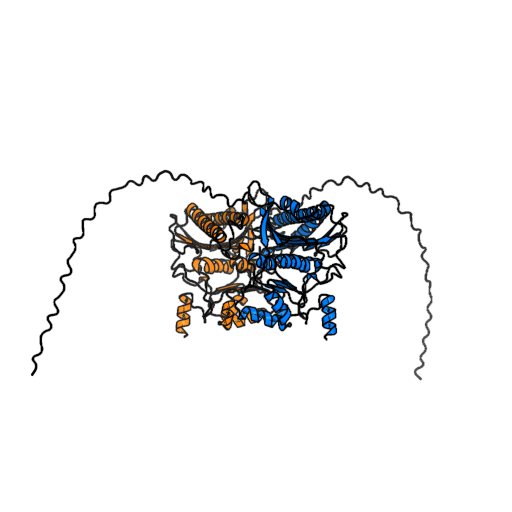 ? -0.748 24.125 19.844 1 98.75 173 LEU B C 1
ATOM 4093 O O . LEU B 1 173 ? -1.421 23.203 19.391 1 98.75 173 LEU B O 1
ATOM 4097 N N . THR B 1 174 ? -1.19 24.906 20.812 1 98.56 174 THR B N 1
ATOM 4098 C CA . THR B 1 174 ? -2.58 24.953 21.25 1 98.56 174 THR B CA 1
ATOM 4099 C C . THR B 1 174 ? -3.164 26.344 21.094 1 98.56 174 THR B C 1
ATOM 4101 O O . THR B 1 174 ? -2.422 27.328 20.922 1 98.56 174 THR B O 1
ATOM 4104 N N . GLY B 1 175 ? -4.5 26.391 21.031 1 98.19 175 GLY B N 1
ATOM 4105 C CA . GLY B 1 175 ? -5.156 27.672 20.828 1 98.19 175 GLY B CA 1
ATOM 4106 C C . GLY B 1 175 ? -5.055 28.156 19.391 1 98.19 175 GLY B C 1
ATOM 4107 O O . GLY B 1 175 ? -5.391 29.297 19.094 1 98.19 175 GLY B O 1
ATOM 4108 N N . ILE B 1 176 ? -4.574 27.328 18.531 1 98.56 176 ILE B N 1
ATOM 4109 C CA . ILE B 1 176 ? -4.379 27.656 17.125 1 98.56 176 ILE B CA 1
ATOM 4110 C C . ILE B 1 176 ? -5.348 26.844 16.266 1 98.56 176 ILE B C 1
ATOM 4112 O O . ILE B 1 176 ? -6.031 25.953 16.781 1 98.56 176 ILE B O 1
ATOM 4116 N N . THR B 1 177 ? -5.445 27.156 14.938 1 98.75 177 THR B N 1
ATOM 4117 C CA . THR B 1 177 ? -6.203 26.375 13.961 1 98.75 177 THR B CA 1
ATOM 4118 C C . THR B 1 177 ? -5.332 26.016 12.766 1 98.75 177 THR B C 1
ATOM 4120 O O . THR B 1 177 ? -4.199 26.484 12.648 1 98.75 177 THR B O 1
ATOM 4123 N N . GLY B 1 178 ? -5.859 25.125 11.93 1 98.88 178 GLY B N 1
ATOM 4124 C CA . GLY B 1 178 ? -5.168 24.766 10.703 1 98.88 178 GLY B CA 1
ATOM 4125 C C . GLY B 1 178 ? -5.027 25.922 9.734 1 98.88 178 GLY B C 1
ATOM 4126 O O . GLY B 1 178 ? -4.184 25.891 8.836 1 98.88 178 GLY B O 1
ATOM 4127 N N . ARG B 1 179 ? -5.805 26.969 9.828 1 98.75 179 ARG B N 1
ATOM 4128 C CA . ARG B 1 179 ? -5.734 28.141 8.961 1 98.75 179 ARG B CA 1
ATOM 4129 C C . ARG B 1 179 ? -4.434 28.906 9.172 1 98.75 179 ARG B C 1
ATOM 4131 O O . ARG B 1 179 ? -4.02 29.688 8.32 1 98.75 179 ARG B O 1
ATOM 4138 N N . GLU B 1 180 ? -3.803 28.641 10.297 1 98.81 180 GLU B N 1
ATOM 4139 C CA . GLU B 1 180 ? -2.607 29.406 10.664 1 98.81 180 GLU B CA 1
ATOM 4140 C C . GLU B 1 180 ? -1.34 28.656 10.234 1 98.81 180 GLU B C 1
ATOM 4142 O O . GLU B 1 180 ? -0.229 29.125 10.492 1 98.81 180 GLU B O 1
ATOM 4147 N N . LEU B 1 181 ? -1.469 27.531 9.586 1 98.94 181 LEU B N 1
ATOM 4148 C CA . LEU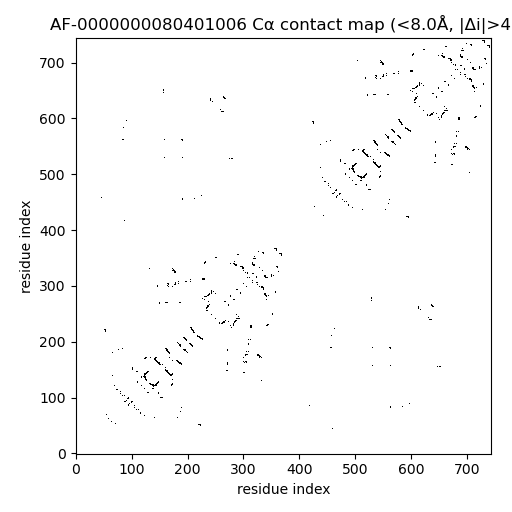 B 1 181 ? -0.297 26.781 9.133 1 98.94 181 LEU B CA 1
ATOM 4149 C C . LEU B 1 181 ? 0.547 27.609 8.18 1 98.94 181 LEU B C 1
ATOM 4151 O O . LEU B 1 181 ? 0.021 28.203 7.23 1 98.94 181 LEU B O 1
ATOM 4155 N N . ALA B 1 182 ? 1.842 27.641 8.43 1 98.94 182 ALA B N 1
ATOM 4156 C CA . ALA B 1 182 ? 2.801 28.219 7.5 1 98.94 182 ALA B CA 1
ATOM 4157 C C . ALA B 1 182 ? 3.189 27.234 6.41 1 98.94 182 ALA B C 1
ATOM 4159 O O . ALA B 1 182 ? 3.494 27.625 5.281 1 98.94 182 ALA B O 1
ATOM 4160 N N . ALA B 1 183 ? 3.256 26 6.758 1 98.94 183 ALA B N 1
ATOM 4161 C CA . ALA B 1 183 ? 3.549 24.875 5.855 1 98.94 183 ALA B CA 1
ATOM 4162 C C . ALA B 1 183 ? 3.078 23.562 6.445 1 98.94 183 ALA B C 1
ATOM 4164 O O . ALA B 1 183 ? 2.924 23.438 7.664 1 98.94 183 ALA B O 1
ATOM 4165 N N . SER B 1 184 ? 2.811 22.625 5.629 1 98.88 184 SER B N 1
ATOM 4166 C CA . SER B 1 184 ? 2.518 21.25 6.047 1 98.88 184 SER B CA 1
ATOM 4167 C C . SER B 1 184 ? 2.842 20.266 4.938 1 98.88 184 SER B C 1
ATOM 4169 O O . SER B 1 184 ? 2.973 20.641 3.771 1 98.88 184 SER B O 1
ATOM 4171 N N . GLY B 1 185 ? 3.025 19 5.344 1 98.94 185 GLY B N 1
ATOM 4172 C CA . GLY B 1 185 ? 3.354 18 4.336 1 98.94 185 GLY B CA 1
ATOM 4173 C C . GLY B 1 185 ? 3.16 16.578 4.812 1 98.94 185 GLY B C 1
ATOM 4174 O O . GLY B 1 185 ? 2.934 16.344 6 1 98.94 185 GLY B O 1
ATOM 4175 N N . ILE B 1 186 ? 3.172 15.695 3.834 1 98.94 186 ILE B N 1
ATOM 4176 C CA . ILE B 1 186 ? 3.145 14.258 4.07 1 98.94 186 ILE B CA 1
ATOM 4177 C C . ILE B 1 186 ? 4.266 13.586 3.279 1 98.94 186 ILE B C 1
ATOM 4179 O O . ILE B 1 186 ? 4.516 13.938 2.125 1 98.94 186 ILE B O 1
ATOM 4183 N N . ALA B 1 187 ? 4.957 12.75 3.945 1 98.94 187 ALA B N 1
ATOM 4184 C CA . ALA B 1 187 ? 5.949 11.891 3.301 1 98.94 187 ALA B CA 1
ATOM 4185 C C . ALA B 1 187 ? 5.406 10.477 3.104 1 98.94 187 ALA B C 1
ATOM 4187 O O . ALA B 1 187 ? 4.785 9.914 4.008 1 98.94 187 ALA B O 1
ATOM 4188 N N . VAL B 1 188 ? 5.602 9.945 1.911 1 98.69 188 VAL B N 1
ATOM 4189 C CA . VAL B 1 188 ? 5.234 8.562 1.618 1 98.69 188 VAL B CA 1
ATOM 4190 C C . VAL B 1 188 ? 6.496 7.715 1.472 1 98.69 188 VAL B C 1
ATOM 4192 O O . VAL B 1 188 ? 7.387 8.047 0.683 1 98.69 188 VAL B O 1
ATOM 4195 N N . TYR B 1 189 ? 6.57 6.707 2.285 1 97.81 189 TYR B N 1
ATOM 4196 C CA . TYR B 1 189 ? 7.605 5.688 2.158 1 97.81 189 TYR B CA 1
ATOM 4197 C C . TYR B 1 189 ? 7.059 4.438 1.482 1 97.81 189 TYR B C 1
ATOM 4199 O O . TYR B 1 189 ? 6.504 3.557 2.146 1 97.81 189 TYR B O 1
ATOM 4207 N N . GLY B 1 190 ? 7.172 4.352 0.204 1 97.31 190 GLY B N 1
ATOM 4208 C CA . GLY B 1 190 ? 6.809 3.201 -0.61 1 97.31 190 GLY B CA 1
ATOM 4209 C C . GLY B 1 190 ? 7.965 2.656 -1.426 1 97.31 190 GLY B C 1
ATOM 4210 O O . GLY B 1 190 ? 9.102 2.615 -0.949 1 97.31 190 GLY B O 1
ATOM 4211 N N . PRO B 1 191 ? 7.648 2.139 -2.633 1 95.75 191 PRO B N 1
ATOM 4212 C CA . PRO B 1 191 ? 8.766 1.808 -3.52 1 95.75 191 PRO B CA 1
ATOM 4213 C C . PRO B 1 191 ? 9.711 2.988 -3.75 1 95.75 191 PRO B C 1
ATOM 4215 O O . PRO B 1 191 ? 10.922 2.801 -3.877 1 95.75 191 PRO B O 1
ATOM 4218 N N . ARG B 1 192 ? 9.062 4.113 -3.773 1 95.94 192 ARG B N 1
ATOM 4219 C CA . ARG B 1 192 ? 9.781 5.379 -3.807 1 95.94 192 ARG B CA 1
ATOM 4220 C C . ARG B 1 192 ? 9.516 6.199 -2.549 1 95.94 192 ARG B C 1
ATOM 4222 O O . ARG B 1 192 ? 8.617 5.867 -1.768 1 95.94 192 ARG B O 1
ATOM 4229 N N . THR B 1 193 ? 10.32 7.172 -2.365 1 97.44 193 THR B N 1
ATOM 4230 C CA . THR B 1 193 ? 10.094 8.109 -1.27 1 97.44 193 THR B CA 1
ATOM 4231 C C . THR B 1 193 ? 9.727 9.492 -1.805 1 97.44 193 THR B C 1
ATOM 4233 O O . THR B 1 193 ? 10.492 10.086 -2.57 1 97.44 193 THR B O 1
ATOM 4236 N N . THR B 1 194 ? 8.57 9.969 -1.384 1 98 194 THR B N 1
ATOM 4237 C CA . THR B 1 194 ? 8.117 11.281 -1.839 1 98 194 THR B CA 1
ATOM 4238 C C . THR B 1 194 ? 7.602 12.109 -0.667 1 98 194 THR B C 1
ATOM 4240 O O . THR B 1 194 ? 7.195 11.555 0.359 1 98 194 THR B O 1
ATOM 4243 N N . ILE B 1 195 ? 7.723 13.398 -0.806 1 98.81 195 ILE B N 1
ATOM 4244 C CA . ILE B 1 195 ? 7.051 14.344 0.078 1 98.81 195 ILE B CA 1
ATOM 4245 C C . ILE B 1 195 ? 6.172 15.281 -0.746 1 98.81 195 ILE B C 1
ATOM 4247 O O . ILE B 1 195 ? 6.633 15.883 -1.723 1 98.81 195 ILE B O 1
ATOM 4251 N N . THR B 1 196 ? 4.938 15.367 -0.393 1 98.81 196 THR B N 1
ATOM 4252 C CA . THR B 1 196 ? 4.047 16.406 -0.891 1 98.81 196 THR B CA 1
ATOM 4253 C C . THR B 1 196 ? 3.791 17.469 0.184 1 98.81 196 THR B C 1
ATOM 4255 O O . THR B 1 196 ? 3.35 17.141 1.287 1 98.81 196 THR B O 1
ATOM 4258 N N . PHE B 1 197 ? 4.145 18.656 -0.076 1 98 197 PHE B N 1
ATOM 4259 C CA . PHE B 1 197 ? 3.932 19.672 0.954 1 98 197 PHE B CA 1
ATOM 4260 C C . PHE B 1 197 ? 3.459 20.984 0.337 1 98 197 PHE B C 1
ATOM 4262 O O . PHE B 1 197 ? 3.494 21.141 -0.884 1 98 197 PHE B O 1
ATOM 4269 N N . ALA B 1 198 ? 2.924 21.859 1.17 1 98.88 198 ALA B N 1
ATOM 4270 C CA . ALA B 1 198 ? 2.375 23.172 0.8 1 98.88 198 ALA B CA 1
ATOM 4271 C C . ALA B 1 198 ? 2.854 24.25 1.76 1 98.88 198 ALA B C 1
ATOM 4273 O O . ALA B 1 198 ? 3.145 23.984 2.926 1 98.88 198 ALA B O 1
ATOM 4274 N N . ILE B 1 199 ? 2.984 25.438 1.236 1 98.81 199 ILE B N 1
ATOM 4275 C CA . ILE B 1 199 ? 3.404 26.609 1.999 1 98.81 199 ILE B CA 1
ATOM 4276 C C . ILE B 1 199 ? 2.354 27.703 1.876 1 98.81 199 ILE B C 1
ATOM 4278 O O . ILE B 1 199 ? 1.778 27.906 0.804 1 98.81 199 ILE B O 1
ATOM 4282 N N . ASP B 1 200 ? 2.123 28.359 2.982 1 98.5 200 ASP B N 1
ATOM 4283 C CA . ASP B 1 200 ? 1.211 29.5 2.957 1 98.5 200 ASP B CA 1
ATOM 4284 C C . ASP B 1 200 ? 1.651 30.531 1.925 1 98.5 200 ASP B C 1
ATOM 4286 O O . ASP B 1 200 ? 2.84 30.828 1.813 1 98.5 200 ASP B O 1
ATOM 4290 N N . GLY B 1 201 ? 0.704 30.984 1.128 1 97.81 201 GLY B N 1
ATOM 4291 C CA . GLY B 1 201 ? 0.998 32 0.135 1 97.81 201 GLY B CA 1
ATOM 4292 C C . GLY B 1 201 ? 1.48 31.438 -1.185 1 97.81 201 GLY B C 1
ATOM 4293 O O . GLY B 1 201 ? 1.656 32.156 -2.158 1 97.81 201 GLY B O 1
ATOM 4294 N N . VAL B 1 202 ? 1.761 30.203 -1.305 1 98.38 202 VAL B N 1
ATOM 4295 C CA . VAL B 1 202 ? 2.176 29.562 -2.545 1 98.38 202 VAL B CA 1
ATOM 4296 C C . VAL B 1 202 ? 1.057 28.656 -3.057 1 98.38 202 VAL B C 1
ATOM 4298 O O . VAL B 1 202 ? 0.517 27.844 -2.305 1 98.38 202 VAL B O 1
ATOM 4301 N N . GLU B 1 203 ? 0.744 28.766 -4.301 1 97.94 203 GLU B N 1
ATOM 4302 C CA . GLU B 1 203 ? -0.363 28 -4.871 1 97.94 203 GLU B CA 1
ATOM 4303 C C . GLU B 1 203 ? 0.023 26.547 -5.074 1 97.94 203 GLU B C 1
ATOM 4305 O O . GLU B 1 203 ? 1.13 26.234 -5.527 1 97.94 203 GLU B O 1
ATOM 4310 N N . GLY B 1 204 ? -0.903 25.672 -4.625 1 98.69 204 GLY B N 1
ATOM 4311 C CA . GLY B 1 204 ? -0.756 24.25 -4.914 1 98.69 204 GLY B CA 1
ATOM 4312 C C . GLY B 1 204 ? -0.019 23.5 -3.826 1 98.69 204 GLY B C 1
ATOM 4313 O O . GLY B 1 204 ? 0.494 24.094 -2.881 1 98.69 204 GLY B O 1
ATOM 4314 N N . ALA B 1 205 ? -0.043 22.203 -3.875 1 98.88 205 ALA B N 1
ATOM 4315 C CA . ALA B 1 205 ? 0.804 21.266 -3.133 1 98.88 205 ALA B CA 1
ATOM 4316 C C . ALA B 1 205 ? 1.886 20.672 -4.031 1 98.88 205 ALA B C 1
ATOM 4318 O O . ALA B 1 205 ? 1.617 20.312 -5.176 1 98.88 205 ALA B O 1
ATOM 4319 N N . HIS B 1 206 ? 3.072 20.609 -3.543 1 98.69 206 HIS B N 1
ATOM 4320 C CA . HIS B 1 206 ? 4.227 20.297 -4.379 1 98.69 206 HIS B CA 1
ATOM 4321 C C . HIS B 1 206 ? 4.895 19 -3.934 1 98.69 206 HIS B C 1
ATOM 4323 O O . HIS B 1 206 ? 5.238 18.844 -2.76 1 98.69 206 HIS B O 1
ATOM 4329 N N . GLU B 1 207 ? 5.098 18.125 -4.934 1 98.12 207 GLU B N 1
ATOM 4330 C CA . GLU B 1 207 ? 5.703 16.812 -4.656 1 98.12 207 GLU B CA 1
ATOM 4331 C C . GLU B 1 207 ? 7.195 16.828 -4.98 1 98.12 207 GLU B C 1
ATOM 4333 O O . GLU B 1 207 ? 7.602 17.312 -6.035 1 98.12 207 GLU B O 1
ATOM 4338 N N . PHE B 1 208 ? 7.918 16.359 -4.094 1 97.88 208 PHE B N 1
ATOM 4339 C CA . PHE B 1 208 ? 9.344 16.125 -4.277 1 97.88 208 PHE B CA 1
ATOM 4340 C C . PHE B 1 208 ? 9.68 14.641 -4.129 1 97.88 208 PHE B C 1
ATOM 4342 O O . PHE B 1 208 ? 9.148 13.969 -3.248 1 97.88 208 PHE B O 1
ATOM 4349 N N . LEU B 1 209 ? 10.492 14.133 -4.988 1 96.88 209 LEU B N 1
ATOM 4350 C CA . LEU B 1 209 ? 10.969 12.758 -5.004 1 96.88 209 LEU B CA 1
ATOM 4351 C C . LEU B 1 209 ? 12.406 12.672 -4.5 1 96.88 209 LEU B C 1
ATOM 4353 O O . LEU B 1 209 ? 13.258 13.477 -4.895 1 96.88 209 LEU B O 1
ATOM 4357 N N . LEU B 1 210 ? 12.641 11.758 -3.605 1 97.19 210 LEU B N 1
ATOM 4358 C CA . LEU B 1 210 ? 14.016 11.477 -3.197 1 97.19 210 LEU B CA 1
ATOM 4359 C C . LEU B 1 210 ? 14.742 10.656 -4.262 1 97.19 210 LEU B C 1
ATOM 4361 O O . LEU B 1 210 ? 14.32 9.547 -4.594 1 97.19 210 LEU B O 1
ATOM 4365 N N . VAL B 1 211 ? 15.805 11.195 -4.758 1 94.38 211 VAL B N 1
ATOM 4366 C CA . VAL B 1 211 ? 16.578 10.508 -5.793 1 94.38 211 VAL B CA 1
ATOM 4367 C C . VAL B 1 211 ? 17.391 9.391 -5.164 1 94.38 211 VAL B C 1
ATOM 4369 O O . VAL B 1 211 ? 18.281 9.641 -4.344 1 94.38 211 VAL B O 1
ATOM 4372 N N . ASP B 1 212 ? 17.094 8.211 -5.555 1 90 212 ASP B N 1
ATOM 4373 C CA . ASP B 1 212 ? 17.719 7.043 -4.945 1 90 212 ASP B CA 1
ATOM 4374 C C . ASP B 1 212 ? 18.516 6.25 -5.977 1 90 212 ASP B C 1
ATOM 4376 O O . ASP B 1 212 ? 18.891 5.102 -5.73 1 90 212 ASP B O 1
ATOM 4380 N N . ASP B 1 213 ? 18.719 6.793 -7.086 1 86.25 213 ASP B N 1
ATOM 4381 C CA . ASP B 1 213 ? 19.578 6.137 -8.062 1 86.25 213 ASP B CA 1
ATOM 4382 C C . ASP B 1 213 ? 21.031 6.547 -7.883 1 86.25 213 ASP B C 1
ATOM 4384 O O . ASP B 1 213 ? 21.359 7.277 -6.945 1 86.25 213 ASP B O 1
ATOM 4388 N N . PHE B 1 214 ? 21.938 6.035 -8.711 1 83.75 214 PHE B N 1
ATOM 4389 C CA . PHE B 1 214 ? 23.359 6.234 -8.516 1 83.75 214 PHE B CA 1
ATOM 4390 C C . PHE B 1 214 ? 23.875 7.375 -9.391 1 83.75 214 PHE B C 1
ATOM 4392 O O . PHE B 1 214 ? 25.047 7.395 -9.773 1 83.75 214 PHE B O 1
ATOM 4399 N N . THR B 1 215 ? 22.984 8.289 -9.703 1 84.38 215 THR B N 1
ATOM 4400 C CA . THR B 1 215 ? 23.391 9.453 -10.477 1 84.38 215 THR B CA 1
ATOM 4401 C C . THR B 1 215 ? 24.016 10.516 -9.57 1 84.38 215 THR B C 1
ATOM 4403 O O . THR B 1 215 ? 24.062 10.344 -8.352 1 84.38 215 THR B O 1
ATOM 4406 N N . ALA B 1 216 ? 24.344 11.633 -10.141 1 88.12 216 ALA B N 1
ATOM 4407 C CA . ALA B 1 216 ? 24.938 12.758 -9.414 1 88.12 216 ALA B CA 1
ATOM 4408 C C . ALA B 1 216 ? 23.906 13.414 -8.5 1 88.12 216 ALA B C 1
ATOM 4410 O O . ALA B 1 216 ? 24.266 14.18 -7.602 1 88.12 216 ALA B O 1
ATOM 4411 N N . ARG B 1 217 ? 22.719 13.031 -8.633 1 90.94 217 ARG B N 1
ATOM 4412 C CA . ARG B 1 217 ? 21.672 13.664 -7.855 1 90.94 217 ARG B CA 1
ATOM 4413 C C . ARG B 1 217 ? 21.234 12.781 -6.691 1 90.94 217 ARG B C 1
ATOM 4415 O O . ARG B 1 217 ? 20.266 13.086 -5.992 1 90.94 217 ARG B O 1
ATOM 4422 N N . HIS B 1 218 ? 21.953 11.75 -6.48 1 92.19 218 HIS B N 1
ATOM 4423 C CA . HIS B 1 218 ? 21.641 10.828 -5.395 1 92.19 218 HIS B CA 1
ATOM 4424 C C . HIS B 1 218 ? 21.453 11.57 -4.074 1 92.19 218 HIS B C 1
ATOM 4426 O O . HIS B 1 218 ? 22.297 12.391 -3.697 1 92.19 218 HIS B O 1
ATOM 4432 N N . GLY B 1 219 ? 20.359 11.328 -3.516 1 94.5 219 GLY B N 1
ATOM 4433 C CA . GLY B 1 219 ? 20.109 11.875 -2.193 1 94.5 219 GLY B CA 1
ATOM 4434 C C . GLY B 1 219 ? 19.438 13.227 -2.227 1 94.5 219 GLY B C 1
ATOM 4435 O O . GLY B 1 219 ? 19.078 13.781 -1.181 1 94.5 219 GLY B O 1
ATOM 4436 N N . GLN B 1 220 ? 19.234 13.75 -3.369 1 96.31 220 GLN B N 1
ATOM 4437 C CA . GLN B 1 220 ? 18.547 15.031 -3.492 1 96.31 220 GLN B CA 1
ATOM 4438 C C . GLN B 1 220 ? 17.047 14.844 -3.578 1 96.31 220 GLN B C 1
ATOM 4440 O O . GLN B 1 220 ? 16.562 13.812 -4.047 1 96.31 220 GLN B O 1
ATOM 4445 N N . TRP B 1 221 ? 16.375 15.844 -3.021 1 97.75 221 TRP B N 1
ATOM 4446 C CA . TRP B 1 221 ? 14.938 15.961 -3.262 1 97.75 221 TRP B CA 1
ATOM 4447 C C . TRP B 1 221 ? 14.656 16.812 -4.496 1 97.75 221 TRP B C 1
ATOM 4449 O O . TRP B 1 221 ? 15.039 17.984 -4.547 1 97.75 221 TRP B O 1
ATOM 4459 N N . ILE B 1 222 ? 13.953 16.234 -5.477 1 96.12 222 ILE B N 1
ATOM 4460 C CA . ILE B 1 222 ? 13.688 16.969 -6.707 1 96.12 222 ILE B CA 1
ATOM 4461 C C . ILE B 1 222 ? 12.188 17.109 -6.91 1 96.12 222 ILE B C 1
ATOM 4463 O O . ILE B 1 222 ? 11.422 16.172 -6.629 1 96.12 222 ILE B O 1
ATOM 4467 N N . LYS B 1 223 ? 11.75 18.25 -7.336 1 96.5 223 LYS B N 1
ATOM 4468 C CA . LYS B 1 223 ? 10.328 18.469 -7.566 1 96.5 223 LYS B CA 1
ATOM 4469 C C . LYS B 1 223 ? 9.828 17.672 -8.766 1 96.5 223 LYS B C 1
ATOM 4471 O O . LYS B 1 223 ? 10.406 17.734 -9.852 1 96.5 223 LYS B O 1
ATOM 4476 N N . THR B 1 224 ? 8.711 16.969 -8.539 1 93.94 224 THR B N 1
ATOM 4477 C CA . THR B 1 224 ? 8.25 16.078 -9.609 1 93.94 224 THR B CA 1
ATOM 4478 C C . THR B 1 224 ? 6.816 16.422 -10.008 1 93.94 224 THR B C 1
ATOM 4480 O O . THR B 1 224 ? 6.379 16.094 -11.109 1 93.94 224 THR B O 1
ATOM 4483 N N . ASN B 1 225 ? 6.066 17.094 -9.109 1 94.62 225 ASN B N 1
ATOM 4484 C CA . ASN B 1 225 ? 4.672 17.391 -9.422 1 94.62 225 ASN B CA 1
ATOM 4485 C C . ASN B 1 225 ? 4.188 18.625 -8.656 1 94.62 225 ASN B C 1
ATOM 4487 O O . ASN B 1 225 ? 4.793 19.031 -7.668 1 94.62 225 ASN B O 1
ATOM 4491 N N . THR B 1 226 ? 3.176 19.281 -9.195 1 97.69 226 THR B N 1
ATOM 4492 C CA . THR B 1 226 ? 2.35 20.281 -8.523 1 97.69 226 THR B CA 1
ATOM 4493 C C . THR B 1 226 ? 0.871 19.922 -8.633 1 97.69 226 THR B C 1
ATOM 4495 O O . THR B 1 226 ? 0.343 19.766 -9.734 1 97.69 226 THR B O 1
ATOM 4498 N N . PHE B 1 227 ? 0.281 19.781 -7.488 1 98.25 227 PHE B N 1
ATOM 4499 C CA . PHE B 1 227 ? -1.146 19.484 -7.461 1 98.25 227 PHE B CA 1
ATOM 4500 C C . PHE B 1 227 ? -1.958 20.75 -7.23 1 98.25 227 PHE B C 1
ATOM 4502 O O . PHE B 1 227 ? -1.745 21.469 -6.246 1 98.25 227 PHE B O 1
ATOM 4509 N N . THR B 1 228 ? -2.93 21.016 -8.109 1 98.44 228 THR B N 1
ATOM 4510 C CA . THR B 1 228 ? -3.715 22.234 -7.98 1 98.44 228 THR B CA 1
ATOM 4511 C C . THR B 1 228 ? -5.207 21.938 -8.078 1 98.44 228 THR B C 1
ATOM 4513 O O . THR B 1 228 ? -6.039 22.828 -7.895 1 98.44 228 THR B O 1
ATOM 4516 N N . SER B 1 229 ? -5.52 20.656 -8.422 1 98.5 229 SER B N 1
ATOM 4517 C CA . SER B 1 229 ? -6.93 20.297 -8.523 1 98.5 229 SER B CA 1
ATOM 4518 C C . SER B 1 229 ? -7.152 18.828 -8.172 1 98.5 229 SER B C 1
ATOM 4520 O O . SER B 1 229 ? -6.309 17.984 -8.469 1 98.5 229 SER B O 1
ATOM 4522 N N . ILE B 1 230 ? -8.227 18.547 -7.531 1 98.62 230 ILE B N 1
ATOM 4523 C CA . ILE B 1 230 ? -8.789 17.219 -7.328 1 98.62 230 ILE B CA 1
ATOM 4524 C C . ILE B 1 230 ? -10.211 17.172 -7.879 1 98.62 230 ILE B C 1
ATOM 4526 O O . ILE B 1 230 ? -11.133 17.734 -7.285 1 98.62 230 ILE B O 1
ATOM 4530 N N . GLY B 1 231 ? -10.328 16.5 -9.031 1 98.44 231 GLY B N 1
ATOM 4531 C CA . GLY B 1 231 ? -11.617 16.438 -9.703 1 98.44 231 GLY B CA 1
ATOM 4532 C C . GLY B 1 231 ? -12.492 15.305 -9.195 1 98.44 231 GLY B C 1
ATOM 4533 O O . GLY B 1 231 ? -12.109 14.586 -8.273 1 98.44 231 GLY B O 1
ATOM 4534 N N . GLU B 1 232 ? -13.672 15.289 -9.805 1 98.19 232 GLU B N 1
ATOM 4535 C CA . GLU B 1 232 ? -14.594 14.227 -9.406 1 98.19 232 GLU B CA 1
ATOM 4536 C C . GLU B 1 232 ? -14.211 12.898 -10.055 1 98.19 232 GLU B C 1
ATOM 4538 O O . GLU B 1 232 ? -13.641 12.875 -11.148 1 98.19 232 GLU B O 1
ATOM 4543 N N . GLY B 1 233 ? -14.445 11.805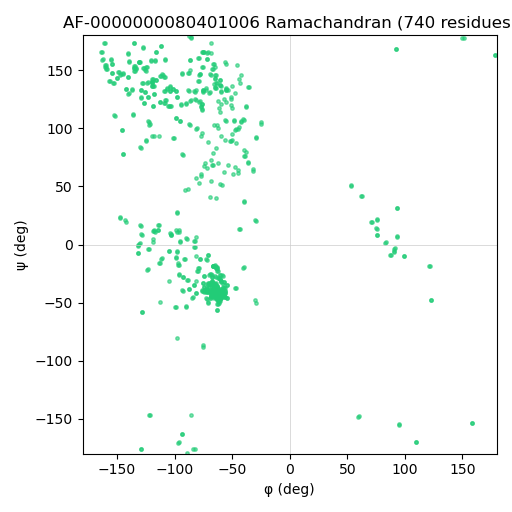 -9.359 1 97.56 233 GLY B N 1
ATOM 4544 C CA . GLY B 1 233 ? -14.195 10.453 -9.836 1 97.56 233 GLY B CA 1
ATOM 4545 C C . GLY B 1 233 ? -14.516 9.391 -8.797 1 97.56 233 GLY B C 1
ATOM 4546 O O . GLY B 1 233 ? -14.633 9.695 -7.609 1 97.56 233 GLY B O 1
ATOM 4547 N N . LYS B 1 234 ? -14.641 8.203 -9.297 1 98.12 234 LYS B N 1
ATOM 4548 C CA . LYS B 1 234 ? -15.141 7.105 -8.477 1 98.12 234 LYS B CA 1
ATOM 4549 C C . LYS B 1 234 ? -14 6.344 -7.816 1 98.12 234 LYS B C 1
ATOM 4551 O O . LYS B 1 234 ? -13.609 5.273 -8.289 1 98.12 234 LYS B O 1
ATOM 4556 N N . LEU B 1 235 ? -13.453 6.883 -6.797 1 98.69 235 LEU B N 1
ATOM 4557 C CA . LEU B 1 235 ? -12.43 6.289 -5.945 1 98.69 235 LEU B CA 1
ATOM 4558 C C . LEU B 1 235 ? -12.688 6.613 -4.477 1 98.69 235 LEU B C 1
ATOM 4560 O O . LEU B 1 235 ? -13 7.754 -4.133 1 98.69 235 LEU B O 1
ATOM 4564 N N . TYR B 1 236 ? -12.664 5.551 -3.623 1 98.81 236 TYR B N 1
ATOM 4565 C CA . TYR B 1 236 ? -12.93 5.859 -2.223 1 98.81 236 TYR B CA 1
ATOM 4566 C C . TYR B 1 236 ? -12.023 5.043 -1.305 1 98.81 236 TYR B C 1
ATOM 4568 O O . TYR B 1 236 ? -11.641 3.922 -1.64 1 98.81 236 TYR B O 1
ATOM 4576 N N . ALA B 1 237 ? -11.602 5.629 -0.229 1 98.88 237 ALA B N 1
ATOM 4577 C CA . ALA B 1 237 ? -10.859 5.043 0.881 1 98.88 237 ALA B CA 1
ATOM 4578 C C . ALA B 1 237 ? -11.609 5.219 2.199 1 98.88 237 ALA B C 1
ATOM 4580 O O . ALA B 1 237 ? -11.594 6.305 2.785 1 98.88 237 ALA B O 1
ATOM 4581 N N . PRO B 1 238 ? -12.234 4.176 2.682 1 98.81 238 PRO B N 1
ATOM 4582 C CA . PRO B 1 238 ? -13.117 4.289 3.84 1 98.81 238 PRO B CA 1
ATOM 4583 C C . PRO B 1 238 ? -12.445 3.869 5.145 1 98.81 238 PRO B C 1
ATOM 4585 O O . PRO B 1 238 ? -12.211 2.68 5.367 1 98.81 238 PRO B O 1
ATOM 4588 N N . GLY B 1 239 ? -12.156 4.852 6.012 1 98.38 239 GLY B N 1
ATOM 4589 C CA . GLY B 1 239 ? -11.648 4.551 7.34 1 98.38 239 GLY B CA 1
ATOM 4590 C C . GLY B 1 239 ? -12.742 4.297 8.359 1 98.38 239 GLY B C 1
ATOM 4591 O O . GLY B 1 239 ? -13.906 4.629 8.117 1 98.38 239 GLY B O 1
ATOM 4592 N N . ASN B 1 240 ? -12.391 3.621 9.43 1 98.19 240 ASN B N 1
ATOM 4593 C CA . ASN B 1 240 ? -13.266 3.336 10.562 1 98.19 240 ASN B CA 1
ATOM 4594 C C . ASN B 1 240 ? -14.57 2.688 10.117 1 98.19 240 ASN B C 1
ATOM 4596 O O . ASN B 1 240 ? -15.656 3.125 10.508 1 98.19 240 ASN B O 1
ATOM 4600 N N . LEU B 1 241 ? -14.5 1.648 9.32 1 97.88 241 LEU B N 1
ATOM 4601 C CA . LEU B 1 241 ? -15.664 0.996 8.734 1 97.88 241 LEU B CA 1
ATOM 4602 C C . LEU B 1 241 ? -16.562 0.419 9.812 1 97.88 241 LEU B C 1
ATOM 4604 O O . LEU B 1 241 ? -17.766 0.203 9.578 1 97.88 241 LEU B O 1
ATOM 4608 N N . ARG B 1 242 ? -16.031 0.15 10.969 1 96.94 242 ARG B N 1
ATOM 4609 C CA . ARG B 1 242 ? -16.859 -0.343 12.07 1 96.94 242 ARG B CA 1
ATOM 4610 C C . ARG B 1 242 ? -17.984 0.639 12.398 1 96.94 242 ARG B C 1
ATOM 4612 O O . ARG B 1 242 ? -19.047 0.238 12.875 1 96.94 242 ARG B O 1
ATOM 4619 N N . ALA B 1 243 ? -17.75 1.884 12.109 1 98.19 243 ALA B N 1
ATOM 4620 C CA . ALA B 1 243 ? -18.719 2.932 12.414 1 98.19 243 ALA B CA 1
ATOM 4621 C C . ALA B 1 243 ? -19.984 2.775 11.57 1 98.19 243 ALA B C 1
ATOM 4623 O O . ALA B 1 243 ? -21.031 3.322 11.906 1 98.19 243 ALA B O 1
ATOM 4624 N N . THR B 1 244 ? -19.922 2.006 10.453 1 98.12 244 THR B N 1
ATOM 4625 C CA . THR B 1 244 ? -21.109 1.794 9.625 1 98.12 244 THR B CA 1
ATOM 4626 C C . THR B 1 244 ? -22.188 1.044 10.406 1 98.12 244 THR B C 1
ATOM 4628 O O . THR B 1 244 ? -23.359 1.071 10.031 1 98.12 244 THR B O 1
ATOM 4631 N N . ASN B 1 245 ? -21.812 0.364 11.5 1 98.06 245 ASN B N 1
ATOM 4632 C CA . ASN B 1 245 ? -22.734 -0.482 12.25 1 98.06 245 ASN B CA 1
ATOM 4633 C C . ASN B 1 245 ? -23.703 0.348 13.07 1 98.06 245 ASN B C 1
ATOM 4635 O O . ASN B 1 245 ? -24.797 -0.119 13.406 1 98.06 245 ASN B O 1
ATOM 4639 N N . ASP B 1 246 ? -23.328 1.599 13.492 1 98.25 246 ASP B N 1
ATOM 4640 C CA . ASP B 1 246 ? -24.219 2.4 14.328 1 98.25 246 ASP B CA 1
ATOM 4641 C C . ASP B 1 246 ? -24.156 3.877 13.945 1 98.25 246 ASP B C 1
ATOM 4643 O O . ASP B 1 246 ? -24.453 4.75 14.758 1 98.25 246 ASP B O 1
ATOM 4647 N N . ASN B 1 247 ? -23.703 4.258 12.781 1 98.38 247 ASN B N 1
ATOM 4648 C CA . ASN B 1 247 ? -23.844 5.52 12.062 1 98.38 247 ASN B CA 1
ATOM 4649 C C . ASN B 1 247 ? -24.578 5.332 10.734 1 98.38 247 ASN B C 1
ATOM 4651 O O . ASN B 1 247 ? -23.938 5.062 9.703 1 98.38 247 ASN B O 1
ATOM 4655 N N . PRO B 1 248 ? -25.906 5.52 10.75 1 98.5 248 PRO B N 1
ATOM 4656 C CA . PRO B 1 248 ? -26.703 5.25 9.555 1 98.5 248 PRO B CA 1
ATOM 4657 C C . PRO B 1 248 ? -26.281 6.09 8.359 1 98.5 248 PRO B C 1
ATOM 4659 O O . PRO B 1 248 ? -26.375 5.641 7.211 1 98.5 248 PRO B O 1
ATOM 4662 N N . GLY B 1 249 ? -25.812 7.32 8.625 1 98.69 249 GLY B N 1
ATOM 4663 C CA . GLY B 1 249 ? -25.312 8.148 7.543 1 98.69 249 GLY B CA 1
ATOM 4664 C C . GLY B 1 249 ? -24.094 7.562 6.855 1 98.69 249 GLY B C 1
ATOM 4665 O O . GLY B 1 249 ? -24 7.582 5.629 1 98.69 249 GLY B O 1
ATOM 4666 N N . TYR B 1 250 ? -23.141 6.984 7.672 1 98.75 250 TYR B N 1
ATOM 4667 C CA . TYR B 1 250 ? -21.953 6.359 7.102 1 98.75 250 TYR B CA 1
ATOM 4668 C C . TYR B 1 250 ? -22.312 5.07 6.375 1 98.75 250 TYR B C 1
ATOM 4670 O O . TYR B 1 250 ? -21.734 4.766 5.324 1 98.75 250 TYR B O 1
ATOM 4678 N N . ASP B 1 251 ? -23.203 4.316 6.945 1 98.62 251 ASP B N 1
ATOM 4679 C CA . ASP B 1 251 ? -23.688 3.111 6.277 1 98.62 251 ASP B CA 1
ATOM 4680 C C . ASP B 1 251 ? -24.281 3.439 4.906 1 98.62 251 ASP B C 1
ATOM 4682 O O . ASP B 1 251 ? -23.984 2.752 3.924 1 98.62 251 ASP B O 1
ATOM 4686 N N . ALA B 1 252 ? -25.094 4.516 4.828 1 98.69 252 ALA B N 1
ATOM 4687 C CA . ALA B 1 252 ? -25.703 4.949 3.574 1 98.69 252 ALA B CA 1
ATOM 4688 C C . ALA B 1 252 ? -24.625 5.398 2.576 1 98.69 252 ALA B C 1
ATOM 4690 O O . ALA B 1 252 ? -24.734 5.121 1.379 1 98.69 252 ALA B O 1
ATOM 4691 N N . LEU B 1 253 ? -23.641 6.102 3.053 1 98.88 253 LEU B N 1
ATOM 4692 C CA . LEU B 1 253 ? -22.547 6.57 2.195 1 98.88 253 LEU B CA 1
ATOM 4693 C C . LEU B 1 253 ? -21.766 5.395 1.618 1 98.88 253 LEU B C 1
ATOM 4695 O O . LEU B 1 253 ? -21.438 5.391 0.432 1 98.88 253 LEU B O 1
ATOM 4699 N N . HIS B 1 254 ? -21.469 4.438 2.441 1 98.62 254 HIS B N 1
ATOM 4700 C CA . HIS B 1 254 ? -20.766 3.238 1.999 1 98.62 254 HIS B CA 1
ATOM 4701 C C . HIS B 1 254 ? -21.578 2.486 0.944 1 98.62 254 HIS B C 1
ATOM 4703 O O . HIS B 1 254 ? -21.016 2.043 -0.065 1 98.62 254 HIS B O 1
ATOM 4709 N N . LYS B 1 255 ? -22.859 2.352 1.141 1 97.88 255 LYS B N 1
ATOM 4710 C CA . LYS B 1 255 ? -23.75 1.705 0.171 1 97.88 255 LYS B CA 1
ATOM 4711 C C . LYS B 1 255 ? -23.766 2.475 -1.146 1 97.88 255 LYS B C 1
ATOM 4713 O O . LYS B 1 255 ? -23.828 1.875 -2.223 1 97.88 255 LYS B O 1
ATOM 4718 N N . TYR B 1 256 ? -23.766 3.814 -0.985 1 98.56 256 TYR B N 1
ATOM 4719 C CA . TYR B 1 256 ? -23.734 4.656 -2.174 1 98.56 256 TYR B CA 1
ATOM 4720 C C . TYR B 1 256 ? -22.516 4.324 -3.043 1 98.56 256 TYR B C 1
ATOM 4722 O O . TYR B 1 256 ? -22.641 4.184 -4.262 1 98.56 256 TYR B O 1
ATOM 4730 N N . TRP B 1 257 ? -21.312 4.168 -2.475 1 98.5 257 TRP B N 1
ATOM 4731 C CA . TRP B 1 257 ? -20.109 3.857 -3.223 1 98.5 257 TRP B CA 1
ATOM 4732 C C . TRP B 1 257 ? -20.219 2.496 -3.904 1 98.5 257 TRP B C 1
ATOM 4734 O O . TRP B 1 257 ? -19.859 2.346 -5.07 1 98.5 257 TRP B O 1
ATOM 4744 N N . LEU B 1 258 ? -20.734 1.479 -3.191 1 97.5 258 LEU B N 1
ATOM 4745 C CA . LEU B 1 258 ? -20.875 0.138 -3.748 1 97.5 258 LEU B CA 1
ATOM 4746 C C . LEU B 1 258 ? -21.828 0.14 -4.93 1 97.5 258 LEU B C 1
ATOM 4748 O O . LEU B 1 258 ? -21.516 -0.385 -6 1 97.5 258 LEU B O 1
ATOM 4752 N N . GLN B 1 259 ? -22.953 0.812 -4.742 1 97.38 259 GLN B N 1
ATOM 4753 C CA . GLN B 1 259 ? -24.016 0.832 -5.75 1 97.38 259 GLN B CA 1
ATOM 4754 C C . GLN B 1 259 ? -23.562 1.579 -7.004 1 97.38 259 GLN B C 1
ATOM 4756 O O . GLN B 1 259 ? -23.953 1.233 -8.117 1 97.38 259 GLN B O 1
ATOM 4761 N N . ASN B 1 260 ? -22.766 2.557 -6.77 1 98 260 ASN B N 1
ATOM 4762 C CA . ASN B 1 260 ? -22.312 3.371 -7.895 1 98 260 ASN B CA 1
ATOM 4763 C C . ASN B 1 260 ? -20.953 2.916 -8.406 1 98 260 ASN B C 1
ATOM 4765 O O . ASN B 1 260 ? -20.312 3.631 -9.172 1 98 260 ASN B O 1
ATOM 4769 N N . LYS B 1 261 ? -20.484 1.775 -7.988 1 97.31 261 LYS B N 1
ATOM 4770 C CA . LYS B 1 261 ? -19.328 1.056 -8.531 1 97.31 261 LYS B CA 1
ATOM 4771 C C . LYS B 1 261 ? -18.047 1.88 -8.391 1 97.31 261 LYS B C 1
ATOM 4773 O O . LYS B 1 261 ? -17.281 2.006 -9.344 1 97.31 261 LYS B O 1
ATOM 4778 N N . TYR B 1 262 ? -17.922 2.545 -7.168 1 98.44 262 TYR B N 1
ATOM 4779 C CA . TYR B 1 262 ? -16.656 3.221 -6.852 1 98.44 262 TYR B CA 1
ATOM 4780 C C . TYR B 1 262 ? -15.516 2.223 -6.73 1 98.44 262 TYR B C 1
ATOM 4782 O O . TYR B 1 262 ? -15.719 1.085 -6.301 1 98.44 262 TYR B O 1
ATOM 4790 N N . GLN B 1 263 ? -14.352 2.641 -7.133 1 98.06 263 GLN B N 1
ATOM 4791 C CA . GLN B 1 263 ? -13.133 1.861 -6.945 1 98.06 263 GLN B CA 1
ATOM 4792 C C . GLN B 1 263 ? -12.625 1.973 -5.512 1 98.06 263 GLN B C 1
ATOM 4794 O O . GLN B 1 263 ? -12.359 3.074 -5.027 1 98.06 263 GLN B O 1
ATOM 4799 N N . LEU B 1 264 ? -12.492 0.838 -4.891 1 98.56 264 LEU B N 1
ATOM 4800 C CA . LEU B 1 264 ? -11.977 0.774 -3.525 1 98.56 264 LEU B CA 1
ATOM 4801 C C . LEU B 1 264 ? -10.453 0.709 -3.521 1 98.56 264 LEU B C 1
ATOM 4803 O O . LEU B 1 264 ? -9.867 -0.124 -4.211 1 98.56 264 LEU B O 1
ATOM 4807 N N . ARG B 1 265 ? -9.789 1.619 -2.848 1 98.56 265 ARG B N 1
ATOM 4808 C CA . ARG B 1 265 ? -8.375 1.57 -2.486 1 98.56 265 ARG B CA 1
ATOM 4809 C C . ARG B 1 265 ? -8.164 2.004 -1.041 1 98.56 265 ARG B C 1
ATOM 4811 O O . ARG B 1 265 ? -8.422 3.158 -0.689 1 98.56 265 ARG B O 1
ATOM 4818 N N . TYR B 1 266 ? -7.77 1.027 -0.211 1 98.44 266 TYR B N 1
ATOM 4819 C CA . TYR B 1 266 ? -7.633 1.335 1.209 1 98.44 266 TYR B CA 1
ATOM 4820 C C . TYR B 1 266 ? -6.586 0.441 1.861 1 98.44 266 TYR B C 1
ATOM 4822 O O . TYR B 1 266 ? -6.855 -0.724 2.164 1 98.44 266 TYR B O 1
ATOM 4830 N N . THR B 1 267 ? -5.48 1.062 2.232 1 97.81 267 THR B N 1
ATOM 4831 C CA . THR B 1 267 ? -4.375 0.311 2.816 1 97.81 267 THR B CA 1
ATOM 4832 C C . THR B 1 267 ? -4.484 0.283 4.34 1 97.81 267 THR B C 1
ATOM 4834 O O . THR B 1 267 ? -3.951 -0.619 4.988 1 97.81 267 THR B O 1
ATOM 4837 N N . GLY B 1 268 ? -5.09 1.277 4.898 1 97.38 268 GLY B N 1
ATOM 4838 C CA . GLY B 1 268 ? -5.105 1.415 6.344 1 97.38 268 GLY B CA 1
ATOM 4839 C C . GLY B 1 268 ? -4.07 2.396 6.859 1 97.38 268 GLY B C 1
ATOM 4840 O O . GLY B 1 268 ? -4.043 2.707 8.055 1 97.38 268 GLY B O 1
ATOM 4841 N N . GLY B 1 269 ? -3.168 2.848 6.023 1 97.38 269 GLY B N 1
ATOM 4842 C CA . GLY B 1 269 ? -2.328 4.004 6.285 1 97.38 269 GLY B CA 1
ATOM 4843 C C . GLY B 1 269 ? -2.893 5.293 5.715 1 97.38 269 GLY B C 1
ATOM 4844 O O . GLY B 1 269 ? -3.053 5.422 4.5 1 97.38 269 GLY B O 1
ATOM 4845 N N . MET B 1 270 ? -3.148 6.25 6.527 1 98.31 270 MET B N 1
ATOM 4846 C CA . MET B 1 270 ? -3.846 7.453 6.09 1 98.31 270 MET B CA 1
ATOM 4847 C C . MET B 1 270 ? -3.023 8.211 5.051 1 98.31 270 MET B C 1
ATOM 4849 O O . MET B 1 270 ? -3.566 8.711 4.066 1 98.31 270 MET B O 1
ATOM 4853 N N . VAL B 1 271 ? -1.737 8.258 5.23 1 98.75 271 VAL B N 1
ATOM 4854 C CA . VAL B 1 271 ? -0.883 9.039 4.344 1 98.75 271 VAL B CA 1
ATOM 4855 C C . VAL B 1 271 ? -0.963 8.477 2.926 1 98.75 271 VAL B C 1
ATOM 4857 O O . VAL B 1 271 ? -1.341 9.188 1.991 1 98.75 271 VAL B O 1
ATOM 4860 N N . PRO B 1 272 ? -0.665 7.18 2.754 1 98.5 272 PRO B N 1
ATOM 4861 C CA . PRO B 1 272 ? -0.785 6.684 1.379 1 98.5 272 PRO B CA 1
ATOM 4862 C C . PRO B 1 272 ? -2.221 6.723 0.861 1 98.5 272 PRO B C 1
ATOM 4864 O O . PRO B 1 272 ? -2.445 6.969 -0.327 1 98.5 272 PRO B O 1
ATOM 4867 N N . ASP B 1 273 ? -3.213 6.516 1.682 1 98.69 273 ASP B N 1
ATOM 4868 C CA . ASP B 1 273 ? -4.613 6.48 1.269 1 98.69 273 ASP B CA 1
ATOM 4869 C C . ASP B 1 273 ? -5.082 7.859 0.809 1 98.69 273 ASP B C 1
ATOM 4871 O O . ASP B 1 273 ? -5.926 7.965 -0.086 1 98.69 273 ASP B O 1
ATOM 4875 N N . VAL B 1 274 ? -4.516 8.914 1.403 1 98.88 274 VAL B N 1
ATOM 4876 C CA . VAL B 1 274 ? -4.891 10.273 1.023 1 98.88 274 VAL B CA 1
ATOM 4877 C C . VAL B 1 274 ? -4.027 10.742 -0.145 1 98.88 274 VAL B C 1
ATOM 4879 O O . VAL B 1 274 ? -4.512 11.414 -1.058 1 98.88 274 VAL B O 1
ATOM 4882 N N . ASN B 1 275 ? -2.775 10.375 -0.12 1 98.69 275 ASN B N 1
ATOM 4883 C CA . ASN B 1 275 ? -1.866 10.781 -1.186 1 98.69 275 ASN B CA 1
ATOM 4884 C C . ASN B 1 275 ? -2.359 10.312 -2.553 1 98.69 275 ASN B C 1
ATOM 4886 O O . ASN B 1 275 ? -2.205 11.023 -3.549 1 98.69 275 ASN B O 1
ATOM 4890 N N . GLN B 1 276 ? -2.965 9.109 -2.627 1 98.38 276 GLN B N 1
ATOM 4891 C CA . GLN B 1 276 ? -3.434 8.586 -3.906 1 98.38 276 GLN B CA 1
ATOM 4892 C C . GLN B 1 276 ? -4.48 9.5 -4.527 1 98.38 276 GLN B C 1
ATOM 4894 O O . GLN B 1 276 ? -4.598 9.586 -5.75 1 98.38 276 GLN B O 1
ATOM 4899 N N . ILE B 1 277 ? -5.258 10.219 -3.693 1 98.69 277 ILE B N 1
ATOM 4900 C CA . ILE B 1 277 ? -6.32 11.094 -4.164 1 98.69 277 ILE B CA 1
ATOM 4901 C C . ILE B 1 277 ? -5.719 12.266 -4.934 1 98.69 277 ILE B C 1
ATOM 4903 O O . ILE B 1 277 ? -6.246 12.672 -5.977 1 98.69 277 ILE B O 1
ATOM 4907 N N . MET B 1 278 ? -4.594 12.766 -4.473 1 98.44 278 MET B N 1
ATOM 4908 C CA . MET B 1 278 ? -3.9 13.844 -5.176 1 98.44 278 MET B CA 1
ATOM 4909 C C . MET B 1 278 ? -3.242 13.32 -6.449 1 98.44 278 MET B C 1
ATOM 4911 O O . MET B 1 278 ? -3.371 13.93 -7.512 1 98.44 278 MET B O 1
ATOM 4915 N N . VAL B 1 279 ? -2.668 12.188 -6.363 1 97.44 279 VAL B N 1
ATOM 4916 C CA . VAL B 1 279 ? -1.932 11.617 -7.488 1 97.44 279 VAL B CA 1
ATOM 4917 C C . VAL B 1 279 ? -2.904 11.242 -8.602 1 97.44 279 VAL B C 1
ATOM 4919 O O . VAL B 1 279 ? -2.662 11.547 -9.773 1 97.44 279 VAL B O 1
ATOM 4922 N N . LYS B 1 280 ? -4.016 10.609 -8.203 1 97.31 280 LYS B N 1
ATOM 4923 C CA . LYS B 1 280 ? -5.012 10.203 -9.195 1 97.31 280 LYS B CA 1
ATOM 4924 C C . LYS B 1 280 ? -5.887 11.383 -9.609 1 97.31 280 LYS B C 1
ATOM 4926 O O . LYS B 1 280 ? -6.574 11.32 -10.633 1 97.31 280 LYS B O 1
ATOM 4931 N N . GLY B 1 281 ? -5.918 12.438 -8.758 1 98.12 281 GLY B N 1
ATOM 4932 C CA . GLY B 1 281 ? -6.688 13.641 -9.047 1 98.12 281 GLY B CA 1
ATOM 4933 C C . GLY B 1 281 ? -8.18 13.453 -8.844 1 98.12 281 GLY B C 1
ATOM 4934 O O . GLY B 1 281 ? -8.984 14.156 -9.453 1 98.12 281 GLY B O 1
ATOM 4935 N N . LYS B 1 282 ? -8.562 12.469 -8.039 1 98.56 282 LYS B N 1
ATOM 4936 C CA . LYS B 1 282 ? -9.977 12.18 -7.797 1 98.56 282 LYS B CA 1
ATOM 4937 C C . LYS B 1 282 ? -10.156 11.32 -6.551 1 98.56 282 LYS B C 1
ATOM 4939 O O . LYS B 1 282 ? -9.203 10.688 -6.078 1 98.56 282 LYS B O 1
ATOM 4944 N N . GLY B 1 283 ? -11.406 11.398 -6.031 1 98.62 283 GLY B N 1
ATOM 4945 C CA . GLY B 1 283 ? -11.781 10.453 -4.992 1 98.62 283 GLY B CA 1
ATOM 4946 C C . GLY B 1 283 ? -11.922 11.094 -3.623 1 98.62 283 GLY B C 1
ATOM 4947 O O . GLY B 1 283 ? -12 12.312 -3.51 1 98.62 283 GLY B O 1
ATOM 4948 N N . VAL B 1 284 ? -12.062 10.172 -2.635 1 98.94 284 VAL B N 1
ATOM 4949 C CA . VAL B 1 284 ? -12.336 10.664 -1.288 1 98.94 284 VAL B CA 1
ATOM 4950 C C . VAL B 1 284 ? -11.805 9.672 -0.257 1 98.94 284 VAL B C 1
ATOM 4952 O O . VAL B 1 284 ? -11.852 8.453 -0.476 1 98.94 284 VAL B O 1
ATOM 4955 N N . PHE B 1 285 ? -11.242 10.156 0.748 1 98.94 285 PHE B N 1
ATOM 4956 C CA . PHE B 1 285 ? -10.945 9.461 1.998 1 98.94 285 PHE B CA 1
ATOM 4957 C C . PHE B 1 285 ? -11.875 9.93 3.107 1 98.94 285 PHE B C 1
ATOM 4959 O O . PHE B 1 285 ? -12.094 11.133 3.275 1 98.94 285 PHE B O 1
ATOM 4966 N N . VAL B 1 286 ? -12.438 8.977 3.887 1 98.94 286 VAL B N 1
ATOM 4967 C CA . VAL B 1 286 ? -13.258 9.398 5.02 1 98.94 286 VAL B CA 1
ATOM 4968 C C . VAL B 1 286 ? -12.898 8.57 6.25 1 98.94 286 VAL B C 1
ATOM 4970 O O . VAL B 1 286 ? -12.422 7.438 6.129 1 98.94 286 VAL B O 1
ATOM 4973 N N . ASN B 1 287 ? -13.078 9.117 7.391 1 98.88 287 ASN B N 1
ATOM 4974 C CA . ASN B 1 287 ? -12.961 8.453 8.688 1 98.88 287 ASN B CA 1
ATOM 4975 C C . ASN B 1 287 ? -13.969 9 9.688 1 98.88 287 ASN B C 1
ATOM 4977 O O . ASN B 1 287 ? -13.602 9.734 10.609 1 98.88 287 ASN B O 1
ATOM 4981 N N . PRO B 1 288 ? -15.203 8.562 9.539 1 98.56 288 PRO B N 1
ATOM 4982 C CA . PRO B 1 288 ? -16.266 9.031 10.43 1 98.56 288 PRO B CA 1
ATOM 4983 C C . PRO B 1 288 ? -16.266 8.336 11.789 1 98.56 288 PRO B C 1
ATOM 4985 O O . PRO B 1 288 ? -15.672 7.258 11.93 1 98.56 288 PRO B O 1
ATOM 4988 N N . GLU B 1 289 ? -16.906 8.961 12.781 1 97.56 289 GLU B N 1
ATOM 4989 C CA . GLU B 1 289 ? -17.078 8.312 14.078 1 97.56 289 GLU B CA 1
ATOM 4990 C C . GLU B 1 289 ? -18.531 7.91 14.297 1 97.56 289 GLU B C 1
ATOM 4992 O O . GLU B 1 289 ? -19.422 8.344 13.562 1 97.56 289 GLU B O 1
ATOM 4997 N N . SER B 1 290 ? -18.75 6.996 15.156 1 97.69 290 SER B N 1
ATOM 4998 C CA . SER B 1 290 ? -20.047 6.531 15.641 1 97.69 290 SER B CA 1
ATOM 4999 C C . SER B 1 290 ? -20.047 6.367 17.156 1 97.69 290 SER B C 1
ATOM 5001 O O . SER B 1 290 ? -19 6.527 17.812 1 97.69 290 SER B O 1
ATOM 5003 N N . PRO B 1 291 ? -21.188 6.074 17.734 1 96.5 291 PRO B N 1
ATOM 5004 C CA . PRO B 1 291 ? -21.234 5.895 19.188 1 96.5 291 PRO B CA 1
ATOM 5005 C C . PRO B 1 291 ? -20.266 4.812 19.672 1 96.5 291 PRO B C 1
ATOM 5007 O O . PRO B 1 291 ? -19.594 5.004 20.688 1 96.5 291 PRO B O 1
ATOM 5010 N N . SER B 1 292 ? -20.125 3.754 18.922 1 97 292 SER B N 1
ATOM 5011 C CA . SER B 1 292 ? -19.297 2.639 19.391 1 97 292 SER B CA 1
ATOM 5012 C C . SER B 1 292 ? -17.891 2.715 18.828 1 97 292 SER B C 1
ATOM 5014 O O . SER B 1 292 ? -16.984 2.02 19.312 1 97 292 SER B O 1
ATOM 5016 N N . ALA B 1 293 ? -17.703 3.504 17.766 1 97.5 293 ALA B N 1
ATOM 5017 C CA . ALA B 1 293 ? -16.406 3.65 17.109 1 97.5 293 ALA B CA 1
ATOM 5018 C C . ALA B 1 293 ? -16 5.117 17.031 1 97.5 293 ALA B C 1
ATOM 5020 O O . ALA B 1 293 ? -16.188 5.77 16 1 97.5 293 ALA B O 1
ATOM 5021 N N . LYS B 1 294 ? -15.32 5.566 18.016 1 96.75 294 LYS B N 1
ATOM 5022 C CA . LYS B 1 294 ? -14.953 6.973 18.156 1 96.75 294 LYS B CA 1
ATOM 5023 C C . LYS B 1 294 ? -13.805 7.328 17.219 1 96.75 294 LYS B C 1
ATOM 5025 O O . LYS B 1 294 ? -13.016 6.457 16.828 1 96.75 294 LYS B O 1
ATOM 5030 N N . ALA B 1 295 ? -13.797 8.617 16.859 1 97.12 295 ALA B N 1
ATOM 5031 C CA . ALA B 1 295 ? -12.672 9.102 16.062 1 97.12 295 ALA B CA 1
ATOM 5032 C C . ALA B 1 295 ? -11.352 8.93 16.797 1 97.12 295 ALA B C 1
ATOM 5034 O O . ALA B 1 295 ? -11.273 9.203 18 1 97.12 295 ALA B O 1
ATOM 5035 N N . LYS B 1 296 ? -10.352 8.484 16.078 1 96.12 296 LYS B N 1
ATOM 50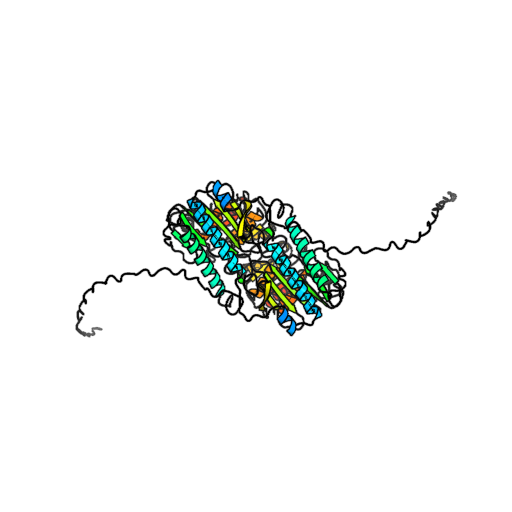36 C CA . LYS B 1 296 ? -9.047 8.25 16.688 1 96.12 296 LYS B CA 1
ATOM 5037 C C . LYS B 1 296 ? -8.008 9.227 16.141 1 96.12 296 LYS B C 1
ATOM 5039 O O . LYS B 1 296 ? -6.941 9.406 16.734 1 96.12 296 LYS B O 1
ATOM 5044 N N . LEU B 1 297 ? -8.281 9.891 15.031 1 98.25 297 LEU B N 1
ATOM 5045 C CA . LEU B 1 297 ? -7.309 10.75 14.359 1 98.25 297 LEU B CA 1
ATOM 5046 C C . LEU B 1 297 ? -7.133 12.062 15.117 1 98.25 297 LEU B C 1
ATOM 5048 O O . LEU B 1 297 ? -8.117 12.695 15.508 1 98.25 297 LEU B O 1
ATOM 5052 N N . ARG B 1 298 ? -5.926 12.438 15.344 1 98.62 298 ARG B N 1
ATOM 5053 C CA . ARG B 1 298 ? -5.625 13.648 16.109 1 98.62 298 ARG B CA 1
ATOM 5054 C C . ARG B 1 298 ? -5.562 14.867 15.188 1 98.62 298 ARG B C 1
ATOM 5056 O O . ARG B 1 298 ? -4.887 14.844 14.156 1 98.62 298 ARG B O 1
ATOM 5063 N N . LEU B 1 299 ? -6.219 15.93 15.586 1 98.88 299 LEU B N 1
ATOM 5064 C CA . LEU B 1 299 ? -6.348 17.156 14.797 1 98.88 299 LEU B CA 1
ATOM 5065 C C . LEU B 1 299 ? -4.98 17.781 14.547 1 98.88 299 LEU B C 1
ATOM 5067 O O . LEU B 1 299 ? -4.633 18.078 13.398 1 98.88 299 LEU B O 1
ATOM 5071 N N . LEU B 1 300 ? -4.172 17.875 15.555 1 98.94 300 LEU B N 1
ATOM 5072 C CA . LEU B 1 300 ? -2.926 18.625 15.508 1 98.94 300 LEU B CA 1
ATOM 5073 C C . LEU B 1 300 ? -1.886 17.906 14.656 1 98.94 300 LEU B C 1
ATOM 5075 O O . LEU B 1 300 ? -1.185 18.547 13.859 1 98.94 300 LEU B O 1
ATOM 5079 N N . TYR B 1 301 ? -1.821 16.594 14.75 1 98.88 301 TYR B N 1
ATOM 5080 C CA . TYR B 1 301 ? -0.704 15.844 14.188 1 98.88 301 TYR B CA 1
ATOM 5081 C C . TYR B 1 301 ? -1.041 15.312 12.797 1 98.88 301 TYR B C 1
ATOM 5083 O O . TYR B 1 301 ? -0.145 15.047 12 1 98.88 301 TYR B O 1
ATOM 5091 N N . GLU B 1 302 ? -2.336 15.125 12.555 1 98.81 302 GLU B N 1
ATOM 5092 C CA . GLU B 1 302 ? -2.738 14.375 11.367 1 98.81 302 GLU B CA 1
ATOM 5093 C C . GLU B 1 302 ? -3.768 15.156 10.547 1 98.81 302 GLU B C 1
ATOM 5095 O O . GLU B 1 302 ? -3.494 15.547 9.414 1 98.81 302 GLU B O 1
ATOM 5100 N N . VAL B 1 303 ? -4.855 15.484 11.148 1 98.94 303 VAL B N 1
ATOM 5101 C CA . VAL B 1 303 ? -6.043 15.906 10.414 1 98.94 303 VAL B CA 1
ATOM 5102 C C . VAL B 1 303 ? -5.816 17.297 9.812 1 98.94 303 VAL B C 1
ATOM 5104 O O . VAL B 1 303 ? -6.031 17.5 8.617 1 98.94 303 VAL B O 1
ATOM 5107 N N . ALA B 1 304 ? -5.359 18.25 10.602 1 98.94 304 ALA B N 1
ATOM 5108 C CA . ALA B 1 304 ? -5.195 19.625 10.117 1 98.94 304 ALA B CA 1
ATOM 5109 C C . ALA B 1 304 ? -4.07 19.703 9.086 1 98.94 304 ALA B C 1
ATOM 5111 O O . ALA B 1 304 ? -4.246 20.281 8.016 1 98.94 304 ALA B O 1
ATOM 5112 N N . PRO B 1 305 ? -2.914 19.047 9.359 1 98.94 305 PRO B N 1
ATOM 5113 C CA . PRO B 1 305 ? -1.845 19.094 8.359 1 98.94 305 PRO B CA 1
ATOM 5114 C C . PRO B 1 305 ? -2.26 18.484 7.02 1 98.94 305 PRO B C 1
ATOM 5116 O O . PRO B 1 305 ? -2.006 19.078 5.965 1 98.94 305 PRO B O 1
ATOM 5119 N N . ILE B 1 306 ? -2.9 17.375 7.012 1 99 306 ILE B N 1
ATOM 5120 C CA . ILE B 1 306 ? -3.326 16.734 5.77 1 99 306 ILE B CA 1
ATOM 5121 C C . ILE B 1 306 ? -4.402 17.594 5.098 1 99 306 ILE B C 1
ATOM 5123 O O . ILE B 1 306 ? -4.395 17.766 3.875 1 99 306 ILE B O 1
ATOM 5127 N N . GLY B 1 307 ? -5.301 18.109 5.934 1 98.94 307 GLY B N 1
ATOM 5128 C CA . GLY B 1 307 ? -6.312 19 5.387 1 98.94 307 GLY B CA 1
ATOM 5129 C C . GLY B 1 307 ? -5.723 20.188 4.637 1 98.94 307 GLY B C 1
ATOM 5130 O O . GLY B 1 307 ? -6.223 20.562 3.574 1 98.94 307 GLY B O 1
ATOM 5131 N N . TYR B 1 308 ? -4.68 20.766 5.188 1 98.94 308 TYR B N 1
ATOM 5132 C CA . TYR B 1 308 ? -4.008 21.891 4.566 1 98.94 308 TYR B CA 1
ATOM 5133 C C . TYR B 1 308 ? -3.439 21.516 3.205 1 98.94 308 TYR B C 1
ATOM 5135 O O . TYR B 1 308 ? -3.643 22.219 2.219 1 98.94 308 TYR B O 1
ATOM 5143 N N . VAL B 1 309 ? -2.793 20.359 3.119 1 98.94 309 VAL B N 1
ATOM 5144 C CA . VAL B 1 309 ? -2.199 19.891 1.875 1 98.94 309 VAL B CA 1
ATOM 5145 C C . VAL B 1 309 ? -3.297 19.625 0.845 1 98.94 309 VAL B C 1
ATOM 5147 O O . VAL B 1 309 ? -3.182 20.047 -0.311 1 98.94 309 VAL B O 1
ATOM 5150 N N . ILE B 1 310 ? -4.383 18.984 1.21 1 98.94 310 ILE B N 1
ATOM 5151 C CA . ILE B 1 310 ? -5.477 18.625 0.315 1 98.94 310 ILE B CA 1
ATOM 5152 C C . ILE B 1 310 ? -6.137 19.891 -0.231 1 98.94 310 ILE B C 1
ATOM 5154 O O . ILE B 1 310 ? -6.41 19.984 -1.43 1 98.94 310 ILE B O 1
ATOM 5158 N N . GLU B 1 311 ? -6.402 20.844 0.666 1 98.94 311 GLU B N 1
ATOM 5159 C CA . GLU B 1 311 ? -7.043 22.078 0.208 1 98.94 311 GLU B CA 1
ATOM 5160 C C . GLU B 1 311 ? -6.113 22.875 -0.705 1 98.94 311 GLU B C 1
ATOM 5162 O O . GLU B 1 311 ? -6.559 23.438 -1.704 1 98.94 311 GLU B O 1
ATOM 5167 N N . LYS B 1 312 ? -4.848 22.938 -0.411 1 98.94 312 LYS B N 1
ATOM 5168 C CA . LYS B 1 312 ? -3.869 23.578 -1.287 1 98.94 312 LYS B CA 1
ATOM 5169 C C . LYS B 1 312 ? -3.797 22.859 -2.639 1 98.94 312 LYS B C 1
ATOM 5171 O O . LYS B 1 312 ? -3.533 23.5 -3.662 1 98.94 312 LYS B O 1
ATOM 5176 N N . ALA B 1 313 ? -4.086 21.594 -2.643 1 98.88 313 ALA B N 1
ATOM 5177 C CA . ALA B 1 313 ? -4.074 20.797 -3.865 1 98.88 313 ALA B CA 1
ATOM 5178 C C . ALA B 1 313 ? -5.379 20.953 -4.637 1 98.88 313 ALA B C 1
ATOM 5180 O O . ALA B 1 313 ? -5.59 20.297 -5.652 1 98.88 313 ALA B O 1
ATOM 5181 N N . GLY B 1 314 ? -6.266 21.781 -4.172 1 98.81 314 GLY B N 1
ATOM 5182 C CA . GLY B 1 314 ? -7.492 22.078 -4.898 1 98.81 314 GLY B CA 1
ATOM 5183 C C . GLY B 1 314 ? -8.656 21.188 -4.48 1 98.81 314 GLY B C 1
ATOM 5184 O O . GLY B 1 314 ? -9.711 21.203 -5.125 1 98.81 314 GLY B O 1
ATOM 5185 N N . GLY B 1 315 ? -8.484 20.359 -3.439 1 98.88 315 GLY B N 1
ATOM 5186 C CA . GLY B 1 315 ? -9.562 19.562 -2.869 1 98.88 315 GLY B CA 1
ATOM 5187 C C . GLY B 1 315 ? -10.25 20.234 -1.702 1 98.88 315 GLY B C 1
ATOM 5188 O O . GLY B 1 315 ? -10.211 21.469 -1.578 1 98.88 315 GLY B O 1
ATOM 5189 N N . ALA B 1 316 ? -10.977 19.406 -0.951 1 98.94 316 ALA B N 1
ATOM 5190 C CA . ALA B 1 316 ? -11.68 19.891 0.238 1 98.94 316 ALA B CA 1
ATOM 5191 C C . ALA B 1 316 ? -11.469 18.953 1.418 1 98.94 316 ALA B C 1
ATOM 5193 O O . ALA B 1 316 ? -11.133 17.781 1.232 1 98.94 316 ALA B O 1
ATOM 5194 N N . SER B 1 317 ? -11.555 19.469 2.582 1 98.94 317 SER B N 1
ATOM 5195 C CA . SER B 1 317 ? -11.578 18.719 3.828 1 98.94 317 SER B CA 1
ATOM 5196 C C . SER B 1 317 ? -12.812 19.062 4.656 1 98.94 317 SER B C 1
ATOM 5198 O O . SER B 1 317 ? -13.375 20.141 4.52 1 98.94 317 SER B O 1
ATOM 5200 N N . SER B 1 318 ? -13.266 18.109 5.496 1 98.94 318 SER B N 1
ATOM 5201 C CA . SER B 1 318 ? -14.422 18.406 6.328 1 98.94 318 SER B CA 1
ATOM 5202 C C . SER B 1 318 ? -14.469 17.516 7.566 1 98.94 318 SER B C 1
ATOM 5204 O O . SER B 1 318 ? -14.172 16.328 7.488 1 98.94 318 SER B O 1
ATOM 5206 N N . TYR B 1 319 ? -14.852 18.125 8.664 1 98.69 319 TYR B N 1
ATOM 5207 C CA . TYR B 1 319 ? -15.172 17.359 9.859 1 98.69 319 TYR B CA 1
ATOM 5208 C C . TYR B 1 319 ? -16.656 16.969 9.883 1 98.69 319 TYR B C 1
ATOM 5210 O O . TYR B 1 319 ? -17.125 16.375 10.852 1 98.69 319 TYR B O 1
ATOM 5218 N N . GLY B 1 320 ? -17.375 17.281 8.828 1 98.38 320 GLY B N 1
ATOM 5219 C CA . GLY B 1 320 ? -18.797 16.953 8.734 1 98.38 320 GLY B CA 1
ATOM 5220 C C . GLY B 1 320 ? -19.672 18.172 8.531 1 98.38 320 GLY B C 1
ATOM 5221 O O . GLY B 1 320 ? -20.828 18.062 8.117 1 98.38 320 GLY B O 1
ATOM 5222 N N . ALA B 1 321 ? -19.141 19.391 8.836 1 97.56 321 ALA B N 1
ATOM 5223 C CA . ALA B 1 321 ? -19.906 20.625 8.688 1 97.56 321 ALA B CA 1
ATOM 5224 C C . ALA B 1 321 ? -19 21.781 8.297 1 97.56 321 ALA B C 1
ATOM 5226 O O . ALA B 1 321 ? -19.328 22.953 8.562 1 97.56 321 ALA B O 1
ATOM 5227 N N . GLY B 1 322 ? -17.875 21.547 7.727 1 98.12 322 GLY B N 1
ATOM 5228 C CA . GLY B 1 322 ? -16.906 22.547 7.316 1 98.12 322 GLY B CA 1
ATOM 5229 C C . GLY B 1 322 ? -15.484 22.031 7.332 1 98.12 322 GLY B C 1
ATOM 5230 O O . GLY B 1 322 ? -15.219 20.922 7.781 1 98.12 322 GLY B O 1
ATOM 5231 N N . SER B 1 323 ? -14.586 22.922 6.91 1 98.81 323 SER B N 1
ATOM 5232 C CA . SER B 1 323 ? -13.18 22.562 6.777 1 98.81 323 SER B CA 1
ATOM 5233 C C . SER B 1 323 ? -12.57 22.203 8.125 1 98.81 323 SER B C 1
ATOM 5235 O O . SER B 1 323 ? -12.836 22.875 9.133 1 98.81 323 SER B O 1
ATOM 5237 N N . VAL B 1 324 ? -11.742 21.156 8.148 1 98.88 324 VAL B N 1
ATOM 5238 C CA . VAL B 1 324 ? -11.055 20.75 9.375 1 98.88 324 VAL B CA 1
ATOM 5239 C C . VAL B 1 324 ? -10.078 21.844 9.805 1 98.88 324 VAL B C 1
ATOM 5241 O O . VAL B 1 324 ? -9.641 21.891 10.953 1 98.88 324 VAL B O 1
ATOM 5244 N N . LEU B 1 325 ? -9.711 22.75 8.914 1 98.88 325 LEU B N 1
ATOM 5245 C CA . LEU B 1 325 ? -8.758 23.828 9.195 1 98.88 325 LEU B CA 1
ATOM 5246 C C . LEU B 1 325 ? -9.375 24.875 10.102 1 98.88 325 LEU B C 1
ATOM 5248 O O . LEU B 1 325 ? -8.656 25.719 10.672 1 98.88 325 LEU B O 1
ATOM 5252 N N . ASP B 1 326 ? -10.672 24.844 10.281 1 98.62 326 ASP B N 1
ATOM 5253 C CA . ASP B 1 326 ? -11.367 25.812 11.102 1 98.62 326 ASP B CA 1
ATOM 5254 C C . ASP B 1 326 ? -11.484 25.344 12.547 1 98.62 326 ASP B C 1
ATOM 5256 O O . ASP B 1 326 ? -11.859 26.109 13.43 1 98.62 326 ASP B O 1
ATOM 5260 N N . LEU B 1 327 ? -11.18 24.062 12.805 1 98.5 327 LEU B N 1
ATOM 5261 C CA . LEU B 1 327 ? -11.25 23.531 14.156 1 98.5 327 LEU B CA 1
ATOM 5262 C C . LEU B 1 327 ? -10.102 24.062 15.016 1 98.5 327 LEU B C 1
ATOM 5264 O O . LEU B 1 327 ? -8.961 24.141 14.555 1 98.5 327 LEU B O 1
ATOM 5268 N N . LYS B 1 328 ? -10.422 24.5 16.188 1 98.38 328 LYS B N 1
ATOM 5269 C CA . LYS B 1 328 ? -9.414 24.969 17.141 1 98.38 328 LYS B CA 1
ATOM 5270 C C . LYS B 1 328 ? -8.727 23.781 17.828 1 98.38 328 LYS B C 1
ATOM 5272 O O . LYS B 1 328 ? -9.375 22.797 18.156 1 98.38 328 LYS B O 1
ATOM 5277 N N . VAL B 1 329 ? -7.438 23.875 18.047 1 98.69 329 VAL B N 1
ATOM 5278 C CA . VAL B 1 329 ? -6.699 22.922 18.875 1 98.69 329 VAL B CA 1
ATOM 5279 C C . VAL B 1 329 ? -6.75 23.359 20.344 1 98.69 329 VAL B C 1
ATOM 5281 O O . VAL B 1 329 ? -6.027 24.266 20.75 1 98.69 329 VAL B O 1
ATOM 5284 N N . TYR B 1 330 ? -7.555 22.703 21.109 1 98.38 330 TYR B N 1
ATOM 5285 C CA . TYR B 1 330 ? -7.633 23.016 22.531 1 98.38 330 TYR B CA 1
ATOM 5286 C C . TYR B 1 330 ? -6.551 22.281 23.312 1 98.38 330 TYR B C 1
ATOM 5288 O O . TYR B 1 330 ? -5.918 22.859 24.203 1 98.38 330 TYR B O 1
ATOM 5296 N N . LYS B 1 331 ? -6.414 21 23 1 98.06 331 LYS B N 1
ATOM 5297 C CA . LYS B 1 331 ? -5.379 20.141 23.547 1 98.06 331 LYS B CA 1
ATOM 5298 C C . LYS B 1 331 ? -4.664 19.359 22.453 1 98.06 331 LYS B C 1
ATOM 5300 O O . LYS B 1 331 ? -5.238 19.125 21.391 1 98.06 331 LYS B O 1
ATOM 5305 N N . THR B 1 332 ? -3.449 18.922 22.734 1 98.31 332 THR B N 1
ATOM 5306 C CA . THR B 1 332 ? -2.639 18.266 21.734 1 98.31 332 THR B CA 1
ATOM 5307 C C . THR B 1 332 ? -3.299 16.969 21.281 1 98.31 332 THR B C 1
ATOM 5309 O O . THR B 1 332 ? -3.076 16.5 20.156 1 98.31 332 THR B O 1
ATOM 5312 N N . GLU B 1 333 ? -4.215 16.391 22.062 1 97.75 333 GLU B N 1
ATOM 5313 C CA . GLU B 1 333 ? -4.77 15.078 21.766 1 97.75 333 GLU B CA 1
ATOM 5314 C C . GLU B 1 333 ? -6.18 15.188 21.203 1 97.75 333 GLU B C 1
ATOM 5316 O O . GLU B 1 333 ? -6.859 14.172 21.016 1 97.75 333 GLU B O 1
ATOM 5321 N N . ASP B 1 334 ? -6.57 16.406 20.891 1 98.25 334 ASP B N 1
ATOM 5322 C CA . ASP B 1 334 ? -7.895 16.578 20.312 1 98.25 334 ASP B CA 1
ATOM 5323 C C . ASP B 1 334 ? -8.055 15.711 19.062 1 98.25 334 ASP B C 1
ATOM 5325 O O . ASP B 1 334 ? -7.16 15.648 18.219 1 98.25 334 ASP B O 1
ATOM 5329 N N . ARG B 1 335 ? -9.203 15.008 19 1 98.56 335 ARG B N 1
ATOM 5330 C CA . ARG B 1 335 ? -9.492 14.102 17.891 1 98.56 335 ARG B CA 1
ATOM 5331 C C . ARG B 1 335 ? -10.711 14.57 17.109 1 98.56 335 ARG B C 1
ATOM 5333 O O . ARG B 1 335 ? -11.516 15.352 17.609 1 98.56 335 ARG B O 1
ATOM 5340 N N . THR B 1 336 ? -10.852 14.141 15.883 1 98.5 336 THR B N 1
ATOM 5341 C CA . THR B 1 336 ? -12.016 14.484 15.07 1 98.5 336 THR B CA 1
ATOM 5342 C C . THR B 1 336 ? -12.172 13.492 13.914 1 98.5 336 THR B C 1
ATOM 5344 O O . THR B 1 336 ? -11.219 12.82 13.531 1 98.5 336 THR B O 1
ATOM 5347 N N . GLN B 1 337 ? -13.461 13.32 13.438 1 98.69 337 GLN B N 1
ATOM 5348 C CA . GLN B 1 337 ? -13.703 12.648 12.164 1 98.69 337 GLN B CA 1
ATOM 5349 C C . GLN B 1 337 ? -13.273 13.531 10.992 1 98.69 337 GLN B C 1
ATOM 5351 O O . GLN B 1 337 ? -13.047 14.734 11.164 1 98.69 337 GLN B O 1
ATOM 5356 N N . VAL B 1 338 ? -13.148 12.922 9.766 1 98.94 338 VAL B N 1
ATOM 5357 C CA . VAL B 1 338 ? -12.672 13.75 8.664 1 98.94 338 VAL B CA 1
ATOM 5358 C C . VAL B 1 338 ? -13.078 13.125 7.328 1 98.94 338 VAL B C 1
ATOM 5360 O O . VAL B 1 338 ? -13.281 11.914 7.242 1 98.94 338 VAL B O 1
ATOM 5363 N N . ALA B 1 339 ? -13.258 13.961 6.336 1 98.94 339 ALA B N 1
ATOM 5364 C CA . ALA B 1 339 ? -13.281 13.641 4.91 1 98.94 339 ALA B CA 1
ATOM 5365 C C . ALA B 1 339 ? -12.281 14.508 4.141 1 98.94 339 ALA B C 1
ATOM 5367 O O . ALA B 1 339 ? -12.148 15.703 4.41 1 98.94 339 ALA B O 1
ATOM 5368 N N . TYR B 1 340 ? -11.461 13.891 3.293 1 98.94 340 TYR B N 1
ATOM 5369 C CA . TYR B 1 340 ? -10.586 14.547 2.33 1 98.94 340 TYR B CA 1
ATOM 5370 C C . TYR B 1 340 ? -10.938 14.133 0.905 1 98.94 340 TYR B C 1
ATOM 5372 O O . TYR B 1 340 ? -11.164 12.953 0.633 1 98.94 340 TYR B O 1
ATOM 5380 N N . GLY B 1 341 ? -11 15.031 -0.076 1 98.88 341 GLY B N 1
ATOM 5381 C CA . GLY B 1 341 ? -11.164 14.625 -1.46 1 98.88 341 GLY B CA 1
ATOM 5382 C C . GLY B 1 341 ? -11.727 15.719 -2.346 1 98.88 341 GLY B C 1
ATOM 5383 O O . GLY B 1 341 ? -11.453 16.906 -2.129 1 98.88 341 GLY B O 1
ATOM 5384 N N . SER B 1 342 ? -12.383 15.336 -3.385 1 98.88 342 SER B N 1
ATOM 5385 C CA . SER B 1 342 ? -13.016 16.297 -4.277 1 98.88 342 SER B CA 1
ATOM 5386 C C . SER B 1 342 ? -14.156 17.031 -3.574 1 98.88 342 SER B C 1
ATOM 5388 O O . SER B 1 342 ? -14.727 16.531 -2.607 1 98.88 342 SER B O 1
ATOM 5390 N N . LYS B 1 343 ? -14.445 18.203 -4.074 1 98.75 343 LYS B N 1
ATOM 5391 C CA . LYS B 1 343 ? -15.43 19.078 -3.432 1 98.75 343 LYS B CA 1
ATOM 5392 C C . LYS B 1 343 ? -16.797 18.406 -3.338 1 98.75 343 LYS B C 1
ATOM 5394 O O . LYS B 1 343 ? -17.422 18.422 -2.283 1 98.75 343 LYS B O 1
ATOM 5399 N N . ASP B 1 344 ? -17.203 17.688 -4.379 1 98.69 344 ASP B N 1
ATOM 5400 C CA . ASP B 1 344 ? -18.516 17.078 -4.383 1 98.69 344 ASP B CA 1
ATOM 5401 C C . ASP B 1 344 ? -18.547 15.852 -3.463 1 98.69 344 ASP B C 1
ATOM 5403 O O . ASP B 1 344 ? -19.578 15.586 -2.818 1 98.69 344 ASP B O 1
ATOM 5407 N N . GLU B 1 345 ? -17.453 15.109 -3.418 1 98.88 345 GLU B N 1
ATOM 5408 C CA . GLU B 1 345 ? -17.391 13.953 -2.531 1 98.88 345 GLU B CA 1
ATOM 5409 C C . GLU B 1 345 ? -17.422 14.375 -1.065 1 98.88 345 GLU B C 1
ATOM 5411 O O . GLU B 1 345 ? -18.078 13.734 -0.241 1 98.88 345 GLU B O 1
ATOM 5416 N N . VAL B 1 346 ? -16.719 15.438 -0.744 1 98.94 346 VAL B N 1
ATOM 5417 C CA . VAL B 1 346 ? -16.703 15.945 0.624 1 98.94 346 VAL B CA 1
ATOM 5418 C C . VAL B 1 346 ? -18.078 16.5 0.989 1 98.94 346 VAL B C 1
ATOM 5420 O O . VAL B 1 346 ? -18.547 16.312 2.109 1 98.94 346 VAL B O 1
ATOM 5423 N N . LYS B 1 347 ? -18.672 17.156 0.042 1 98.88 347 LYS B N 1
ATOM 5424 C CA . LYS B 1 347 ? -20.031 17.641 0.268 1 98.88 347 LYS B CA 1
ATOM 5425 C C . LYS B 1 347 ? -20.984 16.484 0.55 1 98.88 347 LYS B C 1
ATOM 5427 O O . LYS B 1 347 ? -21.859 16.594 1.419 1 98.88 347 LYS B O 1
ATOM 5432 N N . ARG B 1 348 ? -20.891 15.383 -0.152 1 98.88 348 ARG B N 1
ATOM 5433 C CA . ARG B 1 348 ? -21.719 14.211 0.074 1 98.88 348 ARG B CA 1
ATOM 5434 C C . ARG B 1 348 ? -21.531 13.664 1.486 1 98.88 348 ARG B C 1
ATOM 5436 O O . ARG B 1 348 ? -22.5 13.242 2.129 1 98.88 348 ARG B O 1
ATOM 5443 N N . PHE B 1 349 ? -20.328 13.672 1.974 1 98.88 349 PHE B N 1
ATOM 5444 C CA . PHE B 1 349 ? -20.031 13.281 3.344 1 98.88 349 PHE B CA 1
ATOM 5445 C C . PHE B 1 349 ? -20.75 14.18 4.34 1 98.88 349 PHE B C 1
ATOM 5447 O O . PHE B 1 349 ? -21.328 13.703 5.32 1 98.88 349 PHE B O 1
ATOM 5454 N N . GLU B 1 350 ? -20.672 15.5 4.098 1 98.75 350 GLU B N 1
ATOM 5455 C CA . GLU B 1 350 ? -21.359 16.453 4.973 1 98.75 350 GLU B CA 1
ATOM 5456 C C . GLU B 1 350 ? -22.859 16.203 5 1 98.75 350 GLU B C 1
ATOM 5458 O O . GLU B 1 350 ? -23.484 16.281 6.059 1 98.75 350 GLU B O 1
ATOM 5463 N N . GLU B 1 351 ? -23.438 15.859 3.867 1 98.69 351 GLU B N 1
ATOM 5464 C CA . GLU B 1 351 ? -24.875 15.688 3.738 1 98.69 351 GLU B CA 1
ATOM 5465 C C . GLU B 1 351 ? -25.344 14.367 4.352 1 98.69 351 GLU B C 1
ATOM 5467 O O . GLU B 1 351 ? -26.375 14.32 5.02 1 98.69 351 GLU B O 1
ATOM 5472 N N . MET B 1 352 ? -24.547 13.312 4.156 1 98.75 352 MET B N 1
ATOM 5473 C CA . MET B 1 352 ? -25.016 11.984 4.539 1 98.75 352 MET B CA 1
ATOM 5474 C C . MET B 1 352 ? -24.562 11.641 5.957 1 98.75 352 MET B C 1
ATOM 5476 O O . MET B 1 352 ? -25.297 10.992 6.703 1 98.75 352 MET B O 1
ATOM 5480 N N . VAL B 1 353 ? -23.312 12.016 6.355 1 98.44 353 VAL B N 1
ATOM 5481 C CA . VAL B 1 353 ? -22.75 11.688 7.66 1 98.44 353 VAL B CA 1
ATOM 5482 C C . VAL B 1 353 ? -22.875 12.891 8.594 1 98.44 353 VAL B C 1
ATOM 5484 O O . VAL B 1 353 ? -23.516 12.797 9.648 1 98.44 353 VAL B O 1
ATOM 5487 N N . GLY B 1 354 ? -22.406 14.016 8.195 1 97.75 354 GLY B N 1
ATOM 5488 C CA . GLY B 1 354 ? -22.5 15.227 8.992 1 97.75 354 GLY B CA 1
ATOM 5489 C C . GLY B 1 354 ? -21.828 15.109 10.344 1 97.75 354 GLY B C 1
ATOM 5490 O O . GLY B 1 354 ? -20.766 14.484 10.469 1 97.75 354 GLY B O 1
ATOM 5491 N N . THR B 1 355 ? -22.391 15.852 11.391 1 97.38 355 THR B N 1
ATOM 5492 C CA . THR B 1 355 ? -21.766 15.898 12.711 1 97.38 355 THR B CA 1
ATOM 5493 C C . THR B 1 355 ? -22.656 15.211 13.75 1 97.38 355 THR B C 1
ATOM 5495 O O . THR B 1 355 ? -22.453 15.383 14.953 1 97.38 355 THR B O 1
ATOM 5498 N N . LYS B 1 356 ? -23.594 14.438 13.266 1 95.19 356 LYS B N 1
ATOM 5499 C CA . LYS B 1 356 ? -24.594 13.867 14.172 1 95.19 356 LYS B CA 1
ATOM 5500 C C . LYS B 1 356 ? -23.938 13.07 15.289 1 95.19 356 LYS B C 1
ATOM 5502 O O . LYS B 1 356 ? -24.359 13.125 16.438 1 95.19 356 LYS B O 1
ATOM 5507 N N . PHE B 1 357 ? -22.875 12.312 14.945 1 96.38 357 PHE B N 1
ATOM 5508 C CA . PHE B 1 357 ? -22.25 11.453 15.945 1 96.38 357 PHE B CA 1
ATOM 5509 C C . PHE B 1 357 ? -20.828 11.93 16.234 1 96.38 357 PHE B C 1
ATOM 5511 O O . PHE B 1 357 ? -20.047 11.211 16.859 1 96.38 357 PHE B O 1
ATOM 5518 N N . ALA B 1 358 ? -20.5 13.164 15.75 1 95.81 358 ALA B N 1
ATOM 5519 C CA . ALA B 1 358 ? -19.156 13.695 15.938 1 95.81 358 ALA B CA 1
ATOM 5520 C C . ALA B 1 358 ? -18.984 14.305 17.328 1 95.81 358 ALA B C 1
ATOM 5522 O O . ALA B 1 358 ? -19.391 15.453 17.562 1 95.81 358 ALA B O 1
ATOM 5523 N N . THR B 1 359 ? -18.375 13.547 18.266 1 93.19 359 THR B N 1
ATOM 5524 C CA . THR B 1 359 ? -18.281 14.039 19.641 1 93.19 359 THR B CA 1
ATOM 5525 C C . THR B 1 359 ? -16.812 14.117 20.094 1 93.19 359 THR B C 1
ATOM 5527 O O . THR B 1 359 ? -16.516 14.617 21.172 1 93.19 359 THR B O 1
ATOM 5530 N N . ALA B 1 360 ? -15.945 13.68 19.25 1 93.75 360 ALA B N 1
ATOM 5531 C CA . ALA B 1 360 ? -14.547 13.562 19.672 1 93.75 360 ALA B CA 1
ATOM 5532 C C . ALA B 1 360 ? -13.914 14.938 19.859 1 93.75 360 ALA B C 1
ATOM 5534 O O . ALA B 1 360 ? -13.109 15.141 20.766 1 93.75 360 ALA B O 1
ATOM 5535 N N . HIS B 1 361 ? -14.258 15.859 19.062 1 96.25 361 HIS B N 1
ATOM 5536 C CA . HIS B 1 361 ? -13.719 17.219 19.156 1 96.25 361 HIS B CA 1
ATOM 5537 C C . HIS B 1 361 ? -14.633 18.109 19.984 1 96.25 361 HIS B C 1
ATOM 5539 O O . HIS B 1 361 ? -15.859 18.062 19.844 1 96.25 361 HIS B O 1
ATOM 5545 N N . PRO B 1 362 ? -14.055 19.047 20.703 1 94.25 362 PRO B N 1
ATOM 5546 C CA . PRO B 1 362 ? -14.875 19.922 21.547 1 94.25 362 PRO B CA 1
ATOM 5547 C C . PRO B 1 362 ? -15.828 20.797 20.734 1 94.25 362 PRO B C 1
ATOM 5549 O O . PRO B 1 362 ? -16.969 21.047 21.156 1 94.25 362 PRO B O 1
ATOM 5552 N N . ASP B 1 363 ? -15.406 21.234 19.594 1 92.62 363 ASP B N 1
ATOM 5553 C CA . ASP B 1 363 ? -16.234 22.125 18.781 1 92.62 363 ASP B CA 1
ATOM 5554 C C . ASP B 1 363 ? -17.469 21.391 18.25 1 92.62 363 ASP B C 1
ATOM 5556 O O . ASP B 1 363 ? -18.516 22.016 18.047 1 92.62 363 ASP B O 1
ATOM 5560 N N . THR B 1 364 ? -17.328 20.094 17.922 1 91.12 364 THR B N 1
ATOM 5561 C CA . THR B 1 364 ? -18.469 19.344 17.391 1 91.12 364 THR B CA 1
ATOM 5562 C C . THR B 1 364 ? -19.281 18.734 18.531 1 91.12 364 THR B C 1
ATOM 5564 O O . THR B 1 364 ? -20.484 18.516 18.391 1 91.12 364 THR B O 1
ATOM 5567 N N . ALA B 1 365 ? -18.688 18.406 19.594 1 84.44 365 ALA B N 1
ATOM 5568 C CA . ALA B 1 365 ? -19.391 17.906 20.766 1 84.44 365 ALA B CA 1
ATOM 5569 C C . ALA B 1 365 ? -20.391 18.938 21.281 1 84.44 365 ALA B C 1
ATOM 5571 O O . ALA B 1 365 ? -21.516 18.594 21.641 1 84.44 365 ALA B O 1
ATOM 5572 N N . ALA B 1 366 ? -19.984 20.141 21.328 1 77.06 366 ALA B N 1
ATOM 5573 C CA . ALA B 1 366 ? -20.812 21.234 21.812 1 77.06 366 ALA B CA 1
ATOM 5574 C C . ALA B 1 366 ? -22.031 21.438 20.922 1 77.06 366 ALA B C 1
ATOM 5576 O O . ALA B 1 366 ? -23.141 21.672 21.422 1 77.06 366 ALA B O 1
ATOM 5577 N N . LYS B 1 367 ? -21.891 21.203 19.719 1 77.25 367 LYS B N 1
ATOM 5578 C CA . LYS B 1 367 ? -23 21.375 18.766 1 77.25 367 LYS B CA 1
ATOM 5579 C C . LYS B 1 367 ? -24.016 20.25 18.891 1 77.25 367 LYS B C 1
ATOM 5581 O O . LYS B 1 367 ? -25.219 20.469 18.797 1 77.25 367 LYS B O 1
ATOM 5586 N N . ASN B 1 368 ? -23.562 19.031 19.078 1 73.5 368 ASN B N 1
ATOM 5587 C CA . ASN B 1 368 ? -24.438 17.875 19.156 1 73.5 368 ASN B CA 1
ATOM 5588 C C . ASN B 1 368 ? -25.172 17.812 20.5 1 73.5 368 ASN B C 1
ATOM 5590 O O . ASN B 1 368 ? -26.281 17.297 20.578 1 73.5 368 ASN B O 1
ATOM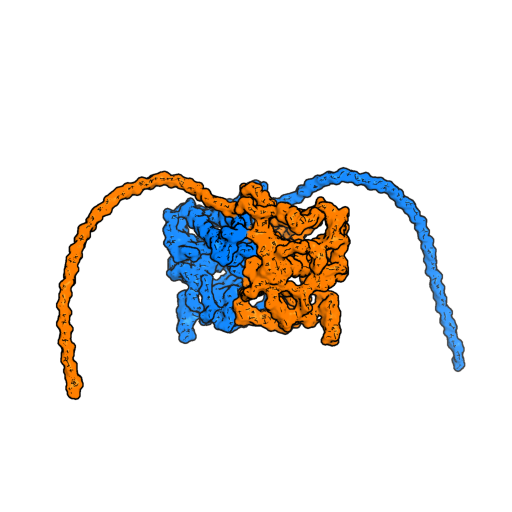 5594 N N . ALA B 1 369 ? -24.516 18.25 21.484 1 64.12 369 ALA B N 1
ATOM 5595 C CA . ALA B 1 369 ? -25.188 18.359 22.766 1 64.12 369 ALA B CA 1
ATOM 5596 C C . ALA B 1 369 ? -26.312 19.391 22.719 1 64.12 369 ALA B C 1
ATOM 5598 O O . ALA B 1 369 ? -27.359 19.203 23.344 1 64.12 369 ALA B O 1
ATOM 5599 N N . ALA B 1 370 ? -26.203 20.312 21.891 1 54.69 370 ALA B N 1
ATOM 5600 C CA . ALA B 1 370 ? -27.219 21.344 21.781 1 54.69 370 ALA B CA 1
ATOM 5601 C C . ALA B 1 370 ? -28.422 20.859 20.984 1 54.69 370 ALA B C 1
ATOM 5603 O O . ALA B 1 370 ? -29.531 21.344 21.172 1 54.69 370 ALA B O 1
ATOM 5604 N N . HIS B 1 371 ? -28.125 19.812 20.141 1 52.25 371 HIS B N 1
ATOM 5605 C CA . HIS B 1 371 ? -29.203 19.312 19.312 1 52.25 371 HIS B CA 1
ATOM 5606 C C . HIS B 1 371 ? -29.844 18.078 19.922 1 52.25 371 HIS B C 1
ATOM 5608 O O . HIS B 1 371 ? -30.828 17.547 19.406 1 52.25 371 HIS B O 1
ATOM 5614 N N . ALA B 1 372 ? -29.266 17.609 20.984 1 45.59 372 ALA B N 1
ATOM 5615 C CA . ALA B 1 372 ? -29.906 16.5 21.688 1 45.59 372 ALA B CA 1
ATOM 5616 C C . ALA B 1 372 ? -30.969 17.016 22.656 1 45.59 372 ALA B C 1
ATOM 5618 O O . ALA B 1 372 ? -30.828 18.094 23.234 1 45.59 372 ALA B O 1
#

Sequence (744 aa):
MKCSLLLALVAPTMAFIPMKPVVPMAKAQARVKGQTRMQADMPGLASAPGQPTIESWLLDNSEKKLSKAVLGLFSACKEIAYKIRTASCDKMACFNEFGDEQLAIDILANNVLFQNLKDSGVVATASSEETPTEDPMGGEGYSVAFDPLDGSSIIDTNFAVGTIFGVWPGSRLTGITGRELAASGIAVYGPRTTITFAIDGVEGAHEFLLVDDFTARHGQWIKTNTFTSIGEGKLYAPGNLRATNDNPGYDALHKYWLQNKYQLRYTGGMVPDVNQIMVKGKGVFVNPESPSAKAKLRLLYEVAPIGYVIEKAGGASSYGAGSVLDLKVYKTEDRTQVAYGSKDEVKRFEEMVGTKFATAHPDTAAKNAAHAMKCSLLLALVAPTMAFIPMKPVVPMAKAQARVKGQTRMQADMPGLASAPGQPTIESWLLDNSEKKLSKAVLGLFSACKEIAYKIRTASCDKMACFNEFGDEQLAIDILANNVLFQNLKDSGVVATASSEETPTEDPMGGEGYSVAFDPLDGSSIIDTNFAVGTIFGVWPGSRLTGITGRELAASGIAVYGPRTTITFAIDGVEGAHEFLLVDDFTARHGQWIKTNTFTSIGEGKLYAPGNLRATNDNPGYDALHKYWLQNKYQLRYTGGMVPDVNQIMVKGKGVFVNPESPSAKAKLRLLYEVAPIGYVIEKAGGASSYGAGSVLDLKVYKTEDRTQVAYGSKDEVKRFEEMVGTKFATAHPDTAAKNAAHA

Solvent-accessible surface area (backbone atoms only — not comparable to full-atom values): 37804 Å² total; per-residue (Å²): 138,89,74,85,84,85,82,77,80,80,81,82,81,84,80,80,78,81,81,75,81,82,72,80,81,72,80,77,78,75,75,77,70,78,80,67,76,70,71,75,73,57,77,65,63,54,73,65,96,70,52,48,36,56,70,63,48,34,69,78,67,46,57,70,60,60,40,38,48,50,50,20,52,53,53,26,48,54,54,40,44,51,48,60,32,32,54,42,52,40,46,87,66,16,60,32,96,74,47,52,24,51,46,47,55,46,50,49,29,44,50,41,43,52,50,29,40,40,70,42,50,24,27,20,19,37,30,34,62,90,53,65,47,83,37,80,42,83,27,51,61,21,13,38,29,20,26,55,55,36,28,59,88,37,52,82,48,34,41,31,21,16,31,32,30,27,30,28,63,40,64,57,81,50,79,41,42,38,73,58,42,46,30,22,29,39,31,36,36,11,36,38,43,36,36,42,29,27,41,60,95,46,88,24,18,38,28,26,37,50,34,70,44,94,54,96,54,47,73,37,42,29,50,48,50,75,34,60,52,25,40,86,53,65,34,39,21,76,40,57,60,57,13,38,78,69,21,68,31,47,34,50,51,54,50,49,38,54,75,68,54,39,42,70,35,28,63,73,15,64,49,41,42,48,49,30,28,59,67,71,26,26,11,32,30,38,30,51,32,10,86,91,32,65,36,78,46,29,36,60,28,44,50,19,22,50,32,49,28,38,38,37,16,41,27,28,34,22,47,20,86,47,50,45,33,72,45,70,29,80,48,62,75,37,18,38,32,40,28,40,24,7,56,68,55,35,50,48,42,30,73,45,45,29,43,78,52,38,54,57,22,71,79,41,28,57,54,39,58,69,73,99,134,91,68,86,79,92,80,89,77,89,84,91,84,85,80,79,80,78,82,76,80,86,73,81,82,73,80,75,74,76,74,75,68,77,79,68,77,70,72,75,72,57,76,65,63,54,70,64,97,71,52,49,37,57,72,64,48,32,70,78,67,46,56,71,59,61,39,37,48,51,51,19,51,53,52,24,50,53,53,40,45,51,48,61,33,34,52,43,52,40,45,88,68,14,58,32,97,76,47,52,25,52,48,49,54,47,51,48,29,42,50,41,44,53,50,28,40,41,70,43,50,24,26,20,19,36,31,36,62,91,52,66,47,83,37,80,42,83,26,51,62,21,14,38,30,20,24,55,57,37,30,60,88,36,52,84,47,34,41,32,22,17,30,31,30,25,32,28,61,42,65,58,82,50,78,41,42,37,76,57,41,45,30,23,30,39,31,36,36,10,36,37,43,36,35,40,31,27,43,59,95,47,88,26,17,38,28,28,36,49,34,69,46,92,56,95,54,47,74,37,42,29,49,48,50,73,34,59,52,24,40,84,54,65,34,39,20,77,39,56,60,56,14,39,78,68,20,68,30,46,35,50,51,52,49,49,38,55,76,67,55,40,42,68,35,27,62,74,16,63,48,40,42,48,49,32,27,59,67,70,25,26,10,34,31,38,29,51,31,10,86,90,32,65,37,79,48,28,35,61,27,44,49,20,22,51,32,50,28,38,38,37,16,41,26,28,35,23,45,20,86,46,50,44,34,73,46,70,29,78,46,61,74,36,18,37,32,40,28,40,23,7,57,68,55,35,48,49,43,29,73,43,44,29,42,77,51,36,55,57,24,71,78,42,28,56,53,38,57,68,72,97